Protein AF-A0AAV7YHW8-F1 (afdb_monomer)

Foldseek 3Di:
DDLLVLLVVLLVLLLQLLLQQLPPPDPVSPVVSVVSNVVSVVSVVVSVCVVCVVPPPVVLVVLLVVLVCLLVVLVLVVVCVVVVHDSSVVSVVCSVVSVVVSVVVVVVVVVVVVVVVVVVVVVVVVVVVVVVVVVVVVVVVVVVVVVVVVVVPDDDDDDDDDDDDDDDDDDDDDDDDDDDDDDDDDDDDDDDDDDDDDDDDDDDDDDDDDDDPPPPPVVVVVVVVVVVVVVVVPPPCPVVVVPPDPPDDDDPVNLLVVLCVVLVVLLVLLLLLLLLLLLLLVFLLVLLLVPDQCPDPDPCSVCLNSLLSSLLSVLLSVLSNCVVPDADPCSVVLSVVSVVLSVVSVVCSVPVPDDSVVSSVSSSVSSNSNNNSVNNSLVCLLPPPVQPDPVSSVSSVVVSVVSSVVSNVNSVVVSVVCCVPVNVPD

Solvent-accessible surface area (backbone atoms only — not comparable to full-atom values): 24720 Å² total; per-residue (Å²): 134,59,68,67,60,54,50,53,51,26,48,51,39,37,51,53,14,38,52,37,51,39,67,48,88,43,73,71,53,35,52,54,18,50,52,40,34,53,50,24,50,58,51,43,50,53,54,49,54,64,67,45,67,86,46,86,78,50,64,62,60,49,53,41,49,56,25,47,49,44,30,52,49,34,49,53,49,50,53,39,56,74,66,69,54,51,72,40,54,52,35,56,68,50,50,61,56,52,52,53,53,51,51,52,51,54,53,53,52,54,52,51,53,51,53,51,52,52,50,53,52,51,54,48,54,53,54,51,51,53,51,50,55,54,47,54,52,51,52,54,54,50,52,53,50,52,52,52,61,65,62,67,80,75,80,89,82,89,83,81,88,85,82,88,84,92,79,90,84,90,79,88,82,86,80,81,92,78,90,83,89,85,79,87,79,89,81,90,80,86,88,82,84,88,81,88,88,81,87,83,89,81,90,88,80,92,81,90,88,89,87,81,89,82,68,73,69,69,55,52,60,59,49,56,60,54,52,54,59,57,60,70,78,55,63,86,61,53,77,72,57,71,70,74,68,79,73,85,88,68,53,75,66,58,50,49,54,52,44,48,66,74,42,39,74,61,34,50,48,47,14,51,33,36,17,32,50,33,29,36,62,65,39,38,46,54,60,63,44,76,82,75,19,79,88,41,91,46,68,70,47,52,41,38,54,56,50,35,53,28,34,20,26,46,16,22,28,56,27,40,62,33,59,88,82,55,82,66,86,67,59,66,60,49,35,54,53,35,50,50,48,33,53,54,40,53,50,38,56,75,66,66,74,77,54,71,71,57,51,39,53,52,31,24,50,53,16,28,48,51,20,36,51,52,48,40,51,52,52,52,57,76,67,32,82,88,54,82,47,72,70,55,40,52,51,41,52,52,52,38,56,50,33,38,55,50,14,37,52,51,10,52,52,50,30,55,50,40,49,71,63,81,43,69,86,111

Secondary structure (DSSP, 8-state):
--HHHHHHHHHHHHHHHHHHHHT--SHHHHHHHHHHHHHHHHHHHHHHHHHHTTSTT-HHHHHHHHHHHHHHHHHHHHHHHHTT--HHHHHHHHHHHHHHHHHHHHHHHHHHHHHHHHHHHHHHHHHHHHHHHHHHHHHHHHHHHHHHHHHTSS-----------------------------------------------------S--SSSSSHHHHHHHHHHHHHHHHHTTSSSHHHHTTS---TT--HHHHHHHHHHHHHHHHHHHHHHHHHHHIIIIIIHHHTTTTTSTT-S-HHHHTHHHHHHHHHHHHHHHHHHGGGT---S-HHHHHHHHHHHHHHHHHHHHH----HHHHHHHHHHHHHHHHHHHHHHHHHHHT-TT---HHHHHHHHHHHHHHHHHHHHHHHHHHHHHHHHTSTT-

InterPro domains:
  IPR003492 Batten's disease protein Cln3 [PF02487] (2-166)
  IPR003492 Batten's disease protein Cln3 [PF02487] (196-422)
  IPR003492 Batten's disease protein Cln3 [PR01315] (16-38)
  IPR003492 Batten's disease protein Cln3 [PR01315] (262-284)
  IPR003492 Batten's disease protein Cln3 [PR01315] (307-322)
  IPR003492 Batten's disease protein Cln3 [PR01315] (332-344)
  IPR003492 Batten's disease protein Cln3 [PR01315] (354-378)
  IPR003492 Batten's disease protein Cln3 [PTHR10981] (2-424)
  IPR036259 MFS transporter superfamily [SSF103473] (3-383)

pLDDT: mean 70.62, std 24.6, range [21.72, 95.88]

Radius of gyration: 34.55 Å; Cα contacts (8 Å, |Δi|>4): 279; chains: 1; bounding box: 97×55×102 Å

Structure (mmCIF, N/CA/C/O backbone):
data_AF-A0AAV7YHW8-F1
#
_entry.id   AF-A0AAV7YHW8-F1
#
loop_
_atom_site.group_PDB
_atom_site.id
_atom_site.type_symbol
_atom_site.label_atom_id
_atom_site.label_alt_id
_atom_site.label_comp_id
_atom_site.label_asym_id
_atom_site.label_entity_id
_atom_site.label_seq_id
_atom_site.pdbx_PDB_ins_code
_atom_site.Cartn_x
_atom_site.Cartn_y
_atom_site.Cartn_z
_atom_site.occupancy
_atom_site.B_iso_or_equiv
_atom_site.auth_seq_id
_atom_site.auth_comp_id
_atom_site.auth_asym_id
_atom_site.auth_atom_id
_atom_site.pdbx_PDB_model_num
ATOM 1 N N . MET A 1 1 ? -1.291 11.729 22.951 1.00 62.50 1 MET A N 1
ATOM 2 C CA . MET A 1 1 ? -1.155 12.767 21.900 1.00 62.50 1 MET A CA 1
ATOM 3 C C . MET A 1 1 ? -2.445 12.805 21.096 1.00 62.50 1 MET A C 1
ATOM 5 O O . MET A 1 1 ? -2.906 11.744 20.696 1.00 62.50 1 MET A O 1
ATOM 9 N N . SER A 1 2 ? -3.050 13.981 20.916 1.00 85.62 2 SER A N 1
ATOM 10 C CA . SER A 1 2 ? -4.331 14.128 20.206 1.00 85.62 2 SER A CA 1
ATOM 11 C C . SER A 1 2 ? -4.207 13.760 18.720 1.00 85.62 2 SER A C 1
ATOM 13 O O . SER A 1 2 ? -3.187 14.072 18.101 1.00 85.62 2 SER A O 1
ATOM 15 N N . TYR A 1 3 ? -5.248 13.144 18.141 1.00 86.56 3 TYR A N 1
ATOM 16 C CA . TYR A 1 3 ? -5.302 12.761 16.721 1.00 86.56 3 TYR A CA 1
ATOM 17 C C . TYR A 1 3 ? -4.996 13.931 15.778 1.00 86.56 3 TYR A C 1
ATOM 19 O O . TYR A 1 3 ? -4.275 13.753 14.801 1.00 86.56 3 TYR A O 1
ATOM 27 N N . LYS A 1 4 ? -5.434 15.150 16.123 1.00 89.44 4 LYS A N 1
ATOM 28 C CA . LYS A 1 4 ? -5.139 16.367 15.348 1.00 89.44 4 LYS A CA 1
ATOM 29 C C . LYS A 1 4 ? -3.642 16.588 15.155 1.00 89.44 4 LYS A C 1
ATOM 31 O O . LYS A 1 4 ? -3.193 16.839 14.045 1.00 89.44 4 LYS A O 1
ATOM 36 N N . ILE A 1 5 ? -2.872 16.480 16.239 1.00 91.56 5 ILE A N 1
ATOM 37 C CA . ILE A 1 5 ? -1.429 16.742 16.211 1.00 91.56 5 ILE A CA 1
ATOM 38 C C . ILE A 1 5 ? -0.724 15.649 15.402 1.00 91.56 5 ILE A C 1
ATOM 40 O O . ILE A 1 5 ? 0.192 15.943 14.642 1.00 91.56 5 ILE A O 1
ATOM 44 N N . ARG A 1 6 ? -1.188 14.398 15.513 1.00 91.38 6 ARG A N 1
ATOM 45 C CA . ARG A 1 6 ? -0.643 13.273 14.743 1.00 91.38 6 ARG A CA 1
ATOM 46 C C . ARG A 1 6 ? -0.878 13.434 13.238 1.00 91.38 6 ARG A C 1
ATOM 48 O O . ARG A 1 6 ? 0.056 13.231 12.470 1.00 91.38 6 ARG A O 1
ATOM 55 N N . ILE A 1 7 ? -2.075 13.854 12.819 1.00 93.06 7 ILE A N 1
ATOM 56 C CA . ILE A 1 7 ? -2.377 14.115 11.401 1.00 93.06 7 ILE A CA 1
ATOM 57 C C . ILE A 1 7 ? -1.605 15.327 10.875 1.00 93.06 7 ILE A C 1
ATOM 59 O O . ILE A 1 7 ? -1.020 15.240 9.802 1.00 93.06 7 ILE A O 1
ATOM 63 N N . ILE A 1 8 ? -1.520 16.424 11.639 1.00 93.81 8 ILE A N 1
ATOM 64 C CA . ILE A 1 8 ? -0.706 17.591 11.252 1.00 93.81 8 ILE A CA 1
ATOM 65 C C . ILE A 1 8 ? 0.754 17.177 11.039 1.00 93.81 8 ILE A C 1
ATOM 67 O O . ILE A 1 8 ? 1.330 17.496 10.002 1.00 93.81 8 ILE A O 1
ATOM 71 N N . ALA A 1 9 ? 1.3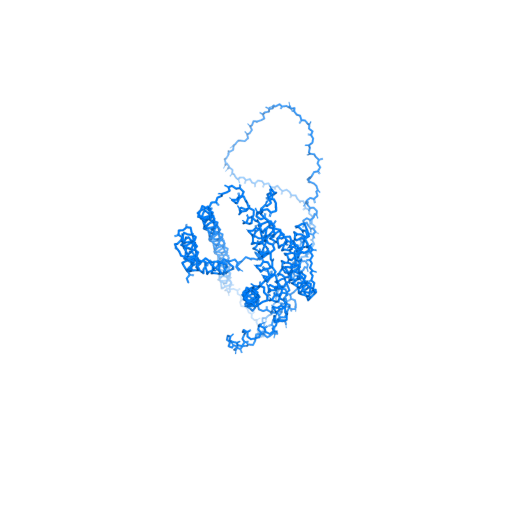35 16.431 11.984 1.00 94.19 9 ALA A N 1
ATOM 72 C CA . ALA A 1 9 ? 2.699 15.925 11.857 1.00 94.19 9 ALA A CA 1
ATOM 73 C C . ALA A 1 9 ? 2.859 15.051 10.603 1.00 94.19 9 ALA A C 1
ATOM 75 O O . ALA A 1 9 ? 3.788 15.259 9.833 1.00 94.19 9 ALA A O 1
ATOM 76 N N . THR A 1 10 ? 1.908 14.147 10.352 1.00 94.00 10 THR A N 1
ATOM 77 C CA . THR A 1 10 ? 1.900 13.269 9.171 1.00 94.00 10 THR A CA 1
ATOM 78 C C . THR A 1 10 ? 1.896 14.068 7.866 1.00 94.00 10 THR A C 1
ATOM 80 O O . THR A 1 10 ? 2.733 13.833 6.997 1.00 94.00 10 THR A O 1
ATOM 83 N N . CYS A 1 11 ? 0.999 15.050 7.731 1.00 94.94 11 CYS A N 1
ATOM 84 C CA . CYS A 1 11 ? 0.911 15.889 6.534 1.00 94.94 11 CYS A CA 1
ATOM 85 C C . CYS A 1 11 ? 2.175 16.730 6.315 1.00 94.94 11 CYS A C 1
ATOM 87 O O . CYS A 1 11 ? 2.620 16.874 5.178 1.00 94.94 11 CYS A O 1
ATOM 89 N N . LEU A 1 12 ? 2.774 17.262 7.387 1.00 95.50 12 LEU A N 1
ATOM 90 C CA . LEU A 1 12 ? 4.037 17.999 7.300 1.00 95.50 12 LEU A CA 1
ATOM 91 C C . LEU A 1 12 ? 5.185 17.092 6.847 1.00 95.50 12 LEU A C 1
ATOM 93 O O . LEU A 1 12 ? 5.964 17.487 5.984 1.00 95.50 12 LEU A O 1
ATOM 97 N N . THR A 1 13 ? 5.274 15.867 7.373 1.00 95.31 13 THR A N 1
ATOM 98 C CA . THR A 1 13 ? 6.288 14.899 6.938 1.00 95.31 13 THR A CA 1
ATOM 99 C C . THR A 1 13 ? 6.089 14.489 5.477 1.00 95.31 13 THR A C 1
ATOM 101 O O . THR A 1 13 ? 7.068 14.443 4.735 1.00 95.31 13 THR A O 1
ATOM 104 N N . PHE A 1 14 ? 4.846 14.276 5.026 1.00 94.62 14 PHE A N 1
ATOM 105 C CA . PHE A 1 14 ? 4.550 14.038 3.608 1.00 94.62 14 PHE A CA 1
ATOM 106 C C . PHE A 1 14 ? 4.982 15.204 2.718 1.00 94.62 14 PHE A C 1
ATOM 108 O O . PHE A 1 14 ? 5.616 14.987 1.687 1.00 94.62 14 PHE A O 1
ATOM 115 N N . LEU A 1 15 ? 4.671 16.437 3.126 1.00 95.81 15 LEU A N 1
ATOM 116 C CA . LEU A 1 15 ? 5.028 17.637 2.374 1.00 95.81 15 LEU A CA 1
ATOM 117 C C . LEU A 1 15 ? 6.548 17.779 2.248 1.00 95.81 15 LEU A C 1
ATOM 119 O O . LEU A 1 15 ? 7.054 18.008 1.152 1.00 95.81 15 LEU A O 1
ATOM 123 N N . LEU A 1 16 ? 7.275 17.598 3.354 1.00 95.88 16 LEU A N 1
ATOM 124 C CA . LEU A 1 16 ? 8.738 17.621 3.369 1.00 95.88 16 LEU A CA 1
ATOM 125 C C . LEU A 1 16 ? 9.334 16.527 2.477 1.00 95.88 16 LEU A C 1
ATOM 127 O O . LEU A 1 16 ? 10.272 16.796 1.733 1.00 95.88 16 LEU A O 1
ATOM 131 N N . GLY A 1 17 ? 8.771 15.318 2.513 1.00 95.75 17 GLY A N 1
ATOM 132 C CA . GLY A 1 17 ? 9.204 14.206 1.673 1.00 95.75 17 GLY A CA 1
ATOM 133 C C . GLY A 1 17 ? 9.002 14.467 0.177 1.00 95.75 17 GLY A C 1
ATOM 134 O O . GLY A 1 17 ? 9.941 14.315 -0.603 1.00 95.75 17 GLY A O 1
ATOM 135 N N . LEU A 1 18 ? 7.806 14.911 -0.234 1.00 94.75 18 LEU A N 1
ATOM 136 C CA . LEU A 1 18 ? 7.509 15.202 -1.645 1.00 94.75 18 LEU A CA 1
ATOM 137 C C . LEU A 1 18 ? 8.319 16.385 -2.181 1.00 94.75 18 LEU A C 1
ATOM 139 O O . LEU A 1 18 ? 8.831 16.315 -3.297 1.00 94.75 18 LEU A O 1
ATOM 143 N N . LEU A 1 19 ? 8.481 17.453 -1.393 1.00 95.81 19 LEU A N 1
ATOM 144 C CA . LEU A 1 19 ? 9.358 18.568 -1.763 1.00 95.81 19 LEU A CA 1
ATOM 145 C C . LEU A 1 19 ? 10.820 18.118 -1.854 1.00 95.81 19 LEU A C 1
ATOM 147 O O . LEU A 1 19 ? 11.520 18.513 -2.785 1.00 95.81 19 LEU A O 1
ATOM 151 N N . GLY A 1 20 ? 11.263 17.255 -0.936 1.00 94.88 20 GLY A N 1
ATOM 152 C CA . GLY A 1 20 ? 12.583 16.635 -0.987 1.00 94.88 20 GLY A CA 1
ATOM 153 C C . GLY A 1 20 ? 12.813 15.876 -2.295 1.00 94.88 20 GLY A C 1
ATOM 154 O O . GLY A 1 20 ? 13.837 16.069 -2.943 1.00 94.88 20 GLY A O 1
ATOM 155 N N . LEU A 1 21 ? 11.842 15.081 -2.748 1.00 94.81 21 LEU A N 1
ATOM 156 C CA . LEU A 1 21 ? 11.936 14.393 -4.039 1.00 94.81 21 LEU A CA 1
ATOM 157 C C . LEU A 1 21 ? 11.901 15.353 -5.233 1.00 94.81 21 LEU A C 1
ATOM 159 O O . LEU A 1 21 ? 12.711 15.217 -6.148 1.00 94.81 21 LEU A O 1
ATOM 163 N N . ALA A 1 22 ? 11.020 16.354 -5.211 1.00 94.81 22 ALA A N 1
ATOM 164 C CA . ALA A 1 22 ? 10.896 17.327 -6.295 1.00 94.81 22 ALA A CA 1
ATOM 165 C C . ALA A 1 22 ? 12.179 18.153 -6.518 1.00 94.81 22 ALA A C 1
ATOM 167 O O . ALA A 1 22 ? 12.484 18.533 -7.649 1.00 94.81 22 ALA A O 1
ATOM 168 N N . PHE A 1 23 ? 12.928 18.439 -5.451 1.00 94.62 23 PHE A N 1
ATOM 169 C CA . PHE A 1 23 ? 14.162 19.233 -5.486 1.00 94.62 23 PHE A CA 1
ATOM 170 C C . PHE A 1 23 ? 15.412 18.412 -5.151 1.00 94.62 23 PHE A C 1
ATOM 172 O O . PHE A 1 23 ? 16.420 18.962 -4.705 1.00 94.62 23 PHE A O 1
ATOM 179 N N . SER A 1 24 ? 15.356 17.096 -5.355 1.00 92.75 24 SER A N 1
ATOM 180 C CA . SER A 1 24 ? 16.476 16.225 -5.026 1.00 92.75 24 SER A CA 1
ATOM 181 C C . SER A 1 24 ? 17.723 16.559 -5.851 1.00 92.75 24 SER A C 1
ATOM 183 O O . SER A 1 24 ? 17.663 16.694 -7.071 1.00 92.75 24 SER A O 1
ATOM 185 N N . PHE A 1 25 ? 18.867 16.648 -5.171 1.00 90.12 25 PHE A N 1
ATOM 186 C CA . PHE A 1 25 ? 20.182 16.947 -5.754 1.00 90.12 25 PHE A CA 1
ATOM 187 C C . PHE A 1 25 ? 21.136 15.743 -5.750 1.00 90.12 25 PHE A C 1
ATOM 189 O O . PHE A 1 25 ? 22.226 15.811 -6.311 1.00 90.12 25 PHE A O 1
ATOM 196 N N . SER A 1 26 ? 20.766 14.648 -5.083 1.00 92.94 26 SER A N 1
ATOM 197 C CA . SER A 1 26 ? 21.591 13.444 -4.973 1.00 92.94 26 SER A CA 1
ATOM 198 C C . SER A 1 26 ? 20.723 12.210 -4.765 1.00 92.94 26 SER A C 1
ATOM 200 O O . SER A 1 26 ? 19.684 12.274 -4.107 1.00 92.94 26 SER A O 1
ATOM 202 N N . PHE A 1 27 ? 21.194 11.068 -5.260 1.00 89.44 27 PHE A N 1
ATOM 203 C CA . PHE A 1 27 ? 20.563 9.767 -5.044 1.00 89.44 27 PHE A CA 1
ATOM 204 C C . PHE A 1 27 ? 20.329 9.470 -3.551 1.00 89.44 27 PHE A C 1
ATOM 206 O O . PHE A 1 27 ? 19.227 9.096 -3.153 1.00 89.44 27 PHE A O 1
ATOM 213 N N . TYR A 1 28 ? 21.323 9.726 -2.692 1.00 93.56 28 TYR A N 1
ATOM 214 C CA . TYR A 1 28 ? 21.194 9.501 -1.245 1.00 93.56 28 TYR A CA 1
ATOM 215 C C . TYR A 1 28 ? 20.137 10.402 -0.602 1.00 93.56 28 TYR A C 1
ATOM 217 O O . TYR A 1 28 ? 19.428 9.982 0.311 1.00 93.56 28 TYR A O 1
ATOM 225 N N . PHE A 1 29 ? 19.998 11.632 -1.097 1.00 94.38 29 PHE A N 1
ATOM 226 C CA . PHE A 1 29 ? 18.961 12.543 -0.628 1.00 94.38 29 PHE A CA 1
ATOM 227 C C . PHE A 1 29 ? 17.563 12.053 -1.033 1.00 94.38 29 PHE A C 1
ATOM 229 O O . PHE A 1 29 ? 16.646 12.083 -0.213 1.00 94.38 29 PHE A O 1
ATOM 236 N N . SER A 1 30 ? 17.413 11.516 -2.252 1.00 93.19 30 SER A N 1
ATOM 237 C CA . SER A 1 30 ? 16.165 10.867 -2.685 1.00 93.19 30 SER A CA 1
ATOM 238 C C . SER A 1 30 ? 15.791 9.692 -1.785 1.00 93.19 30 SER A C 1
ATOM 240 O O . SER A 1 30 ? 14.635 9.583 -1.390 1.00 93.19 30 SER A O 1
ATOM 242 N N . LEU A 1 31 ? 16.760 8.853 -1.399 1.00 92.19 31 LEU A N 1
ATOM 243 C CA . LEU A 1 31 ? 16.511 7.738 -0.481 1.00 92.19 31 LEU A CA 1
ATOM 244 C C . LEU A 1 31 ? 15.975 8.214 0.872 1.00 92.19 31 LEU A C 1
ATOM 246 O O . LEU A 1 31 ? 14.983 7.678 1.360 1.00 92.19 31 LEU A O 1
ATOM 250 N N . VAL A 1 32 ? 16.578 9.250 1.461 1.00 94.56 32 VAL A N 1
ATOM 251 C CA . VAL A 1 32 ? 16.095 9.825 2.728 1.00 94.56 32 VAL A CA 1
ATOM 252 C C . VAL A 1 32 ? 14.674 10.374 2.578 1.00 94.56 32 VAL A C 1
ATOM 254 O O . VAL A 1 32 ? 13.825 10.122 3.434 1.00 94.56 32 VAL A O 1
ATOM 257 N N . ALA A 1 33 ? 14.383 11.075 1.479 1.00 95.31 33 ALA A N 1
ATOM 258 C CA . ALA A 1 33 ? 13.047 11.595 1.202 1.00 95.31 33 ALA A CA 1
ATOM 259 C C . ALA A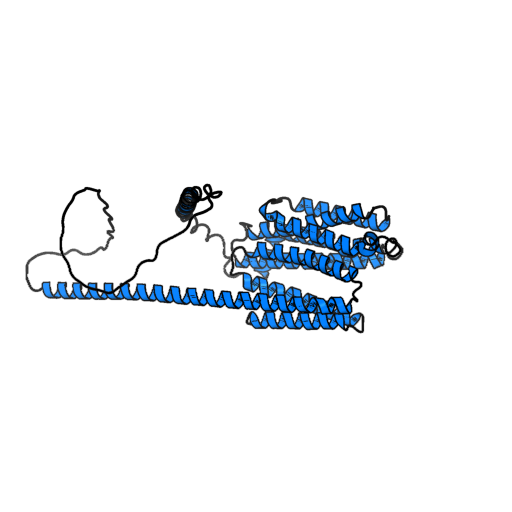 1 33 ? 12.002 10.472 1.045 1.00 95.31 33 ALA A C 1
ATOM 261 O O . ALA A 1 33 ? 10.912 10.566 1.609 1.00 95.31 33 ALA A O 1
ATOM 262 N N . ILE A 1 34 ? 12.346 9.375 0.361 1.00 92.25 34 ILE A N 1
ATOM 263 C CA . ILE A 1 34 ? 11.481 8.192 0.211 1.00 92.25 34 ILE A CA 1
ATOM 264 C C . ILE A 1 34 ? 11.215 7.532 1.565 1.00 92.25 34 ILE A C 1
ATOM 266 O O . ILE A 1 34 ? 10.067 7.215 1.877 1.00 92.25 34 ILE A O 1
ATOM 270 N N . VAL A 1 35 ? 12.243 7.370 2.404 1.00 92.81 35 VAL A N 1
ATOM 271 C CA . VAL A 1 35 ? 12.088 6.817 3.760 1.00 92.81 35 VAL A CA 1
ATOM 272 C C . VAL A 1 35 ? 11.162 7.691 4.607 1.00 92.81 35 VAL A C 1
ATOM 274 O O . VAL A 1 35 ? 10.316 7.163 5.334 1.00 92.81 35 VAL A O 1
ATOM 277 N N . LEU A 1 36 ? 11.259 9.019 4.490 1.00 93.94 36 LEU A N 1
ATOM 278 C CA . LEU A 1 36 ? 10.349 9.945 5.169 1.00 93.94 36 LEU A CA 1
ATOM 279 C C . LEU A 1 36 ? 8.898 9.783 4.697 1.00 93.94 36 LEU A C 1
ATOM 281 O O . LEU A 1 36 ? 8.001 9.710 5.536 1.00 93.94 36 LEU A O 1
ATOM 285 N N . ILE A 1 37 ? 8.659 9.669 3.387 1.00 93.81 37 ILE A N 1
ATOM 286 C CA . ILE A 1 37 ? 7.316 9.433 2.826 1.00 93.81 37 ILE A CA 1
ATOM 287 C C . ILE A 1 37 ? 6.758 8.082 3.289 1.00 93.81 37 ILE A C 1
ATOM 289 O O . ILE A 1 37 ? 5.605 8.004 3.717 1.00 93.81 37 ILE A O 1
ATOM 293 N N . GLY A 1 38 ? 7.564 7.017 3.252 1.00 89.81 38 GLY A N 1
ATOM 294 C CA . GLY A 1 38 ? 7.156 5.686 3.713 1.00 89.81 38 GLY A CA 1
ATOM 295 C C . GLY A 1 38 ? 6.825 5.662 5.208 1.00 89.81 38 GLY A C 1
ATOM 296 O O . GLY A 1 38 ? 5.822 5.074 5.626 1.00 89.81 38 GLY A O 1
ATOM 297 N N . SER A 1 39 ? 7.609 6.386 6.011 1.00 89.44 39 SER A N 1
ATOM 298 C CA . SER A 1 39 ? 7.360 6.561 7.445 1.00 89.44 39 SER A CA 1
ATOM 299 C C . SER A 1 39 ? 6.067 7.340 7.701 1.00 89.44 39 SER A C 1
ATOM 301 O O . SER A 1 39 ? 5.264 6.932 8.539 1.00 89.44 39 SER A O 1
ATOM 303 N N . ALA A 1 40 ? 5.828 8.421 6.949 1.00 92.19 40 ALA A N 1
ATOM 304 C CA . ALA A 1 40 ? 4.594 9.203 7.031 1.00 92.19 40 ALA A CA 1
ATOM 305 C C . ALA A 1 40 ? 3.365 8.372 6.638 1.00 92.19 40 ALA A C 1
ATOM 307 O O . ALA A 1 40 ? 2.347 8.435 7.320 1.00 92.19 40 ALA A O 1
ATOM 308 N N . THR A 1 41 ? 3.478 7.539 5.602 1.00 89.62 41 THR A N 1
ATOM 309 C CA . THR A 1 41 ? 2.404 6.636 5.159 1.00 89.62 41 THR A CA 1
ATOM 310 C C . THR A 1 41 ? 2.048 5.627 6.242 1.00 89.62 41 THR A C 1
ATOM 312 O O . THR A 1 41 ? 0.889 5.541 6.645 1.00 89.62 41 THR A O 1
ATOM 315 N N . SER A 1 42 ? 3.053 4.937 6.785 1.00 84.31 42 SER A N 1
ATOM 316 C CA . SER A 1 42 ? 2.856 3.924 7.829 1.00 84.31 42 SER A CA 1
ATOM 317 C C . SER A 1 42 ? 2.273 4.529 9.111 1.00 84.31 42 SER A C 1
ATOM 319 O O . SER A 1 42 ? 1.351 3.982 9.718 1.00 84.31 42 SER A O 1
ATOM 321 N N . PHE A 1 43 ? 2.789 5.690 9.527 1.00 86.94 43 PHE A N 1
ATOM 322 C CA . PHE A 1 43 ? 2.283 6.394 10.700 1.00 86.94 43 PHE A CA 1
ATOM 323 C C . PHE A 1 43 ? 0.862 6.931 10.470 1.00 86.94 43 PHE A C 1
ATOM 325 O O . PHE A 1 43 ? -0.003 6.753 11.325 1.00 86.94 43 PHE A O 1
ATOM 332 N N . GLY A 1 44 ? 0.593 7.533 9.310 1.00 89.06 44 GLY A N 1
ATOM 333 C CA . GLY A 1 44 ? -0.712 8.081 8.942 1.00 89.06 44 GLY A CA 1
ATOM 334 C C . GLY A 1 44 ? -1.817 7.029 8.878 1.00 89.06 44 GLY A C 1
ATOM 335 O O . GLY A 1 44 ? -2.906 7.254 9.409 1.00 89.06 44 GLY A O 1
ATOM 336 N N . GLU A 1 45 ? -1.528 5.864 8.295 1.00 83.81 45 GLU A N 1
ATOM 337 C CA . GLU A 1 45 ? -2.443 4.718 8.277 1.00 83.81 45 GLU A CA 1
ATOM 338 C C . GLU A 1 45 ? -2.788 4.258 9.698 1.00 83.81 45 GLU A C 1
ATOM 340 O O . GLU A 1 45 ? -3.966 4.143 10.037 1.00 83.81 45 GLU A O 1
ATOM 345 N N . SER A 1 46 ? -1.786 4.090 10.568 1.00 80.75 46 SER A N 1
ATOM 346 C CA . SER A 1 46 ? -2.016 3.712 11.968 1.00 80.75 46 SER A CA 1
ATOM 347 C C . SER A 1 46 ? -2.894 4.727 12.712 1.00 80.75 46 SER A C 1
ATOM 349 O O . SER A 1 46 ? -3.781 4.352 13.483 1.00 80.75 46 SER A O 1
ATOM 351 N N . VAL A 1 47 ? -2.683 6.023 12.468 1.00 86.38 47 VAL A N 1
ATOM 352 C CA . VAL A 1 47 ? -3.459 7.101 13.095 1.00 86.38 47 VAL A CA 1
ATOM 353 C C . VAL A 1 47 ? -4.915 7.083 12.634 1.00 86.38 47 VAL A C 1
ATOM 355 O O . VAL A 1 47 ? -5.807 7.228 13.472 1.00 86.38 47 VAL A O 1
ATOM 358 N N . LEU A 1 48 ? -5.162 6.896 11.335 1.00 85.31 48 LEU A N 1
ATOM 359 C CA . LEU A 1 48 ? -6.510 6.823 10.771 1.00 85.31 48 LEU A CA 1
ATOM 360 C C . LEU A 1 48 ? -7.248 5.566 11.216 1.00 85.31 48 LEU A C 1
ATOM 362 O O . LEU A 1 48 ? -8.365 5.677 11.707 1.00 85.31 48 LEU A O 1
ATOM 366 N N . LEU A 1 49 ? -6.626 4.392 11.124 1.00 79.31 49 LEU A N 1
ATOM 367 C CA . LEU A 1 49 ? -7.225 3.148 11.608 1.00 79.31 49 LEU A CA 1
ATOM 368 C C . LEU A 1 49 ? -7.552 3.233 13.105 1.00 79.31 49 LEU A C 1
ATOM 370 O O . LEU A 1 49 ? -8.648 2.861 13.518 1.00 79.31 49 LEU A O 1
ATOM 374 N N . GLY A 1 50 ? -6.657 3.822 13.905 1.00 77.88 50 GLY A N 1
ATOM 375 C CA . GLY A 1 50 ? -6.906 4.078 15.324 1.00 77.88 50 GLY A CA 1
ATOM 376 C C . GLY A 1 50 ? -8.058 5.057 15.582 1.00 77.88 50 GLY A C 1
ATOM 377 O O . GLY A 1 50 ? -8.792 4.885 16.552 1.00 77.88 50 GLY A O 1
ATOM 378 N N . PHE A 1 51 ? -8.250 6.061 14.721 1.00 82.25 51 PHE A N 1
ATOM 379 C CA . PHE A 1 51 ? -9.390 6.982 14.790 1.00 82.25 51 PHE A CA 1
ATOM 380 C C . PHE A 1 51 ? -10.708 6.307 14.382 1.00 82.25 51 PHE A C 1
ATOM 382 O O . PHE A 1 51 ? -11.752 6.577 14.967 1.00 82.25 51 PHE A O 1
ATOM 389 N N . MET A 1 52 ? -10.664 5.407 13.400 1.00 78.12 52 MET A N 1
ATOM 390 C CA . MET A 1 52 ? -11.846 4.732 12.862 1.00 78.12 52 MET A CA 1
ATOM 391 C C . MET A 1 52 ? -12.310 3.531 13.690 1.00 78.12 52 MET A C 1
ATOM 393 O O . MET A 1 52 ? -13.383 3.003 13.420 1.00 78.12 52 MET A O 1
ATOM 397 N N . LYS A 1 53 ? -11.547 3.104 14.703 1.00 73.75 53 LYS A N 1
ATOM 398 C CA . LYS A 1 53 ? -11.881 1.940 15.543 1.00 73.75 53 LYS A CA 1
ATOM 399 C C . LYS A 1 53 ? -13.263 2.030 16.207 1.00 73.75 53 LYS A C 1
ATOM 401 O O . LYS A 1 53 ? -13.866 1.004 16.499 1.00 73.75 53 LYS A O 1
ATOM 406 N N . ASP A 1 54 ? -13.739 3.251 16.448 1.00 70.12 54 ASP A N 1
ATOM 407 C CA . ASP A 1 54 ? -15.018 3.518 17.108 1.00 70.12 54 ASP A CA 1
ATOM 408 C C . ASP A 1 54 ? -16.212 3.379 16.134 1.00 70.12 54 ASP A C 1
ATOM 410 O O . ASP A 1 54 ? -17.364 3.492 16.546 1.00 70.12 54 ASP A O 1
ATOM 414 N N . TYR A 1 55 ? -15.956 3.123 14.844 1.00 74.69 55 TYR A N 1
ATOM 415 C CA . TYR A 1 55 ? -16.964 2.999 13.791 1.00 74.69 55 TYR A CA 1
ATOM 416 C C . TYR A 1 55 ? -17.067 1.547 13.307 1.00 74.69 55 TYR A C 1
ATOM 418 O O . TYR A 1 55 ? -16.122 0.986 12.743 1.00 74.69 55 TYR A O 1
ATOM 426 N N . SER A 1 56 ? -18.235 0.929 13.490 1.00 69.88 56 SER A N 1
ATOM 427 C CA . SER A 1 56 ? -18.510 -0.413 12.972 1.00 69.88 56 SER A CA 1
ATOM 428 C C . SER A 1 56 ? -18.557 -0.414 11.437 1.00 69.88 56 SER A C 1
ATOM 430 O O . SER A 1 56 ? -19.070 0.506 10.806 1.00 69.88 56 SER A O 1
ATOM 432 N N . GLY A 1 57 ? -17.986 -1.450 10.813 1.00 69.19 57 GLY A N 1
ATOM 433 C CA . GLY A 1 57 ? -18.035 -1.633 9.355 1.00 69.19 57 GLY A CA 1
ATOM 434 C C . GLY A 1 57 ? -17.090 -0.746 8.529 1.00 69.19 57 GLY A C 1
ATOM 435 O O . GLY A 1 57 ? -17.169 -0.764 7.304 1.00 69.19 57 GLY A O 1
ATOM 436 N N . MET A 1 58 ? -16.170 -0.000 9.152 1.00 73.94 58 MET A N 1
ATOM 437 C CA . MET A 1 58 ? -15.277 0.923 8.430 1.00 73.94 58 MET A CA 1
ATOM 438 C C . MET A 1 58 ? -14.089 0.243 7.713 1.00 73.94 58 MET A C 1
ATOM 440 O O . MET A 1 58 ? -13.411 0.868 6.896 1.00 73.94 58 MET A O 1
ATOM 444 N N . VAL A 1 59 ? -13.838 -1.043 7.976 1.00 68.00 59 VAL A N 1
ATOM 445 C CA . VAL A 1 59 ? -12.717 -1.791 7.375 1.00 68.00 59 VAL A CA 1
ATOM 446 C C . VAL A 1 59 ? -12.920 -2.017 5.872 1.00 68.00 59 VAL A C 1
ATOM 448 O O . VAL A 1 59 ? -11.969 -1.867 5.103 1.00 68.00 59 VAL A O 1
ATOM 451 N N . ASP A 1 60 ? -14.149 -2.309 5.429 1.00 69.38 60 ASP A N 1
ATOM 452 C CA . ASP A 1 60 ? -14.421 -2.568 4.008 1.00 69.38 60 ASP A CA 1
ATOM 453 C C . ASP A 1 60 ? -14.256 -1.298 3.148 1.00 69.38 60 ASP A C 1
ATOM 455 O O . ASP A 1 60 ? -13.540 -1.356 2.141 1.00 69.38 60 ASP A O 1
ATOM 459 N N . PRO A 1 61 ? -14.824 -0.128 3.528 1.00 80.19 61 PRO A N 1
ATOM 460 C CA . PRO A 1 61 ? -14.566 1.124 2.819 1.00 80.19 61 PRO A CA 1
ATOM 461 C C . PRO A 1 61 ? -13.086 1.517 2.809 1.00 80.19 61 PRO A C 1
ATOM 463 O O . PRO A 1 61 ? -12.597 2.000 1.789 1.00 80.19 61 PRO A O 1
ATOM 466 N N . TRP A 1 62 ? -12.351 1.277 3.902 1.00 80.75 62 TRP A N 1
ATOM 467 C CA . TRP A 1 62 ? -10.911 1.546 3.967 1.00 80.75 62 TRP A CA 1
ATOM 468 C C . TRP A 1 62 ? -10.119 0.694 2.969 1.00 80.75 62 TRP A C 1
ATOM 470 O O . TRP A 1 62 ? -9.323 1.209 2.178 1.00 80.75 62 TRP A O 1
ATOM 480 N N . SER A 1 63 ? -10.363 -0.619 2.962 1.00 75.00 63 SER A N 1
ATOM 481 C CA . SER A 1 63 ? -9.689 -1.544 2.047 1.00 75.00 63 SER A CA 1
ATOM 482 C C . SER A 1 63 ? -10.008 -1.231 0.581 1.00 75.00 63 SER A C 1
ATOM 484 O O . SER A 1 63 ? -9.106 -1.200 -0.261 1.00 75.00 63 SER A O 1
ATOM 486 N N . SER A 1 64 ? -11.272 -0.916 0.278 1.00 82.06 64 SER A N 1
ATOM 487 C CA . SER A 1 64 ? -11.689 -0.506 -1.065 1.00 82.06 64 SER A CA 1
ATOM 488 C C . SER A 1 64 ? -11.076 0.838 -1.475 1.00 82.06 64 SER A C 1
ATOM 490 O O . SER A 1 64 ? -10.644 0.987 -2.617 1.00 82.06 64 SER A O 1
ATOM 492 N N . GLY A 1 65 ? -11.015 1.813 -0.562 1.00 85.56 65 GLY A N 1
ATOM 493 C CA . GLY A 1 65 ? -10.450 3.140 -0.817 1.00 85.56 65 GLY A CA 1
ATOM 494 C C . GLY A 1 65 ? -8.949 3.100 -1.099 1.00 85.56 65 GLY A C 1
ATOM 495 O O . GLY A 1 65 ? -8.487 3.737 -2.042 1.00 85.56 65 GLY A O 1
ATOM 496 N N . THR A 1 66 ? -8.190 2.295 -0.350 1.00 83.81 66 THR A N 1
ATOM 497 C CA . THR A 1 66 ? -6.752 2.087 -0.608 1.00 83.81 66 THR A CA 1
ATOM 498 C C . THR A 1 66 ? -6.497 1.364 -1.934 1.00 83.81 66 THR A C 1
ATOM 500 O O . THR A 1 66 ? -5.558 1.717 -2.643 1.00 83.81 66 THR A O 1
ATOM 503 N N . GLY A 1 67 ? -7.358 0.413 -2.323 1.00 79.56 67 GLY A N 1
ATOM 504 C CA . GLY A 1 67 ? -7.309 -0.208 -3.653 1.00 79.56 67 GLY A CA 1
ATOM 505 C C . GLY A 1 67 ? -7.583 0.795 -4.781 1.00 79.56 67 GLY A C 1
ATOM 506 O O . GLY A 1 67 ? -6.823 0.870 -5.744 1.00 79.56 67 GLY A O 1
ATOM 507 N N . MET A 1 68 ? -8.621 1.626 -4.631 1.00 85.44 68 MET A N 1
ATOM 508 C CA . MET A 1 68 ? -8.942 2.690 -5.591 1.00 85.44 68 MET A CA 1
ATOM 509 C C . MET A 1 68 ? -7.815 3.725 -5.699 1.00 85.44 68 MET A C 1
ATOM 511 O O . MET A 1 68 ? -7.509 4.180 -6.797 1.00 85.44 68 MET A O 1
ATOM 515 N N . ALA A 1 69 ? -7.167 4.077 -4.586 1.00 88.12 69 ALA A N 1
ATOM 516 C CA . ALA A 1 69 ? -6.020 4.983 -4.590 1.00 88.12 69 ALA A CA 1
ATOM 517 C C . ALA A 1 69 ? -4.849 4.431 -5.424 1.00 88.12 69 ALA A C 1
ATOM 519 O O . ALA A 1 69 ? -4.183 5.203 -6.108 1.00 88.12 69 ALA A O 1
ATOM 520 N N . GLY A 1 70 ? -4.641 3.108 -5.430 1.00 84.81 70 GLY A N 1
ATOM 521 C CA . GLY A 1 70 ? -3.665 2.450 -6.303 1.00 84.81 70 GLY A CA 1
ATOM 522 C C . GLY A 1 70 ? -4.001 2.608 -7.789 1.00 84.81 70 GLY A C 1
ATOM 523 O O . GLY A 1 70 ? -3.157 3.044 -8.571 1.00 84.81 70 GLY A O 1
ATOM 524 N N . VAL A 1 71 ? -5.251 2.327 -8.173 1.00 87.00 71 VAL A N 1
ATOM 525 C CA . VAL A 1 71 ? -5.732 2.474 -9.562 1.00 87.00 71 VAL A CA 1
ATOM 526 C C . VAL A 1 71 ? -5.670 3.933 -10.018 1.00 87.00 71 VAL A C 1
ATOM 528 O O . VAL A 1 71 ? -5.106 4.235 -11.068 1.00 87.00 71 VAL A O 1
ATOM 531 N N . GLY A 1 72 ? -6.213 4.849 -9.212 1.00 88.12 72 GLY A N 1
ATOM 532 C CA . GLY A 1 72 ? -6.212 6.282 -9.492 1.00 88.12 72 GLY A CA 1
ATOM 533 C C . GLY A 1 72 ? -4.799 6.859 -9.565 1.00 88.12 72 GLY A C 1
ATOM 534 O O . GLY A 1 72 ? -4.503 7.624 -10.476 1.00 88.12 72 GLY A O 1
ATOM 535 N N . GLY A 1 73 ? -3.902 6.446 -8.664 1.00 86.62 73 GLY A N 1
ATOM 536 C CA . GLY A 1 73 ? -2.497 6.850 -8.681 1.00 86.62 73 GLY A CA 1
ATOM 537 C C . GLY A 1 73 ? -1.771 6.400 -9.949 1.00 86.62 73 GLY A C 1
ATOM 538 O O . GLY A 1 73 ? -1.093 7.210 -10.579 1.00 86.62 73 GLY A O 1
ATOM 539 N N . ALA A 1 74 ? -1.966 5.146 -10.371 1.00 84.00 74 ALA A N 1
ATOM 540 C CA . ALA A 1 74 ? -1.384 4.629 -11.609 1.00 84.00 74 ALA A CA 1
ATOM 541 C C . ALA A 1 74 ? -1.927 5.351 -12.856 1.00 84.00 74 ALA A C 1
ATOM 543 O O . ALA A 1 74 ? -1.156 5.690 -13.751 1.00 84.00 74 ALA A O 1
ATOM 544 N N . LEU A 1 75 ? -3.231 5.652 -12.899 1.00 86.50 75 LEU A N 1
ATOM 545 C CA . LEU A 1 75 ? -3.840 6.433 -13.983 1.00 86.50 75 LEU A CA 1
ATOM 546 C C . LEU A 1 75 ? -3.313 7.866 -14.043 1.00 86.50 75 LEU A C 1
ATOM 548 O O . LEU A 1 75 ? -3.003 8.358 -15.125 1.00 86.50 75 LEU A O 1
ATOM 552 N N . ILE A 1 76 ? -3.201 8.536 -12.894 1.00 88.50 76 ILE A N 1
ATOM 553 C CA . ILE A 1 76 ? -2.650 9.893 -12.812 1.00 88.50 76 ILE A CA 1
ATOM 554 C C . ILE A 1 76 ? -1.191 9.896 -13.275 1.00 88.50 76 ILE A C 1
ATOM 556 O O . ILE A 1 76 ? -0.802 10.764 -14.053 1.00 88.50 76 ILE A O 1
ATOM 560 N N . TYR A 1 77 ? -0.397 8.907 -12.858 1.00 85.31 77 TYR A N 1
ATOM 561 C CA . TYR A 1 77 ? 0.979 8.756 -13.321 1.00 85.31 77 TYR A CA 1
ATOM 562 C C . TYR A 1 77 ? 1.051 8.549 -14.840 1.00 85.31 77 TYR A C 1
ATOM 564 O O . TYR A 1 77 ? 1.778 9.275 -15.513 1.00 85.31 77 TYR A O 1
ATOM 572 N N . LEU A 1 78 ? 0.241 7.644 -15.399 1.00 82.88 78 LEU A N 1
ATOM 573 C CA . LEU A 1 78 ? 0.139 7.436 -16.848 1.00 82.88 78 LEU A CA 1
ATOM 574 C C . LEU A 1 78 ? -0.254 8.717 -17.592 1.00 82.88 78 LEU A C 1
ATOM 576 O O . LEU A 1 78 ? 0.328 9.024 -18.631 1.00 82.88 78 LEU A O 1
ATOM 580 N N . ALA A 1 79 ? -1.206 9.484 -17.058 1.00 87.69 79 ALA A N 1
ATOM 581 C CA . ALA A 1 79 ? -1.600 10.767 -17.628 1.00 87.69 79 ALA A CA 1
ATOM 582 C C . ALA A 1 79 ? -0.435 11.767 -17.612 1.00 87.69 79 ALA A C 1
ATOM 584 O O . ALA A 1 79 ? -0.203 12.455 -18.601 1.00 87.69 79 ALA A O 1
ATOM 585 N N . PHE A 1 80 ? 0.339 11.826 -16.528 1.00 89.38 80 PHE A N 1
ATOM 586 C CA . PHE A 1 80 ? 1.508 12.701 -16.441 1.00 89.38 80 PHE A CA 1
ATOM 587 C C . PHE A 1 80 ? 2.641 12.294 -17.383 1.00 89.38 80 PHE A C 1
ATOM 589 O O . PHE A 1 80 ? 3.253 13.169 -17.993 1.00 89.38 80 PHE A O 1
ATOM 596 N N . VAL A 1 81 ? 2.887 10.992 -17.546 1.00 80.75 81 VAL A N 1
ATOM 597 C CA . VAL A 1 81 ? 3.856 10.477 -18.523 1.00 80.75 81 VAL A CA 1
ATOM 598 C C . VAL A 1 81 ? 3.387 10.765 -19.953 1.00 80.75 81 VAL A C 1
ATOM 600 O O . VAL A 1 81 ? 4.186 11.175 -20.790 1.00 80.75 81 VAL A O 1
ATOM 603 N N . ALA A 1 82 ? 2.086 10.637 -20.236 1.00 82.50 82 ALA A N 1
ATOM 604 C CA . ALA A 1 82 ? 1.512 10.998 -21.534 1.00 82.50 82 ALA A CA 1
ATOM 605 C C . ALA A 1 82 ? 1.609 12.504 -21.838 1.00 82.50 82 ALA A C 1
ATOM 607 O O . ALA A 1 82 ? 1.719 12.881 -23.001 1.00 82.50 82 ALA A O 1
ATOM 608 N N . LEU A 1 83 ? 1.591 13.349 -20.804 1.00 88.94 83 LEU A N 1
ATOM 609 C CA . LEU A 1 83 ? 1.821 14.794 -20.893 1.00 88.94 83 LEU A CA 1
ATOM 610 C C . LEU A 1 83 ? 3.315 15.175 -20.889 1.00 88.94 83 LEU A C 1
ATOM 612 O O . LEU A 1 83 ? 3.627 16.363 -20.841 1.00 88.94 83 LEU A O 1
ATOM 616 N N . GLU A 1 84 ? 4.222 14.192 -20.914 1.00 86.31 84 GLU A N 1
ATOM 617 C CA . GLU A 1 84 ? 5.682 14.379 -20.928 1.00 86.31 84 GLU A CA 1
ATOM 618 C C . GLU A 1 84 ? 6.195 15.253 -19.766 1.00 86.31 84 GLU A C 1
ATOM 620 O O . GLU A 1 84 ? 7.165 16.005 -19.887 1.00 86.31 84 GLU A O 1
ATOM 625 N N . LEU A 1 85 ? 5.534 15.161 -18.605 1.00 88.62 85 LEU A N 1
ATOM 626 C CA . LEU A 1 85 ? 5.922 15.914 -17.418 1.00 88.62 85 LEU A CA 1
ATOM 627 C C . LEU A 1 85 ? 7.216 15.365 -16.813 1.00 88.62 85 LEU A C 1
ATOM 629 O O . LEU A 1 85 ? 7.408 14.161 -16.657 1.00 88.62 85 LEU A O 1
ATOM 633 N N . THR A 1 86 ? 8.088 16.273 -16.382 1.00 89.44 86 THR A N 1
ATOM 634 C CA . THR A 1 86 ? 9.312 15.912 -15.656 1.00 89.44 86 THR A CA 1
ATOM 635 C C . THR A 1 86 ? 8.985 15.329 -14.278 1.00 89.44 86 THR A C 1
ATOM 637 O O . THR A 1 86 ? 8.015 15.739 -13.635 1.00 89.44 86 THR A O 1
ATOM 640 N N . SER A 1 87 ? 9.843 14.450 -13.745 1.00 86.25 87 SER A N 1
ATOM 641 C CA . SER A 1 87 ? 9.661 13.850 -12.409 1.00 86.25 87 SER A CA 1
ATOM 642 C C . SER A 1 87 ? 9.456 14.901 -11.311 1.00 86.25 87 SER A C 1
ATOM 644 O O . SER A 1 87 ? 8.630 14.731 -10.417 1.00 86.25 87 SER A O 1
ATOM 646 N N . LYS A 1 88 ? 10.143 16.046 -11.418 1.00 91.44 88 LYS A N 1
ATOM 647 C CA . LYS A 1 88 ? 9.948 17.199 -10.530 1.00 91.44 88 LYS A CA 1
ATOM 648 C C . LYS A 1 88 ? 8.514 17.730 -10.574 1.00 91.44 88 LYS A C 1
ATOM 650 O O . LYS A 1 88 ? 7.919 17.959 -9.524 1.00 91.44 88 LYS A O 1
ATOM 655 N N . GLN A 1 89 ? 7.962 17.944 -11.768 1.00 92.81 89 GLN A N 1
ATOM 656 C CA . GLN A 1 89 ? 6.585 18.420 -11.931 1.00 92.81 89 GLN A CA 1
ATOM 657 C C . GLN A 1 89 ? 5.581 17.406 -11.385 1.00 92.81 89 GLN A C 1
ATOM 659 O O . GLN A 1 89 ? 4.636 17.808 -10.711 1.00 92.81 89 GLN A O 1
ATOM 664 N N . ILE A 1 90 ? 5.825 16.110 -11.600 1.00 91.38 90 ILE A N 1
ATOM 665 C CA . ILE A 1 90 ? 4.991 15.027 -11.067 1.00 91.38 90 ILE A CA 1
ATOM 666 C C . ILE A 1 90 ? 4.914 15.107 -9.537 1.00 91.38 90 ILE A C 1
ATOM 668 O O . ILE A 1 90 ? 3.818 15.184 -8.986 1.00 91.38 90 ILE A O 1
ATOM 672 N N . PHE A 1 91 ? 6.052 15.173 -8.837 1.00 92.00 91 PHE A N 1
ATOM 673 C CA . PHE A 1 91 ? 6.050 15.264 -7.371 1.00 92.00 91 PHE A CA 1
ATOM 674 C C . PHE A 1 91 ? 5.388 16.546 -6.847 1.00 92.00 91 PHE A C 1
ATOM 676 O O . PHE A 1 91 ? 4.691 16.499 -5.834 1.00 92.00 91 PHE A O 1
ATOM 683 N N . LEU A 1 92 ? 5.542 17.678 -7.544 1.00 93.38 92 LEU A N 1
ATOM 684 C CA . LEU A 1 92 ? 4.858 18.926 -7.182 1.00 93.38 92 LEU A CA 1
ATOM 685 C C . LEU A 1 92 ? 3.337 18.837 -7.379 1.00 93.38 92 LEU A C 1
ATOM 687 O O . LEU A 1 92 ? 2.585 19.319 -6.534 1.00 93.38 92 LEU A O 1
ATOM 691 N N . LEU A 1 93 ? 2.876 18.185 -8.449 1.00 93.38 93 LEU A N 1
ATOM 692 C CA . LEU A 1 93 ? 1.452 17.963 -8.722 1.00 93.38 93 LEU A CA 1
ATOM 693 C C . LEU A 1 93 ? 0.796 16.968 -7.759 1.00 93.38 93 LEU A C 1
ATOM 695 O O . LEU A 1 93 ? -0.428 16.959 -7.644 1.00 93.38 93 LEU A O 1
ATOM 699 N N . LEU A 1 94 ? 1.581 16.170 -7.031 1.00 91.25 94 LEU A N 1
ATOM 700 C CA . LEU A 1 94 ? 1.073 15.299 -5.971 1.00 91.25 94 LEU A CA 1
ATOM 701 C C . LEU A 1 94 ? 0.833 16.043 -4.649 1.00 91.25 94 LEU A C 1
ATOM 703 O O . LEU A 1 94 ? 0.046 15.566 -3.834 1.00 91.25 94 LEU A O 1
ATOM 707 N N . ILE A 1 95 ? 1.427 17.220 -4.419 1.00 92.31 95 ILE A N 1
ATOM 708 C CA . ILE A 1 95 ? 1.267 17.979 -3.161 1.00 92.31 95 ILE A CA 1
ATOM 709 C C . ILE A 1 95 ? -0.205 18.290 -2.817 1.00 92.31 95 ILE A C 1
ATOM 711 O O . ILE A 1 95 ? -0.582 18.100 -1.657 1.00 92.31 95 ILE A O 1
ATOM 715 N N . PRO A 1 96 ? -1.076 18.706 -3.761 1.00 92.44 96 PRO A N 1
ATOM 716 C CA . PRO A 1 96 ? -2.496 18.926 -3.484 1.00 92.44 96 PRO A CA 1
ATOM 717 C C . PRO A 1 96 ? -3.222 17.719 -2.871 1.00 92.44 96 PRO A C 1
ATOM 719 O O . PRO A 1 96 ? -4.173 17.911 -2.114 1.00 92.44 96 PRO A O 1
ATOM 722 N N . SER A 1 97 ? -2.765 16.484 -3.116 1.00 90.31 97 SER A N 1
ATOM 723 C CA . SER A 1 97 ? -3.356 15.289 -2.492 1.00 90.31 97 SER A CA 1
ATOM 724 C C . SER A 1 97 ? -3.235 15.301 -0.960 1.00 90.31 97 SER A C 1
ATOM 726 O O . S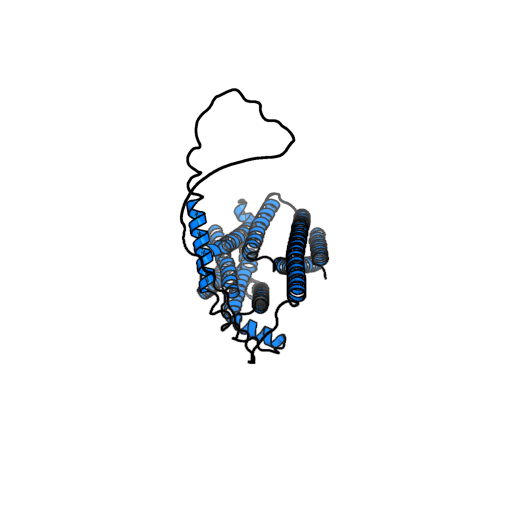ER A 1 97 ? -4.161 14.879 -0.267 1.00 90.31 97 SER A O 1
ATOM 728 N N . ILE A 1 98 ? -2.158 15.886 -0.418 1.00 93.06 98 ILE A N 1
ATOM 729 C CA . ILE A 1 98 ? -1.962 16.067 1.029 1.00 93.06 98 ILE A CA 1
ATOM 730 C C . ILE A 1 98 ? -3.006 17.039 1.584 1.00 93.06 98 ILE A C 1
ATOM 732 O O . ILE A 1 98 ? -3.537 16.825 2.675 1.00 93.06 98 ILE A O 1
ATOM 736 N N . LEU A 1 99 ? -3.327 18.100 0.837 1.00 90.75 99 LEU A N 1
ATOM 737 C CA . LEU A 1 99 ? -4.348 19.065 1.241 1.00 90.75 99 LEU A CA 1
ATOM 738 C C . LEU A 1 99 ? -5.738 18.424 1.241 1.00 90.75 99 LEU A C 1
ATOM 740 O O . LEU A 1 99 ? -6.488 18.616 2.195 1.00 90.75 99 LEU A O 1
ATOM 744 N N . ILE A 1 100 ? -6.061 17.626 0.219 1.00 91.94 100 ILE A N 1
ATOM 745 C CA . ILE A 1 100 ? -7.318 16.864 0.160 1.00 91.94 100 ILE A CA 1
ATOM 746 C C . ILE A 1 100 ? -7.422 15.935 1.374 1.00 91.94 100 ILE A C 1
ATOM 748 O O . ILE A 1 100 ? -8.430 15.960 2.077 1.00 91.94 100 ILE A O 1
ATOM 752 N N . TYR A 1 101 ? -6.361 15.180 1.671 1.00 90.62 101 TYR A N 1
ATOM 753 C CA . TYR A 1 101 ? -6.287 14.305 2.842 1.00 90.62 101 TYR A CA 1
ATOM 754 C C . TYR A 1 101 ? -6.483 15.075 4.161 1.00 90.62 101 TYR A C 1
ATOM 756 O O . TYR A 1 101 ? -7.274 14.673 5.017 1.00 90.62 101 TYR A O 1
ATOM 764 N N . PHE A 1 102 ? -5.815 16.222 4.311 1.00 92.50 102 PHE A N 1
ATOM 765 C CA . PHE A 1 102 ? -5.929 17.085 5.485 1.00 92.50 102 PHE A CA 1
ATOM 766 C C . PHE A 1 102 ? -7.357 17.616 5.669 1.00 92.50 102 PHE A C 1
ATOM 768 O O . PHE A 1 102 ? -7.940 17.483 6.747 1.00 92.50 102 PHE A O 1
ATOM 775 N N . VAL A 1 103 ? -7.946 18.188 4.615 1.00 93.12 103 VAL A N 1
ATOM 776 C CA . VAL A 1 103 ? -9.307 18.742 4.648 1.00 93.12 103 VAL A CA 1
ATOM 777 C C . VAL A 1 103 ? -10.328 17.645 4.940 1.00 93.12 103 VAL A C 1
ATOM 779 O O . VAL A 1 103 ? -11.189 17.844 5.797 1.00 93.12 103 VAL A O 1
ATOM 782 N N . ALA A 1 104 ? -10.200 16.477 4.305 1.00 91.06 104 ALA A N 1
ATOM 783 C CA . ALA A 1 104 ? -11.080 15.336 4.540 1.00 91.06 104 ALA A CA 1
ATOM 784 C C . ALA A 1 104 ? -11.061 14.897 6.013 1.00 91.06 104 ALA A C 1
ATOM 786 O O . ALA A 1 104 ? -12.120 14.752 6.625 1.00 91.06 104 ALA A O 1
ATOM 787 N N . PHE A 1 105 ? -9.876 14.768 6.624 1.00 91.06 105 PHE A N 1
ATOM 788 C CA . PHE A 1 105 ? -9.773 14.405 8.038 1.00 91.06 105 PHE A CA 1
ATOM 789 C C . PHE A 1 105 ? -10.446 15.435 8.954 1.00 91.06 105 PHE A C 1
ATOM 791 O O . PHE A 1 105 ? -11.234 15.069 9.824 1.00 91.06 105 PHE A O 1
ATOM 798 N N . PHE A 1 106 ? -10.165 16.730 8.775 1.00 90.81 106 PHE A N 1
ATOM 799 C CA . PHE A 1 106 ? -10.739 17.767 9.640 1.00 90.81 106 PHE A CA 1
ATOM 800 C C . PHE A 1 106 ? -12.245 17.944 9.442 1.00 90.81 106 PHE A C 1
ATOM 802 O O . PHE A 1 106 ? -12.949 18.261 10.405 1.00 90.81 106 PHE A O 1
ATOM 809 N N . TYR A 1 107 ? -12.743 17.700 8.230 1.00 90.88 107 TYR A N 1
ATOM 810 C CA . TYR A 1 107 ? -14.171 17.646 7.950 1.00 90.88 107 TYR A CA 1
ATOM 811 C C . TYR A 1 107 ? -14.847 16.531 8.759 1.00 90.88 107 TYR A C 1
ATOM 813 O O . TYR A 1 107 ? -15.769 16.805 9.532 1.00 90.88 107 TYR A O 1
ATOM 821 N N . VAL A 1 108 ? -14.327 15.301 8.678 1.00 88.06 108 VAL A N 1
ATOM 822 C CA . VAL A 1 108 ? -14.847 14.151 9.439 1.00 88.06 108 VAL A CA 1
ATOM 823 C C . VAL A 1 108 ? -14.725 14.386 10.945 1.00 88.06 108 VAL A C 1
ATOM 825 O O . VAL A 1 108 ? -15.689 14.201 11.685 1.00 88.06 108 VAL A O 1
ATOM 828 N N . PHE A 1 109 ? -13.576 14.878 11.409 1.00 87.50 109 PHE A N 1
ATOM 829 C CA . PHE A 1 109 ? -13.336 15.159 12.823 1.00 87.50 109 PHE A CA 1
ATOM 830 C C . PHE A 1 109 ? -14.331 16.182 13.397 1.00 87.50 109 PHE A C 1
ATOM 832 O O . PHE A 1 109 ? -14.781 16.052 14.537 1.00 87.50 109 PHE A O 1
ATOM 839 N N . LYS A 1 110 ? -14.686 17.221 12.625 1.00 87.81 110 LYS A N 1
ATOM 840 C CA . LYS A 1 110 ? -15.672 18.228 13.047 1.00 87.81 110 LYS A CA 1
ATOM 841 C C . LYS A 1 110 ? -17.069 17.619 13.187 1.00 87.81 110 LYS A C 1
ATOM 843 O O . LYS A 1 110 ? -17.765 17.941 14.150 1.00 87.81 110 LYS A O 1
ATOM 848 N N . HIS A 1 111 ? -17.459 16.746 12.259 1.00 83.81 111 HIS A N 1
AT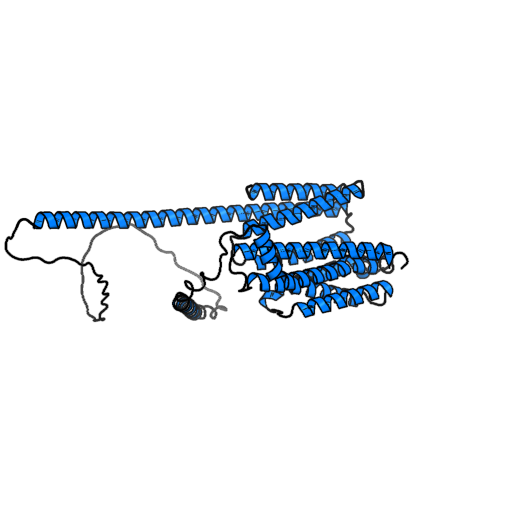OM 849 C CA . HIS A 1 111 ? -18.745 16.051 12.306 1.00 83.81 111 HIS A CA 1
ATOM 850 C C . HIS A 1 111 ? -18.827 15.029 13.451 1.00 83.81 111 HIS A C 1
ATOM 852 O O . HIS A 1 111 ? -19.850 14.995 14.132 1.00 83.81 111 HIS A O 1
ATOM 858 N N . ASP A 1 112 ? -17.754 14.281 13.739 1.00 82.44 112 ASP A N 1
ATOM 859 C CA . ASP A 1 112 ? -17.698 13.355 14.887 1.00 82.44 112 ASP A CA 1
ATOM 860 C C . ASP A 1 112 ? -17.912 14.091 16.214 1.00 82.44 112 ASP A C 1
ATOM 862 O O . ASP A 1 112 ? -18.751 13.709 17.028 1.00 82.44 112 ASP A O 1
ATOM 866 N N . LYS A 1 113 ? -17.206 15.214 16.410 1.00 79.88 113 LYS A N 1
ATOM 867 C CA . LYS A 1 113 ? -17.341 16.004 17.639 1.00 79.88 113 LYS A CA 1
ATOM 868 C C . LYS A 1 113 ? -18.754 16.566 17.804 1.00 79.88 113 LYS A C 1
ATOM 870 O O . LYS A 1 113 ? -19.275 16.579 18.912 1.00 79.88 113 LYS A O 1
ATOM 875 N N . LYS A 1 114 ? -19.372 17.025 16.711 1.00 81.06 114 LYS A N 1
ATOM 876 C CA . LYS A 1 114 ? -20.752 17.522 16.740 1.00 81.06 114 LYS A CA 1
ATOM 877 C C . LYS A 1 114 ? -21.720 16.415 17.174 1.00 81.06 114 LYS A C 1
ATOM 879 O O . LYS A 1 114 ? -22.489 16.638 18.099 1.00 81.06 114 LYS A O 1
ATOM 884 N N . LYS A 1 115 ? -21.609 15.220 16.584 1.00 81.00 115 LYS A N 1
ATOM 885 C CA . LYS A 1 115 ? -22.468 14.073 16.906 1.00 81.00 115 LYS A CA 1
ATOM 886 C C . LYS A 1 115 ? -22.287 13.583 18.348 1.00 81.00 115 LYS A C 1
ATOM 888 O O . LYS A 1 115 ? -23.268 13.301 19.021 1.00 81.00 115 LYS A O 1
ATOM 893 N N . LYS A 1 116 ? -21.046 13.515 18.846 1.00 81.00 116 LYS A N 1
ATOM 894 C CA . LYS A 1 116 ? -20.773 13.144 20.248 1.00 81.00 116 LYS A CA 1
ATOM 895 C C . LYS A 1 116 ? -21.359 14.154 21.230 1.00 81.00 116 LYS A C 1
ATOM 897 O O . LYS A 1 116 ? -22.015 13.744 22.174 1.00 81.00 116 LYS A O 1
ATOM 902 N N . ASN A 1 117 ? -21.198 15.449 20.960 1.00 78.75 117 ASN A N 1
ATOM 903 C CA . ASN A 1 117 ? -21.791 16.495 21.789 1.00 78.75 117 ASN A CA 1
ATOM 904 C C . ASN A 1 117 ? -23.331 16.433 21.787 1.00 78.75 117 ASN A C 1
ATOM 906 O O . ASN A 1 117 ? -23.942 16.607 22.831 1.00 78.75 117 ASN A O 1
ATOM 910 N N . GLU A 1 118 ? -23.962 16.191 20.633 1.00 83.75 118 GLU A N 1
ATOM 911 C CA . GLU A 1 118 ? -25.424 16.034 20.535 1.00 83.75 118 GLU A CA 1
ATOM 912 C C . GLU A 1 118 ? -25.918 14.817 21.331 1.00 83.75 118 GLU A C 1
ATOM 914 O O . GLU A 1 118 ? -26.895 14.930 22.066 1.00 83.75 118 GLU A O 1
ATOM 919 N N . ASN A 1 119 ? -25.204 13.689 21.258 1.00 80.94 119 ASN A N 1
ATOM 920 C CA . ASN A 1 119 ? -25.519 12.496 22.044 1.00 80.94 119 ASN A CA 1
ATOM 921 C C . ASN A 1 119 ? -25.321 12.717 23.553 1.00 80.94 119 ASN A C 1
ATOM 923 O O . ASN A 1 119 ? -26.145 12.269 24.340 1.00 80.94 119 ASN A O 1
ATOM 927 N N . GLU A 1 120 ? -24.254 13.409 23.968 1.00 81.31 120 GLU A N 1
ATOM 928 C CA . GLU A 1 120 ? -24.015 13.746 25.380 1.00 81.31 120 GLU A CA 1
ATOM 929 C C . GLU A 1 120 ? -25.116 14.655 25.940 1.00 81.31 120 GLU A C 1
ATOM 931 O O . GLU A 1 120 ? -25.577 14.437 27.057 1.00 81.31 120 GLU A O 1
ATOM 936 N N . ILE A 1 121 ? -25.577 15.637 25.157 1.00 84.38 121 ILE A N 1
ATOM 937 C CA . ILE A 1 121 ? -26.692 16.514 25.543 1.00 84.38 121 ILE A CA 1
ATOM 938 C C . ILE A 1 121 ? -28.003 15.720 25.629 1.00 84.38 121 ILE A C 1
ATOM 940 O O . ILE A 1 121 ? -28.761 15.910 26.575 1.00 84.38 121 ILE A O 1
ATOM 944 N N . ALA A 1 122 ? -28.270 14.819 24.679 1.00 81.56 122 ALA A N 1
ATOM 945 C CA . ALA A 1 122 ? -29.472 13.986 24.696 1.00 81.56 122 ALA A CA 1
ATOM 946 C C . ALA A 1 122 ? -29.519 13.061 25.925 1.00 81.56 122 ALA A C 1
ATOM 948 O O . ALA A 1 122 ? -30.523 13.046 26.629 1.00 81.56 122 ALA A O 1
ATOM 949 N N . ILE A 1 123 ? -28.413 12.371 26.228 1.00 85.31 123 ILE A N 1
ATOM 950 C CA . ILE A 1 123 ? -28.293 11.498 27.407 1.00 85.31 123 ILE A CA 1
ATOM 951 C C . ILE A 1 123 ? -28.397 12.313 28.703 1.00 85.31 123 ILE A C 1
ATOM 953 O O . ILE A 1 123 ? -29.012 11.865 29.665 1.00 85.31 123 ILE A O 1
ATOM 957 N N . GLY A 1 124 ? -27.807 13.513 28.747 1.00 84.38 124 GLY A N 1
ATOM 958 C CA . GLY A 1 124 ? -27.947 14.423 29.886 1.00 84.38 124 GLY A CA 1
ATOM 959 C C . GLY A 1 124 ? -29.410 14.771 30.162 1.00 84.38 124 GLY A C 1
ATOM 960 O O . GLY A 1 124 ? -29.885 14.559 31.271 1.00 84.38 124 GLY A O 1
ATOM 961 N N . ASN A 1 125 ? -30.137 15.198 29.128 1.00 85.94 125 ASN A N 1
ATOM 962 C CA . ASN A 1 125 ? -31.552 15.552 29.246 1.00 85.94 125 ASN A CA 1
ATOM 963 C C . ASN A 1 125 ? -32.432 14.359 29.658 1.00 85.94 125 ASN A C 1
ATOM 965 O O . ASN A 1 125 ? -33.370 14.534 30.428 1.00 85.94 125 ASN A O 1
ATOM 969 N N . GLU A 1 126 ? -32.148 13.158 29.150 1.00 85.94 126 GLU A N 1
ATOM 970 C CA . GLU A 1 126 ? -32.897 11.941 29.489 1.00 85.94 126 GLU A CA 1
ATOM 971 C C . GLU A 1 126 ? -32.688 11.542 30.959 1.00 85.94 126 GLU A C 1
ATOM 973 O O . GLU A 1 126 ? -33.658 11.304 31.675 1.00 85.94 126 GLU A O 1
ATOM 978 N N . ASN A 1 127 ? -31.444 11.593 31.450 1.00 85.75 127 ASN A N 1
ATOM 979 C CA . ASN A 1 127 ? -31.142 11.358 32.866 1.00 85.75 127 ASN A CA 1
ATOM 980 C C . ASN A 1 127 ? -31.763 12.425 33.784 1.00 85.75 127 ASN A C 1
ATOM 982 O O . ASN A 1 127 ? -32.161 12.120 34.908 1.00 85.75 127 ASN A O 1
ATOM 986 N N . ASP A 1 128 ? -31.816 13.684 33.344 1.00 87.62 128 ASP A N 1
ATOM 987 C CA . ASP A 1 128 ? -32.421 14.771 34.120 1.00 87.62 128 ASP A CA 1
ATOM 988 C C . ASP A 1 128 ? -33.940 14.575 34.262 1.00 87.62 128 ASP A C 1
ATOM 990 O O . ASP A 1 128 ? -34.468 14.708 35.368 1.00 87.62 128 ASP A O 1
ATOM 994 N N . LEU A 1 129 ? -34.624 14.166 33.185 1.00 87.12 129 LEU A N 1
ATOM 995 C CA . LEU A 1 129 ? -36.051 13.816 33.204 1.00 87.12 129 LEU A CA 1
ATOM 996 C C . LEU A 1 129 ? -36.338 12.624 34.130 1.00 87.12 129 LEU A C 1
ATOM 998 O O . LEU A 1 129 ? -37.239 12.693 34.964 1.00 87.12 129 LEU A O 1
ATOM 1002 N N . GLU A 1 130 ? -35.536 11.561 34.045 1.00 87.19 130 GLU A N 1
ATOM 1003 C CA . GLU A 1 130 ? -35.699 10.363 34.881 1.00 87.19 130 GLU A CA 1
ATOM 1004 C C . GLU A 1 130 ? -35.472 10.674 36.377 1.00 87.19 130 GLU A C 1
ATOM 1006 O O . GLU A 1 130 ? -36.164 10.158 37.261 1.00 87.19 130 GLU A O 1
ATOM 1011 N N . ASN A 1 131 ? -34.544 11.586 36.687 1.00 86.19 131 ASN A N 1
ATOM 1012 C CA . ASN A 1 131 ? -34.306 12.058 38.052 1.00 86.19 131 ASN A CA 1
ATOM 1013 C C . ASN A 1 131 ? -35.444 12.941 38.594 1.00 86.19 131 ASN A C 1
ATOM 1015 O O . ASN A 1 131 ? -35.724 12.884 39.797 1.00 86.19 131 ASN A O 1
ATOM 1019 N N . GLU A 1 132 ? -36.092 13.755 37.753 1.00 88.00 132 GLU A N 1
ATOM 1020 C CA . GLU A 1 132 ? -37.282 14.523 38.144 1.00 88.00 132 GLU A CA 1
ATOM 1021 C C . GLU A 1 132 ? -38.485 13.609 38.411 1.00 88.00 132 GLU A C 1
ATOM 1023 O O . GLU A 1 132 ? -39.121 13.732 39.462 1.00 88.00 132 GLU A O 1
ATOM 1028 N N . GLU A 1 133 ? -38.752 12.629 37.543 1.00 88.06 133 GLU A N 1
ATOM 1029 C CA . GLU A 1 133 ? -39.801 11.626 37.777 1.00 88.06 133 GLU A CA 1
ATOM 1030 C C . GLU A 1 133 ? -39.553 10.852 39.080 1.00 88.06 133 GLU A C 1
ATOM 1032 O O . GLU A 1 133 ? -40.452 10.691 39.908 1.00 88.06 133 GLU A O 1
ATOM 1037 N N . ARG A 1 134 ? -38.305 10.453 39.347 1.00 87.62 134 ARG A N 1
ATOM 1038 C CA . ARG A 1 134 ? -37.953 9.755 40.589 1.00 87.62 134 ARG A CA 1
ATOM 1039 C C . ARG A 1 134 ? -38.151 10.616 41.839 1.00 87.62 134 ARG A C 1
ATOM 1041 O O . ARG A 1 134 ? -38.563 10.087 42.870 1.00 87.62 134 ARG A O 1
ATOM 1048 N N . LYS A 1 135 ? -37.864 11.921 41.773 1.00 88.00 135 LYS A N 1
ATOM 1049 C CA . LYS A 1 135 ? -38.115 12.855 42.885 1.00 88.00 135 LYS A CA 1
ATOM 1050 C C . LYS A 1 135 ? -39.605 13.028 43.151 1.00 88.00 135 LYS A C 1
ATOM 1052 O O . LYS A 1 135 ? -40.020 12.877 44.291 1.00 88.00 135 LYS A O 1
ATOM 1057 N N . THR A 1 136 ? -40.402 13.256 42.109 1.00 87.75 136 THR A N 1
ATOM 1058 C CA . THR A 1 136 ? -41.858 13.420 42.260 1.00 87.75 136 THR A CA 1
ATOM 1059 C C . THR A 1 136 ? -42.526 12.167 42.835 1.00 87.75 136 THR A C 1
ATOM 1061 O O . THR A 1 136 ? -43.400 12.276 43.691 1.00 87.75 136 THR A O 1
ATOM 1064 N N . LEU A 1 137 ? -42.076 10.967 42.449 1.00 85.88 137 LEU A N 1
ATOM 1065 C CA . LEU A 1 137 ? -42.537 9.712 43.053 1.00 85.88 137 LEU A CA 1
ATOM 1066 C C . LEU A 1 137 ? -42.188 9.610 44.546 1.00 85.88 137 LEU A C 1
ATOM 1068 O O . LEU A 1 137 ? -43.027 9.184 45.338 1.00 85.88 137 LEU A O 1
ATOM 1072 N N . LEU A 1 138 ? -40.973 10.003 44.940 1.00 84.62 138 LEU A N 1
ATOM 1073 C CA . LEU A 1 138 ? -40.549 9.993 46.345 1.00 84.62 138 LEU A CA 1
ATOM 1074 C C . LEU A 1 138 ? -41.319 11.015 47.189 1.00 84.62 138 LEU A C 1
ATOM 1076 O O . LEU A 1 138 ? -41.705 10.692 48.312 1.00 84.62 138 LEU A O 1
ATOM 1080 N N . ASP A 1 139 ? -41.582 12.200 46.640 1.00 85.62 139 ASP A N 1
ATOM 1081 C CA . ASP A 1 139 ? -42.364 13.241 47.307 1.00 85.62 139 ASP A CA 1
ATOM 1082 C C . ASP A 1 139 ? -43.810 12.763 47.535 1.00 85.62 139 ASP A C 1
ATOM 1084 O O . ASP A 1 139 ? -44.287 12.785 48.670 1.00 85.62 139 ASP A O 1
ATOM 1088 N N . ASN A 1 140 ? -44.456 12.175 46.520 1.00 82.75 140 ASN A N 1
ATOM 1089 C CA . ASN A 1 140 ? -45.802 11.596 46.649 1.00 82.75 140 ASN A CA 1
ATOM 1090 C C . ASN A 1 140 ? -45.860 10.452 47.684 1.00 82.75 140 ASN A C 1
ATOM 1092 O O . ASN A 1 140 ? -46.794 10.367 48.478 1.00 82.75 140 ASN A O 1
ATOM 1096 N N . MET A 1 141 ? -44.842 9.583 47.728 1.00 81.00 141 MET A N 1
ATOM 1097 C CA . MET A 1 141 ? -44.756 8.518 48.739 1.00 81.00 141 MET A CA 1
ATOM 1098 C C . MET A 1 141 ? -44.564 9.064 50.161 1.00 81.00 141 MET A C 1
ATOM 1100 O O . MET A 1 141 ? -45.009 8.436 51.126 1.00 81.00 141 MET A O 1
ATOM 1104 N N . SER A 1 142 ? -43.887 10.206 50.305 1.00 75.75 142 SER A N 1
ATOM 1105 C CA . SER A 1 142 ? -43.694 10.868 51.596 1.00 75.75 142 SER A CA 1
ATOM 1106 C C . SER A 1 142 ? -44.975 11.545 52.093 1.00 75.75 142 SER A C 1
ATOM 1108 O O . SER A 1 142 ? -45.319 11.389 53.266 1.00 75.75 142 SER A O 1
ATOM 1110 N N . GLU A 1 143 ? -45.742 12.171 51.194 1.00 72.81 143 GLU A N 1
ATOM 1111 C CA . GLU A 1 143 ? -47.066 12.724 51.496 1.00 72.81 143 GLU A CA 1
ATOM 1112 C C . GLU A 1 143 ? -48.057 11.618 51.894 1.00 72.81 143 GLU A C 1
ATOM 1114 O O . GLU A 1 143 ? -48.755 11.747 52.901 1.00 72.81 143 GLU A O 1
ATOM 1119 N N . ASP A 1 144 ? -48.062 10.479 51.192 1.00 67.75 144 ASP A N 1
ATOM 1120 C CA . ASP A 1 144 ? -48.891 9.317 51.544 1.00 67.75 144 ASP A CA 1
ATOM 1121 C C . ASP A 1 144 ? -48.515 8.705 52.908 1.00 67.75 144 ASP A C 1
ATOM 1123 O O . ASP A 1 144 ? -49.377 8.199 53.641 1.00 67.75 144 ASP A O 1
ATOM 1127 N N . ALA A 1 145 ? -47.231 8.736 53.278 1.00 66.38 145 ALA A N 1
ATOM 1128 C CA . ALA A 1 145 ? -46.753 8.275 54.580 1.00 66.38 145 ALA A CA 1
ATOM 1129 C C . ALA A 1 145 ? -47.165 9.229 55.716 1.00 66.38 145 ALA A C 1
ATOM 1131 O O . ALA A 1 145 ? -47.600 8.766 56.778 1.00 66.38 145 ALA A O 1
ATOM 1132 N N . GLU A 1 146 ? -47.108 10.545 55.490 1.00 62.22 146 GLU A N 1
ATOM 1133 C CA . GLU A 1 146 ? -47.637 11.548 56.421 1.00 62.22 146 GLU A CA 1
ATOM 1134 C C . GLU A 1 146 ? -49.159 11.427 56.576 1.00 62.22 146 GLU A C 1
ATOM 1136 O O . GLU A 1 146 ? -49.659 11.414 57.707 1.00 62.22 146 GLU A O 1
ATOM 1141 N N . LEU A 1 147 ? -49.898 11.220 55.480 1.00 58.03 147 LEU A N 1
ATOM 1142 C CA . LEU A 1 147 ? -51.353 11.038 55.502 1.00 58.03 147 LEU A CA 1
ATOM 1143 C C . LEU A 1 147 ? -51.761 9.781 56.289 1.00 58.03 147 LEU A C 1
ATOM 1145 O O . LEU A 1 147 ? -52.709 9.808 57.082 1.00 58.03 147 LEU A O 1
ATOM 1149 N N . LYS A 1 148 ? -51.004 8.683 56.140 1.00 58.97 148 LYS A N 1
ATOM 1150 C CA . LYS A 1 148 ? -51.191 7.465 56.944 1.00 58.97 148 LYS A CA 1
ATOM 1151 C C . LYS A 1 148 ? -50.885 7.701 58.423 1.00 58.97 148 LYS A C 1
ATOM 1153 O O . LYS A 1 148 ? -51.640 7.213 59.264 1.00 58.97 148 LYS A O 1
ATOM 1158 N N . SER A 1 149 ? -49.865 8.496 58.753 1.00 54.81 149 SER A N 1
ATOM 1159 C CA . SER A 1 149 ? -49.538 8.835 60.146 1.00 54.81 149 SER A CA 1
ATOM 1160 C C . SER A 1 149 ? -50.610 9.702 60.832 1.00 54.81 149 SER A C 1
ATOM 1162 O O . SER A 1 149 ? -50.922 9.468 62.001 1.00 54.81 149 SER A O 1
ATOM 1164 N N . LEU A 1 150 ? -51.262 10.622 60.105 1.00 54.28 150 LEU A N 1
ATOM 1165 C CA . LEU A 1 150 ? -52.377 11.427 60.628 1.00 54.28 150 LEU A CA 1
ATOM 1166 C C . LEU A 1 150 ? -53.693 10.638 60.738 1.00 54.28 150 LEU A C 1
ATOM 1168 O O . LEU A 1 150 ? -54.490 10.894 61.642 1.00 54.28 150 LEU A O 1
ATOM 1172 N N . SER A 1 151 ? -53.918 9.645 59.872 1.00 49.53 151 SER A N 1
ATOM 1173 C CA . SER A 1 151 ? -55.090 8.755 59.961 1.00 49.53 151 SER A CA 1
ATOM 1174 C C . SER A 1 151 ? -54.993 7.703 61.084 1.00 49.53 151 SER A C 1
ATOM 1176 O O . SER A 1 151 ? -55.999 7.104 61.460 1.00 49.53 151 SER A O 1
ATOM 1178 N N . GLY A 1 152 ? -53.811 7.529 61.691 1.00 46.41 152 GLY A N 1
ATOM 1179 C CA . GLY A 1 152 ? -53.553 6.590 62.791 1.00 46.41 152 GLY A CA 1
ATOM 1180 C C . GLY A 1 152 ? -54.140 6.977 64.157 1.00 46.41 152 GLY A C 1
ATOM 1181 O O . GLY A 1 152 ? -54.035 6.204 65.105 1.00 46.41 152 GLY A O 1
ATOM 1182 N N . SER A 1 153 ? -54.790 8.137 64.285 1.00 41.22 153 SER A N 1
ATOM 1183 C CA . SER A 1 153 ? -55.419 8.584 65.539 1.00 41.22 153 SER A CA 1
ATOM 1184 C C . SER A 1 153 ? -56.939 8.396 65.558 1.00 41.22 153 SER A C 1
ATOM 1186 O O . SER A 1 153 ? -57.663 9.273 66.022 1.00 41.22 153 SER A O 1
ATOM 1188 N N . ARG A 1 154 ? -57.465 7.262 65.075 1.00 40.88 154 ARG A N 1
ATOM 1189 C CA . ARG A 1 154 ? -58.812 6.810 65.470 1.00 40.88 154 ARG A CA 1
ATOM 1190 C C . ARG A 1 154 ? -59.040 5.325 65.190 1.00 40.88 154 ARG A C 1
ATOM 1192 O O . ARG A 1 154 ? -59.465 4.965 64.104 1.00 40.88 154 ARG A O 1
ATOM 1199 N N . SER A 1 155 ? -58.797 4.498 66.208 1.00 34.19 155 SER A N 1
ATOM 1200 C CA . SER A 1 155 ? -59.522 3.256 66.545 1.00 34.19 155 SER A CA 1
ATOM 1201 C C . SER A 1 155 ? -58.557 2.270 67.199 1.00 34.19 155 SER A C 1
ATOM 1203 O O . SER A 1 155 ? -57.741 1.643 66.529 1.00 34.19 155 SER A O 1
ATOM 1205 N N . GLY A 1 156 ? -58.660 2.127 68.520 1.00 32.34 156 GLY A N 1
ATOM 1206 C CA . GLY A 1 156 ? -58.113 0.968 69.212 1.00 32.34 156 GLY A CA 1
ATOM 1207 C C . GLY A 1 156 ? -59.058 -0.218 69.053 1.00 32.34 156 GLY A C 1
ATOM 1208 O O . GLY A 1 156 ? -60.264 -0.037 69.174 1.00 32.34 156 GLY A O 1
ATOM 1209 N N . SER A 1 157 ? -58.512 -1.399 68.771 1.00 29.98 157 SER A N 1
ATOM 1210 C CA . SER A 1 157 ? -58.467 -2.530 69.713 1.00 29.98 157 SER A CA 1
ATOM 1211 C C . SER A 1 157 ? -58.091 -3.826 68.983 1.00 29.98 157 SER A C 1
ATOM 1213 O O . SER A 1 157 ? -58.695 -4.164 67.971 1.00 29.98 157 SER A O 1
ATOM 1215 N N . ASP A 1 158 ? -57.139 -4.541 69.586 1.00 28.97 158 ASP A N 1
ATOM 1216 C CA . ASP A 1 158 ? -56.953 -5.999 69.592 1.00 28.97 158 ASP A CA 1
ATOM 1217 C C . ASP A 1 158 ? -56.559 -6.746 68.301 1.00 28.97 158 ASP A C 1
ATOM 1219 O O . ASP A 1 158 ? -57.391 -7.180 67.513 1.00 28.97 158 ASP A O 1
ATOM 1223 N N . SER A 1 159 ? -55.274 -7.112 68.187 1.00 27.83 159 SER A N 1
ATOM 1224 C CA . SER A 1 159 ? -54.748 -8.427 68.628 1.00 27.83 159 SER A CA 1
ATOM 1225 C C . SER A 1 159 ? -53.525 -8.924 67.819 1.00 27.83 159 SER A C 1
ATOM 1227 O O . SER A 1 159 ? -53.503 -8.892 66.599 1.00 27.83 159 SER A O 1
ATOM 1229 N N . LYS A 1 160 ? -52.524 -9.396 68.582 1.00 29.12 160 LYS A N 1
ATOM 1230 C CA . LYS A 1 160 ? -51.502 -10.446 68.342 1.00 29.12 160 LYS A CA 1
ATOM 1231 C C . LYS A 1 160 ? -50.681 -10.508 67.032 1.00 29.12 160 LYS A C 1
ATOM 1233 O O . LYS A 1 160 ? -51.159 -10.907 65.983 1.00 29.12 160 LYS A O 1
ATOM 1238 N N . SER A 1 161 ? -49.380 -10.256 67.228 1.00 27.55 161 SER A N 1
ATOM 1239 C CA . SER A 1 161 ? -48.181 -10.974 66.741 1.00 27.55 161 SER A CA 1
ATOM 1240 C C . SER A 1 161 ? -48.296 -11.945 65.553 1.00 27.55 161 SER A C 1
ATOM 1242 O O . SER A 1 161 ? -48.871 -13.016 65.714 1.00 27.55 161 SER A O 1
ATOM 1244 N N . GLU A 1 162 ? -47.540 -11.685 64.481 1.00 28.38 162 GLU A N 1
ATOM 1245 C CA . GLU A 1 162 ? -46.395 -12.523 64.075 1.00 28.38 162 GLU A CA 1
ATOM 1246 C C . GLU A 1 162 ? -45.534 -11.835 63.002 1.00 28.38 162 GLU A C 1
ATOM 1248 O O . GLU A 1 162 ? -45.957 -10.898 62.330 1.00 28.38 162 GLU A O 1
ATOM 1253 N N . ASN A 1 163 ? -44.273 -12.256 62.958 1.00 24.62 163 ASN A N 1
ATOM 1254 C CA . ASN A 1 163 ? -43.144 -11.662 62.251 1.00 24.62 163 ASN A CA 1
ATOM 1255 C C . ASN A 1 163 ? -43.079 -12.092 60.772 1.00 24.62 163 ASN A C 1
ATOM 1257 O O . ASN A 1 163 ? -43.413 -13.226 60.454 1.00 24.62 163 ASN A O 1
ATOM 1261 N N . SER A 1 164 ? -42.506 -11.199 59.953 1.00 26.42 164 SER A N 1
ATOM 1262 C CA . SER A 1 164 ? -41.639 -11.459 58.784 1.00 26.42 164 SER A CA 1
ATOM 1263 C C . SER A 1 164 ? -42.143 -12.371 57.652 1.00 26.42 164 SER A C 1
ATOM 1265 O O . SER A 1 164 ? -42.160 -13.584 57.795 1.00 26.42 164 SER A O 1
ATOM 1267 N N . GLU A 1 165 ? -42.368 -11.813 56.462 1.00 27.73 165 GLU A N 1
ATOM 1268 C CA . GLU A 1 165 ? -41.398 -11.824 55.351 1.00 27.73 165 GLU A CA 1
ATOM 1269 C C . GLU A 1 165 ? -41.987 -11.107 54.128 1.00 27.73 165 GLU A C 1
ATOM 1271 O O . GLU A 1 165 ? -43.187 -11.122 53.866 1.00 27.73 165 GLU A O 1
ATOM 1276 N N . VAL A 1 166 ? -41.109 -10.389 53.433 1.00 28.59 166 VAL A N 1
ATOM 1277 C CA . VAL A 1 166 ? -41.386 -9.620 52.223 1.00 28.59 166 VAL A CA 1
ATOM 1278 C C . VAL A 1 166 ? -41.268 -10.576 51.045 1.00 28.59 166 VAL A C 1
ATOM 1280 O O . VAL A 1 166 ? -40.173 -11.064 50.782 1.00 28.59 166 VAL A O 1
ATOM 1283 N N . GLU A 1 167 ? -42.355 -10.793 50.306 1.00 26.30 167 GLU A N 1
ATOM 1284 C CA . GLU A 1 167 ? -42.283 -11.418 48.987 1.00 26.30 167 GLU A CA 1
ATOM 1285 C C . GLU A 1 167 ? -43.233 -10.743 47.986 1.00 26.30 167 GLU A C 1
ATOM 1287 O O . GLU A 1 167 ? -44.310 -10.243 48.308 1.00 26.30 167 GLU A O 1
ATOM 1292 N N . SER A 1 168 ? -42.723 -10.661 46.765 1.00 26.36 168 SER A N 1
ATOM 1293 C CA . SER A 1 168 ? -43.151 -9.920 45.584 1.00 26.36 168 SER A CA 1
ATOM 1294 C C . SER A 1 168 ? -44.576 -10.188 45.092 1.00 26.36 168 SER A C 1
ATOM 1296 O O . SER A 1 168 ? -44.961 -11.343 44.933 1.00 26.36 168 SER A O 1
ATOM 1298 N N . VAL A 1 169 ? -45.282 -9.135 44.660 1.00 26.81 169 VAL A N 1
ATOM 1299 C CA . VAL A 1 169 ? -46.428 -9.255 43.741 1.00 26.81 169 VAL A CA 1
ATOM 1300 C C . VAL A 1 169 ? -46.348 -8.166 42.665 1.00 26.81 169 VAL A C 1
ATOM 1302 O O . VAL A 1 169 ? -46.749 -7.027 42.883 1.00 26.81 169 VAL A O 1
ATOM 1305 N N . TYR A 1 170 ? -45.843 -8.532 41.486 1.00 27.06 170 TYR A N 1
ATOM 1306 C CA . TYR A 1 170 ? -46.256 -7.925 40.219 1.00 27.06 170 TYR A CA 1
ATOM 1307 C C . TYR A 1 170 ? -47.161 -8.944 39.523 1.00 27.06 170 TYR A C 1
ATOM 1309 O O . TYR A 1 170 ? -46.677 -9.880 38.894 1.00 27.06 170 TYR A O 1
ATOM 1317 N N . GLU A 1 171 ? -48.476 -8.776 39.651 1.00 25.22 171 GLU A N 1
ATOM 1318 C CA . GLU A 1 171 ? -49.463 -9.481 38.831 1.00 25.22 171 GLU A CA 1
ATOM 1319 C C . GLU A 1 171 ? -50.108 -8.458 37.888 1.00 25.22 171 GLU A C 1
ATOM 1321 O O . GLU A 1 171 ? -50.949 -7.652 38.286 1.00 25.22 171 GLU A O 1
ATOM 1326 N N . ILE A 1 172 ? -49.687 -8.464 36.620 1.00 29.06 172 ILE A N 1
ATOM 1327 C CA . ILE A 1 172 ? -50.368 -7.737 35.545 1.00 29.06 172 ILE A CA 1
ATOM 1328 C C . ILE A 1 172 ? -51.556 -8.597 35.103 1.00 29.06 172 ILE A C 1
ATOM 1330 O O . ILE A 1 172 ? -51.395 -9.583 34.384 1.00 29.06 172 ILE A O 1
ATOM 1334 N N . LYS A 1 173 ? -52.766 -8.209 35.515 1.00 28.06 173 LYS A N 1
ATOM 1335 C CA . LYS A 1 173 ? -54.019 -8.649 34.890 1.00 28.06 173 LYS A CA 1
ATOM 1336 C C . LYS A 1 173 ? -54.351 -7.712 33.731 1.00 28.06 173 LYS A C 1
ATOM 1338 O O . LYS A 1 173 ? -54.683 -6.557 33.962 1.00 28.06 173 LYS A O 1
ATOM 1343 N N . ASN A 1 174 ? -54.335 -8.231 32.505 1.00 25.84 174 ASN A N 1
ATOM 1344 C CA . ASN A 1 174 ? -55.051 -7.636 31.377 1.00 25.84 174 ASN A CA 1
ATOM 1345 C C . ASN A 1 174 ? -56.228 -8.548 31.015 1.00 25.84 174 ASN A C 1
ATOM 1347 O O . ASN A 1 174 ? -56.068 -9.545 30.312 1.00 25.84 174 ASN A O 1
ATOM 1351 N N . GLU A 1 175 ? -57.418 -8.200 31.507 1.00 28.75 175 GLU A N 1
ATOM 1352 C CA . GLU A 1 175 ? -58.687 -8.743 31.027 1.00 28.75 175 GLU A CA 1
ATOM 1353 C C . GLU A 1 175 ? -59.376 -7.752 30.078 1.00 28.75 175 GLU A C 1
ATOM 1355 O O . GLU A 1 175 ? -59.709 -6.633 30.444 1.00 28.75 175 GLU A O 1
ATOM 1360 N N . LYS A 1 176 ? -59.592 -8.254 28.859 1.00 27.86 176 LYS A N 1
ATOM 1361 C CA . LYS A 1 176 ? -60.804 -8.186 28.026 1.00 27.86 176 LYS A CA 1
ATOM 1362 C C . LYS A 1 176 ? -61.467 -6.832 27.721 1.00 27.86 176 LYS A C 1
ATOM 1364 O O . LYS A 1 176 ? -62.106 -6.188 28.541 1.00 27.86 176 LYS A O 1
ATOM 1369 N N . ASN A 1 177 ? -61.471 -6.580 26.411 1.00 24.34 177 ASN A N 1
ATOM 1370 C CA . ASN A 1 177 ? -62.389 -5.741 25.644 1.00 24.34 177 ASN A CA 1
ATOM 1371 C C . ASN A 1 177 ? -63.883 -5.927 25.985 1.00 24.34 177 ASN A C 1
ATOM 1373 O O . ASN A 1 177 ? -64.382 -7.051 26.047 1.00 24.34 177 ASN A O 1
ATOM 1377 N N . GLY A 1 178 ? -64.588 -4.795 26.016 1.00 24.98 178 GLY A N 1
ATOM 1378 C CA . GLY A 1 178 ? -66.039 -4.620 25.864 1.00 24.98 178 GLY A CA 1
ATOM 1379 C C . GLY A 1 178 ? -66.346 -3.120 25.975 1.00 24.98 178 GLY A C 1
ATOM 1380 O O . GLY A 1 178 ? -66.219 -2.547 27.046 1.00 24.98 178 GLY A O 1
ATOM 1381 N N . SER A 1 179 ? -66.412 -2.379 24.867 1.00 23.94 179 SER A N 1
ATOM 1382 C CA . SER A 1 179 ? -67.659 -1.992 24.181 1.00 23.94 179 SER A CA 1
ATOM 1383 C C . SER A 1 179 ? -68.685 -1.296 25.090 1.00 23.94 179 SER A C 1
ATOM 1385 O O . SER A 1 179 ? -69.424 -1.977 25.783 1.00 23.94 179 SER A O 1
ATOM 1387 N N . GLU A 1 180 ? -68.770 0.042 25.035 1.00 25.44 180 GLU A N 1
ATOM 1388 C CA . GLU A 1 180 ? -69.959 0.812 24.597 1.00 25.44 180 GLU A CA 1
ATOM 1389 C C . GLU A 1 180 ? -69.954 2.296 25.041 1.00 25.44 180 GLU A C 1
ATOM 1391 O O . GLU A 1 180 ? -69.897 2.632 26.214 1.00 25.44 180 GLU A O 1
ATOM 1396 N N . ASN A 1 181 ? -70.078 3.168 24.033 1.00 22.80 181 ASN A N 1
ATOM 1397 C CA . ASN A 1 181 ? -70.936 4.358 23.918 1.00 22.80 181 ASN A CA 1
ATOM 1398 C C . ASN A 1 181 ? -71.119 5.405 25.053 1.00 22.80 181 ASN A C 1
ATOM 1400 O O . ASN A 1 181 ? -71.763 5.157 26.065 1.00 22.80 181 ASN A O 1
ATOM 1404 N N . LYS A 1 182 ? -70.877 6.661 24.621 1.00 24.58 182 LYS A N 1
ATOM 1405 C CA . LYS A 1 182 ? -71.780 7.849 24.595 1.00 24.58 182 LYS A CA 1
ATOM 1406 C C . LYS A 1 182 ? -71.491 9.059 25.513 1.00 24.58 182 LYS A C 1
ATOM 1408 O O . LYS A 1 182 ? -71.599 8.977 26.725 1.00 24.58 182 LYS A O 1
ATOM 1413 N N . LYS A 1 183 ? -71.452 10.207 24.802 1.00 23.69 183 LYS A N 1
ATOM 1414 C CA . LYS A 1 183 ? -71.853 11.605 25.122 1.00 23.69 183 LYS A CA 1
ATOM 1415 C C . LYS A 1 183 ? -70.873 12.450 25.961 1.00 23.69 183 LYS A C 1
ATOM 1417 O O . LYS A 1 183 ? -70.488 12.044 27.039 1.00 23.69 183 LYS A O 1
ATOM 1422 N N . MET A 1 184 ? -70.319 13.533 25.383 1.00 23.17 184 MET A N 1
ATOM 1423 C CA . MET A 1 184 ? -70.837 14.933 25.356 1.00 23.17 184 MET A CA 1
ATOM 1424 C C . MET A 1 184 ? -70.786 15.531 26.779 1.00 23.17 184 MET A C 1
ATOM 1426 O O . MET A 1 184 ? -71.351 14.936 27.681 1.00 23.17 184 MET A O 1
ATOM 1430 N N . ASP A 1 185 ? -70.122 16.648 27.083 1.00 23.86 185 ASP A N 1
ATOM 1431 C CA . ASP A 1 185 ? -70.245 17.978 26.478 1.00 23.86 185 ASP A CA 1
ATOM 1432 C C . ASP A 1 185 ? -69.228 18.959 27.132 1.00 23.86 185 ASP A C 1
ATOM 1434 O O . ASP A 1 185 ? -68.815 18.716 28.262 1.00 23.86 185 ASP A O 1
ATOM 1438 N N . SER A 1 186 ? -68.940 20.082 26.450 1.00 23.03 186 SER A N 1
ATOM 1439 C CA . SER A 1 186 ? -68.514 21.403 26.981 1.00 23.03 186 SER A CA 1
ATOM 1440 C C . SER A 1 186 ? -67.195 21.503 27.779 1.00 23.03 186 SER A C 1
ATOM 1442 O O . SER A 1 186 ? -66.990 20.825 28.768 1.00 23.03 186 SER A O 1
ATOM 1444 N N . GLY A 1 187 ? -66.241 22.395 27.511 1.00 23.31 187 GLY A N 1
ATOM 1445 C CA . GLY A 1 187 ? -66.192 23.659 26.783 1.00 23.31 187 GLY A CA 1
ATOM 1446 C C . GLY A 1 187 ? -65.032 24.487 27.379 1.00 23.31 187 GLY A C 1
ATOM 1447 O O . GLY A 1 187 ? -64.545 24.151 28.455 1.00 23.31 187 GLY A O 1
ATOM 1448 N N . ASN A 1 188 ? -64.652 25.579 26.701 1.00 26.48 188 ASN A N 1
ATOM 1449 C CA . ASN A 1 188 ? -63.675 26.622 27.088 1.00 26.48 188 ASN A CA 1
ATOM 1450 C C . ASN A 1 188 ? -62.168 26.299 26.882 1.00 26.48 188 ASN A C 1
ATOM 1452 O O . ASN A 1 188 ? -61.677 25.287 27.347 1.00 26.48 188 ASN A O 1
ATOM 1456 N N . LEU A 1 189 ? -61.332 27.141 26.248 1.00 26.95 189 LEU A N 1
ATOM 1457 C CA . LEU A 1 189 ? -61.523 28.482 25.677 1.00 26.95 189 LEU A CA 1
ATOM 1458 C C . LEU A 1 189 ? -60.239 28.919 24.904 1.00 26.95 189 LEU A C 1
ATOM 1460 O O . LEU A 1 189 ? -59.152 28.848 25.460 1.00 26.95 189 LEU A O 1
ATOM 1464 N N . ILE A 1 190 ? -60.412 29.460 23.681 1.00 31.03 190 ILE A N 1
ATOM 1465 C CA . ILE A 1 190 ? -59.774 30.698 23.134 1.00 31.03 190 ILE A CA 1
ATOM 1466 C C . ILE A 1 190 ? -58.263 30.687 22.773 1.00 31.03 190 ILE A C 1
ATOM 1468 O O . ILE A 1 190 ? -57.389 30.731 23.624 1.00 31.03 190 ILE A O 1
ATOM 1472 N N . HIS A 1 191 ? -57.964 30.626 21.458 1.00 28.89 191 HIS A N 1
ATOM 1473 C CA . HIS A 1 191 ? -57.433 31.695 20.556 1.00 28.89 191 HIS A CA 1
ATOM 1474 C C . HIS A 1 191 ? -55.899 31.576 20.345 1.00 28.89 191 HIS A C 1
ATOM 1476 O O . HIS A 1 191 ? -55.169 31.399 21.300 1.00 28.89 191 HIS A O 1
ATOM 1482 N N . LEU A 1 192 ? -55.306 31.658 19.141 1.00 27.75 192 LEU A N 1
ATOM 1483 C CA . LEU A 1 192 ? -55.454 32.690 18.106 1.00 27.75 192 LEU A CA 1
ATOM 1484 C C . LEU A 1 192 ? -54.857 32.240 16.737 1.00 27.75 192 LEU A C 1
ATOM 1486 O O . LEU A 1 192 ? -53.687 31.897 16.662 1.00 27.75 192 LEU A O 1
ATOM 1490 N N . LYS A 1 193 ? -55.669 32.399 15.671 1.00 27.08 193 LYS A N 1
ATOM 1491 C CA . LYS A 1 193 ? -55.381 32.919 14.298 1.00 27.08 193 LYS A CA 1
ATOM 1492 C C . LYS A 1 193 ? -54.346 32.216 13.385 1.00 27.08 193 LYS A C 1
ATOM 1494 O O . LYS A 1 193 ? -53.161 32.226 13.664 1.00 27.08 193 LYS A O 1
ATOM 1499 N N . LYS A 1 194 ? -54.812 31.637 12.256 1.00 25.78 194 LYS A N 1
ATOM 1500 C CA . LYS A 1 194 ? -54.962 32.209 10.868 1.00 25.78 194 LYS A CA 1
ATOM 1501 C C . LYS A 1 194 ? -53.665 32.072 10.044 1.00 25.78 194 LYS A C 1
ATOM 1503 O O . LYS A 1 194 ? -52.610 32.358 10.573 1.00 25.78 194 LYS A O 1
ATOM 1508 N N . ASN A 1 195 ? -53.625 31.729 8.753 1.00 24.83 195 ASN A N 1
ATOM 1509 C CA . ASN A 1 195 ? -54.600 31.669 7.648 1.00 24.83 195 ASN A CA 1
ATOM 1510 C C . ASN A 1 195 ? -53.987 30.766 6.546 1.00 24.83 195 ASN A C 1
ATOM 1512 O O . ASN A 1 195 ? -52.865 31.013 6.123 1.00 24.83 195 ASN A O 1
ATOM 1516 N N . LYS A 1 196 ? -54.608 29.640 6.186 1.00 24.92 196 LYS A N 1
ATOM 1517 C CA . LYS A 1 196 ? -55.276 29.327 4.899 1.00 24.92 196 LYS A CA 1
ATOM 1518 C C . LYS A 1 196 ? -55.128 30.276 3.683 1.00 24.92 196 LYS A C 1
ATOM 1520 O O . LYS A 1 196 ? -55.557 31.425 3.728 1.00 24.92 196 LYS A O 1
ATOM 1525 N N . ASN A 1 197 ? -54.750 29.615 2.580 1.00 24.34 197 ASN A N 1
ATOM 1526 C CA . ASN A 1 197 ? -55.314 29.613 1.217 1.00 24.34 197 ASN A CA 1
ATOM 1527 C C . ASN A 1 197 ? -54.927 30.687 0.189 1.00 24.34 197 ASN A C 1
ATOM 1529 O O . ASN A 1 197 ? -55.302 31.851 0.307 1.00 24.34 197 ASN A O 1
ATOM 1533 N N . LYS A 1 198 ? -54.414 30.193 -0.950 1.00 23.56 198 LYS A N 1
ATOM 1534 C CA . LYS A 1 198 ? -54.921 30.558 -2.281 1.00 23.56 198 LYS A CA 1
ATOM 1535 C C . LYS A 1 198 ? -54.724 29.402 -3.292 1.00 23.56 198 LYS A C 1
ATOM 1537 O O . LYS A 1 198 ? -53.595 29.079 -3.637 1.00 23.56 198 LYS A O 1
ATOM 1542 N N . GLN A 1 199 ? -55.841 28.778 -3.688 1.00 22.19 199 GLN A N 1
ATOM 1543 C CA . GLN A 1 199 ? -56.099 28.123 -4.992 1.00 22.19 199 GLN A CA 1
ATOM 1544 C C . GLN A 1 199 ? -55.896 29.172 -6.118 1.00 22.19 199 GLN A C 1
ATOM 1546 O O . GLN A 1 199 ? -55.997 30.360 -5.831 1.00 22.19 199 GLN A O 1
ATOM 1551 N N . GLU A 1 200 ? -55.606 28.919 -7.392 1.00 24.00 200 GLU A N 1
ATOM 1552 C CA . GLU A 1 200 ? -56.072 27.914 -8.355 1.00 24.00 200 GLU A CA 1
ATOM 1553 C C . GLU A 1 200 ? -55.387 28.234 -9.714 1.00 24.00 200 GLU A C 1
ATOM 1555 O O . GLU A 1 200 ? -54.902 29.356 -9.883 1.00 24.00 200 GLU A O 1
ATOM 1560 N N . ASN A 1 201 ? -55.480 27.297 -10.671 1.00 22.33 201 ASN A N 1
ATOM 1561 C CA . ASN A 1 201 ? -55.218 27.392 -12.128 1.00 22.33 201 ASN A CA 1
ATOM 1562 C C . ASN A 1 201 ? -53.741 27.254 -12.562 1.00 22.33 201 ASN A C 1
ATOM 1564 O O . ASN A 1 201 ? -52.872 27.931 -12.031 1.00 22.33 201 ASN A O 1
ATOM 1568 N N . GLU A 1 202 ? -53.353 26.401 -13.515 1.00 25.33 202 GLU A N 1
ATOM 1569 C CA . GLU A 1 202 ? -54.081 25.763 -14.620 1.00 25.33 202 GLU A CA 1
ATOM 1570 C C . GLU A 1 202 ? -53.346 24.484 -15.078 1.00 25.33 202 GLU A C 1
ATOM 1572 O O . GLU A 1 202 ? -52.144 24.325 -14.861 1.00 25.33 202 GLU A O 1
ATOM 1577 N N . ASN A 1 203 ? -54.113 23.575 -15.679 1.00 21.72 203 ASN A N 1
ATOM 1578 C CA . ASN A 1 203 ? -53.723 22.259 -16.178 1.00 21.72 203 ASN A CA 1
ATOM 1579 C C . ASN A 1 203 ? -52.789 22.333 -17.395 1.00 21.72 203 ASN A C 1
ATOM 1581 O O . ASN A 1 203 ? -52.986 23.186 -18.250 1.00 21.72 203 ASN A O 1
ATOM 1585 N N . GLU A 1 204 ? -51.859 21.378 -17.500 1.00 24.00 204 GLU A N 1
ATOM 1586 C CA . GLU A 1 204 ? -51.684 20.456 -18.644 1.00 24.00 204 GLU A CA 1
ATOM 1587 C C . GLU A 1 204 ? -50.309 19.772 -18.554 1.00 24.00 204 GLU A C 1
ATOM 1589 O O . GLU A 1 204 ? -49.273 20.363 -18.856 1.00 24.00 204 GLU A O 1
ATOM 1594 N N . ASN A 1 205 ? -50.295 18.516 -18.103 1.00 24.75 205 ASN A N 1
ATOM 1595 C CA . ASN A 1 205 ? -49.843 17.363 -18.892 1.00 24.75 205 ASN A CA 1
ATOM 1596 C C . ASN A 1 205 ? -49.647 16.155 -17.972 1.00 24.75 205 ASN A C 1
ATOM 1598 O O . ASN A 1 205 ? -48.655 16.017 -17.258 1.00 24.75 205 ASN A O 1
ATOM 1602 N N . GLU A 1 206 ? -50.650 15.285 -18.020 1.00 24.73 206 GLU A N 1
ATOM 1603 C CA . GLU A 1 206 ? -50.563 13.880 -17.657 1.00 24.73 206 GLU A CA 1
ATOM 1604 C C . GLU A 1 206 ? -49.484 13.195 -18.506 1.00 24.73 206 GLU A C 1
ATOM 1606 O O . GLU A 1 206 ? -49.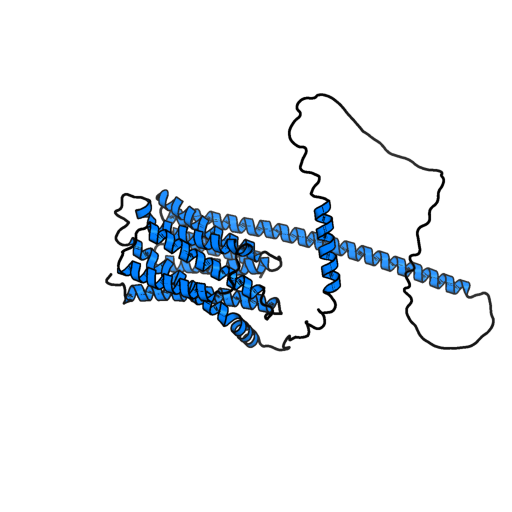500 13.289 -19.735 1.00 24.73 206 GLU A O 1
ATOM 1611 N N . ASN A 1 207 ? -48.568 12.479 -17.860 1.00 23.89 207 ASN A N 1
ATOM 1612 C CA . ASN A 1 207 ? -48.412 11.023 -17.968 1.00 23.89 207 ASN A CA 1
ATOM 1613 C C . ASN A 1 207 ? -47.015 10.603 -17.497 1.00 23.89 207 ASN A C 1
ATOM 1615 O O . ASN A 1 207 ? -46.042 11.317 -17.700 1.00 23.89 207 ASN A O 1
ATOM 1619 N N . GLU A 1 208 ? -46.963 9.405 -16.913 1.00 26.36 208 GLU A N 1
ATOM 1620 C CA . GLU A 1 208 ? -45.796 8.731 -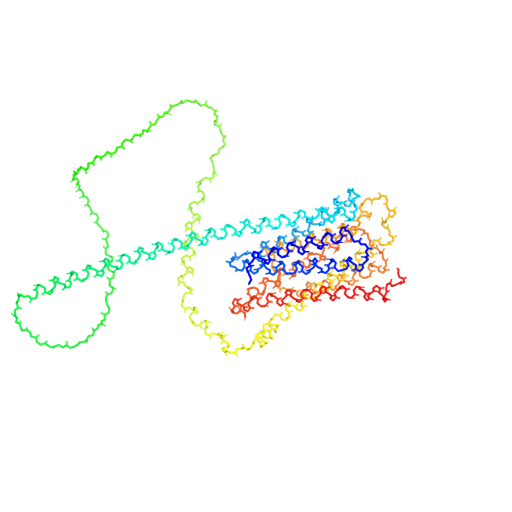16.323 1.00 26.36 208 GLU A CA 1
ATOM 1621 C C . GLU A 1 208 ? -45.443 9.184 -14.900 1.00 26.36 208 GLU A C 1
ATOM 1623 O O . GLU A 1 208 ? -44.575 10.023 -14.695 1.00 26.36 208 GLU A O 1
ATOM 1628 N N . ASN A 1 209 ? -46.130 8.609 -13.900 1.00 25.98 209 ASN A N 1
ATOM 1629 C CA . ASN A 1 209 ? -45.514 8.005 -12.700 1.00 25.98 209 ASN A CA 1
ATOM 1630 C C . ASN A 1 209 ? -46.584 7.568 -11.681 1.00 25.98 209 ASN A C 1
ATOM 1632 O O . ASN A 1 209 ? -46.704 8.121 -10.592 1.00 25.98 209 ASN A O 1
ATOM 1636 N N . GLU A 1 210 ? -47.341 6.523 -12.008 1.00 26.86 210 GLU A N 1
ATOM 1637 C CA . GLU A 1 210 ? -48.067 5.729 -11.011 1.00 26.86 210 GLU A CA 1
ATOM 1638 C C . GLU A 1 210 ? -47.634 4.271 -11.161 1.00 26.86 210 GLU A C 1
ATOM 1640 O O . GLU A 1 210 ? -48.215 3.547 -11.961 1.00 26.86 210 GLU A O 1
ATOM 1645 N N . ASN A 1 211 ? -46.563 3.863 -10.460 1.00 27.23 211 ASN A N 1
ATOM 1646 C CA . ASN A 1 211 ? -46.302 2.454 -10.102 1.00 27.23 211 ASN A CA 1
ATOM 1647 C C . ASN A 1 211 ? -45.087 2.226 -9.169 1.00 27.23 211 ASN A C 1
ATOM 1649 O O . ASN A 1 211 ? -44.403 1.216 -9.303 1.00 27.23 211 ASN A O 1
ATOM 1653 N N . GLU A 1 212 ? -44.807 3.099 -8.189 1.00 28.39 212 GLU A N 1
ATOM 1654 C CA . GLU A 1 212 ? -43.657 2.855 -7.284 1.00 28.39 212 GLU A CA 1
ATOM 1655 C C . GLU A 1 212 ? -43.895 2.997 -5.773 1.00 28.39 212 GLU A C 1
ATOM 1657 O O . GLU A 1 212 ? -43.000 2.699 -4.992 1.00 28.39 212 GLU A O 1
ATOM 1662 N N . ASN A 1 213 ? -45.105 3.325 -5.305 1.00 29.12 213 ASN A N 1
ATOM 1663 C CA . ASN A 1 213 ? -45.321 3.626 -3.877 1.00 29.12 213 ASN A CA 1
ATOM 1664 C C . ASN A 1 213 ? -46.165 2.612 -3.088 1.00 29.12 213 ASN A C 1
ATOM 1666 O O . ASN A 1 213 ? -46.756 2.962 -2.069 1.00 29.12 213 ASN A O 1
ATOM 1670 N N . THR A 1 214 ? -46.211 1.338 -3.493 1.00 27.92 214 THR A N 1
ATOM 1671 C CA . THR A 1 214 ? -47.002 0.316 -2.762 1.00 27.92 214 THR A CA 1
ATOM 1672 C C . THR A 1 214 ? -46.206 -0.915 -2.305 1.00 27.92 214 THR A C 1
ATOM 1674 O O . THR A 1 214 ? -46.786 -1.829 -1.725 1.00 27.92 214 THR A O 1
ATOM 1677 N N . ILE A 1 215 ? -44.878 -0.947 -2.488 1.00 30.70 215 ILE A N 1
ATOM 1678 C CA . ILE A 1 215 ? -44.031 -2.103 -2.104 1.00 30.70 215 ILE A CA 1
ATOM 1679 C C . ILE A 1 215 ? -43.201 -1.850 -0.820 1.00 30.70 215 ILE A C 1
ATOM 1681 O O . ILE A 1 215 ? -42.696 -2.793 -0.208 1.00 30.70 215 ILE A O 1
ATOM 1685 N N . ASP A 1 216 ? -43.127 -0.610 -0.323 1.00 37.75 216 ASP A N 1
ATOM 1686 C CA . ASP A 1 216 ? -42.204 -0.252 0.772 1.00 37.75 216 ASP A CA 1
ATOM 1687 C C . ASP A 1 216 ? -42.782 -0.386 2.202 1.00 37.75 216 ASP A C 1
ATOM 1689 O O . ASP A 1 216 ? -42.037 -0.347 3.179 1.00 37.75 216 ASP A O 1
ATOM 1693 N N . SER A 1 217 ? -44.093 -0.605 2.374 1.00 31.39 217 SER A N 1
ATOM 1694 C CA . SER A 1 217 ? -44.701 -0.712 3.718 1.00 31.39 217 SER A CA 1
ATOM 1695 C C . SER A 1 217 ? -44.802 -2.144 4.255 1.00 31.39 217 SER A C 1
ATOM 1697 O O . SER A 1 217 ? -44.645 -2.349 5.453 1.00 31.39 217 SER A O 1
ATOM 1699 N N . LYS A 1 218 ? -44.975 -3.156 3.392 1.00 30.36 218 LYS A N 1
ATOM 1700 C CA . LYS A 1 218 ? -45.060 -4.573 3.816 1.00 30.36 218 LYS A CA 1
ATOM 1701 C C . LYS A 1 218 ? -43.699 -5.243 4.039 1.00 30.36 218 LYS A C 1
ATOM 1703 O O . LYS A 1 218 ? -43.618 -6.230 4.763 1.00 30.36 218 LYS A O 1
ATOM 1708 N N . THR A 1 219 ? -42.627 -4.705 3.456 1.00 31.62 219 THR A N 1
ATOM 1709 C CA . THR A 1 219 ? -41.270 -5.267 3.588 1.00 31.62 219 THR A CA 1
ATOM 1710 C C . THR A 1 219 ? -40.606 -4.836 4.903 1.00 31.62 219 THR A C 1
ATOM 1712 O O . THR A 1 219 ? -39.935 -5.646 5.543 1.00 31.62 219 THR A O 1
ATOM 1715 N N . LYS A 1 220 ? -40.866 -3.606 5.372 1.00 33.06 220 LYS A N 1
ATOM 1716 C CA . LYS A 1 220 ? -40.347 -3.086 6.652 1.00 33.06 220 LYS A CA 1
ATOM 1717 C C . LYS A 1 220 ? -40.916 -3.826 7.865 1.00 33.06 220 LYS A C 1
ATOM 1719 O O . LYS A 1 220 ? -40.156 -4.210 8.747 1.00 33.06 220 LYS A O 1
ATOM 1724 N N . GLU A 1 221 ? -42.203 -4.162 7.837 1.00 29.25 221 GLU A N 1
ATOM 1725 C CA . GLU A 1 221 ? -42.870 -4.893 8.926 1.00 29.25 221 GLU A CA 1
ATOM 1726 C C . GLU A 1 221 ? -42.392 -6.360 9.039 1.00 29.25 221 GLU A C 1
ATOM 1728 O O . GLU A 1 221 ? -42.388 -6.948 10.120 1.00 29.25 221 GLU A O 1
ATOM 1733 N N . SER A 1 222 ? -41.910 -6.957 7.939 1.00 30.12 222 SER A N 1
ATOM 1734 C CA . SER A 1 222 ? -41.316 -8.307 7.945 1.00 30.12 222 SER A CA 1
ATOM 1735 C C . SER A 1 222 ? -39.852 -8.352 8.412 1.00 30.12 222 SER A C 1
ATOM 1737 O O . SER A 1 222 ? -39.388 -9.401 8.857 1.00 30.12 222 SER A O 1
ATOM 1739 N N . LEU A 1 223 ? -39.135 -7.224 8.347 1.00 31.33 223 LEU A N 1
ATOM 1740 C CA . LEU A 1 223 ? -37.740 -7.102 8.790 1.00 31.33 223 LEU A CA 1
ATOM 1741 C C . LEU A 1 223 ? -37.648 -6.731 10.277 1.00 31.33 223 LEU A C 1
ATOM 1743 O O . LEU A 1 223 ? -36.823 -7.293 10.992 1.00 31.33 223 LEU A O 1
ATOM 1747 N N . GLU A 1 224 ? -38.560 -5.891 10.767 1.00 31.48 224 GLU A N 1
ATOM 1748 C CA . GLU A 1 224 ? -38.621 -5.494 12.180 1.00 31.48 224 GLU A CA 1
ATOM 1749 C C . GLU A 1 224 ? -39.028 -6.674 13.088 1.00 31.48 224 GLU A C 1
ATOM 1751 O O . GLU A 1 224 ? -38.413 -6.928 14.125 1.00 31.48 224 GLU A O 1
ATOM 1756 N N . ASN A 1 225 ? -39.962 -7.518 12.632 1.00 28.53 225 ASN A N 1
ATOM 1757 C CA . ASN A 1 225 ? -40.363 -8.735 13.351 1.00 28.53 225 ASN A CA 1
ATOM 1758 C C . ASN A 1 225 ? -39.310 -9.870 13.302 1.00 28.53 225 ASN A C 1
ATOM 1760 O O . ASN A 1 225 ? -39.342 -10.786 14.131 1.00 28.53 225 ASN A O 1
ATOM 1764 N N . ALA A 1 226 ? -38.354 -9.818 12.364 1.00 31.59 226 ALA A N 1
ATOM 1765 C CA . ALA A 1 226 ? -37.229 -10.757 12.290 1.00 31.59 226 ALA A CA 1
ATOM 1766 C C . ALA A 1 226 ? -36.048 -10.345 13.196 1.00 31.59 226 ALA A C 1
ATOM 1768 O O . ALA A 1 226 ? -35.285 -11.206 13.646 1.00 31.59 226 ALA A O 1
ATOM 1769 N N . GLU A 1 227 ? -35.915 -9.053 13.511 1.00 33.59 227 GLU A N 1
ATOM 1770 C CA . GLU A 1 227 ? -34.915 -8.539 14.456 1.00 33.59 227 GLU A CA 1
ATOM 1771 C C . GLU A 1 227 ? -35.347 -8.722 15.919 1.00 33.59 227 GLU A C 1
ATOM 1773 O O . GLU A 1 227 ? -34.519 -9.097 16.753 1.00 33.59 227 GLU A O 1
ATOM 1778 N N . ILE A 1 228 ? -36.644 -8.595 16.224 1.00 30.41 228 ILE A N 1
ATOM 1779 C CA . ILE A 1 228 ? -37.170 -8.788 17.588 1.00 30.41 228 ILE A CA 1
ATOM 1780 C C . ILE A 1 228 ? -37.077 -10.263 18.028 1.00 30.41 228 ILE A C 1
ATOM 1782 O O . ILE A 1 228 ? -36.648 -10.555 19.146 1.00 30.41 228 ILE A O 1
ATOM 1786 N N . ASN A 1 229 ? -37.360 -11.226 17.140 1.00 27.44 229 ASN A N 1
ATOM 1787 C CA . ASN A 1 229 ? -37.258 -12.656 17.479 1.00 27.44 229 ASN A CA 1
ATOM 1788 C C . ASN A 1 229 ? -35.808 -13.147 17.683 1.00 27.44 229 ASN A C 1
ATOM 1790 O O . ASN A 1 229 ? -35.585 -14.105 18.425 1.00 27.44 229 ASN A O 1
ATOM 1794 N N . ASN A 1 230 ? -34.808 -12.472 17.101 1.00 33.03 230 ASN A N 1
ATOM 1795 C CA . ASN A 1 230 ? -33.392 -12.787 17.333 1.00 33.03 230 ASN A CA 1
ATOM 1796 C C . ASN A 1 230 ? -32.830 -12.174 18.628 1.00 33.03 230 ASN A C 1
ATOM 1798 O O . ASN A 1 230 ? -31.786 -12.623 19.105 1.00 33.03 230 ASN A O 1
ATOM 1802 N N . GLN A 1 231 ? -33.507 -11.188 19.226 1.00 31.25 231 GLN A N 1
ATOM 1803 C CA . GLN A 1 231 ? -33.124 -10.648 20.534 1.00 31.25 231 GLN A CA 1
ATOM 1804 C C . GLN A 1 231 ? -33.629 -11.505 21.704 1.00 31.25 231 GLN A C 1
ATOM 1806 O O . GLN A 1 231 ? -32.958 -11.569 22.733 1.00 31.25 231 GLN A O 1
ATOM 1811 N N . VAL A 1 232 ? -34.744 -12.226 21.543 1.00 30.69 232 VAL A N 1
ATOM 1812 C CA . VAL A 1 232 ? -35.342 -13.027 22.630 1.00 30.69 232 VAL A CA 1
ATOM 1813 C C . VAL A 1 232 ? -34.697 -14.416 22.773 1.00 30.69 232 VAL A C 1
ATOM 1815 O O . VAL A 1 232 ? -34.534 -14.894 23.890 1.00 30.69 232 VAL A O 1
ATOM 1818 N N . PHE A 1 233 ? -34.204 -15.033 21.691 1.00 28.86 233 PHE A N 1
ATOM 1819 C CA . PHE A 1 233 ? -33.531 -16.349 21.752 1.00 28.86 233 PHE A CA 1
ATOM 1820 C C . PHE A 1 233 ? -31.999 -16.292 21.940 1.00 28.86 233 PHE A C 1
ATOM 1822 O O . PHE A 1 233 ? -31.333 -17.327 21.952 1.00 28.86 233 PHE A O 1
ATOM 1829 N N . GLY A 1 234 ? -31.419 -15.098 22.098 1.00 29.61 234 GLY A N 1
ATOM 1830 C CA . GLY A 1 234 ? -29.966 -14.899 22.200 1.00 29.61 234 GLY A CA 1
ATOM 1831 C C . GLY A 1 234 ? -29.417 -14.646 23.608 1.00 29.61 234 GLY A C 1
ATOM 1832 O O . GLY A 1 234 ? -28.200 -14.506 23.752 1.00 29.61 234 GLY A O 1
ATOM 1833 N N . ASN A 1 235 ? -30.273 -14.553 24.633 1.00 30.12 235 ASN A N 1
ATOM 1834 C CA . ASN A 1 235 ? -29.868 -14.048 25.952 1.00 30.12 235 ASN A CA 1
ATOM 1835 C C . ASN A 1 235 ? -29.644 -15.109 27.041 1.00 30.12 235 ASN A C 1
ATOM 1837 O O . ASN A 1 235 ? -29.004 -14.792 28.037 1.00 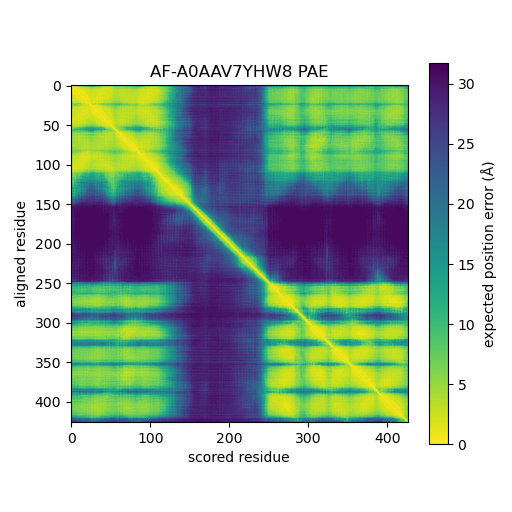30.12 235 ASN A O 1
ATOM 1841 N N . GLU A 1 236 ? -30.042 -16.370 26.848 1.00 29.45 236 GLU A N 1
ATOM 1842 C CA . GLU A 1 236 ? -29.785 -17.421 27.854 1.00 29.45 236 GLU A CA 1
ATOM 1843 C C . GLU A 1 236 ? -28.403 -18.092 27.733 1.00 29.45 236 GLU A C 1
ATOM 1845 O O . GLU A 1 236 ? -27.990 -18.795 28.643 1.00 29.45 236 GLU A O 1
ATOM 1850 N N . ASN A 1 237 ? -27.626 -17.823 26.673 1.00 30.59 237 ASN A N 1
ATOM 1851 C CA . ASN A 1 237 ? -26.304 -18.449 26.466 1.00 30.59 237 ASN A CA 1
ATOM 1852 C C . ASN A 1 237 ? -25.104 -17.478 26.485 1.00 30.59 237 ASN A C 1
ATOM 1854 O O . ASN A 1 237 ? -23.966 -17.905 26.283 1.00 30.59 237 ASN A O 1
ATOM 1858 N N . LYS A 1 238 ? -25.314 -16.173 26.719 1.00 33.03 238 LYS A N 1
ATOM 1859 C CA . LYS A 1 238 ? -24.209 -15.192 26.793 1.00 33.03 238 LYS A CA 1
ATOM 1860 C C . LYS A 1 238 ? -23.444 -15.253 28.115 1.00 33.03 238 LYS A C 1
ATOM 1862 O O . LYS A 1 238 ? -22.222 -15.119 28.106 1.00 33.03 238 LYS A O 1
ATOM 1867 N N . ASN A 1 239 ? -24.134 -15.537 29.217 1.00 30.55 239 ASN A N 1
ATOM 1868 C CA . ASN A 1 239 ? -23.524 -15.505 30.547 1.00 30.55 239 ASN A CA 1
ATOM 1869 C C . ASN A 1 239 ? -22.633 -16.731 30.827 1.00 30.55 239 ASN A C 1
ATOM 1871 O O . ASN A 1 239 ? -21.653 -16.612 31.558 1.00 30.55 239 ASN A O 1
ATOM 1875 N N . ASP A 1 240 ? -22.875 -17.864 30.158 1.00 30.83 240 ASP A N 1
ATOM 1876 C CA . ASP A 1 240 ? -22.057 -19.078 30.315 1.00 30.83 240 ASP A CA 1
ATOM 1877 C C . ASP A 1 240 ? -20.866 -19.153 29.338 1.00 30.83 240 ASP A C 1
ATOM 1879 O O . ASP A 1 240 ? -19.921 -19.919 29.556 1.00 30.83 240 ASP A O 1
ATOM 1883 N N . PHE A 1 241 ? -20.853 -18.337 28.274 1.00 34.75 241 PHE A N 1
ATOM 1884 C CA . PHE A 1 241 ? -19.765 -18.328 27.283 1.00 34.75 241 PHE A CA 1
ATOM 1885 C C . PHE A 1 241 ? -18.705 -17.241 27.532 1.00 34.75 241 PHE A C 1
ATOM 1887 O O . PHE A 1 241 ? -17.553 -17.409 27.123 1.00 34.75 241 PHE A O 1
ATOM 1894 N N . GLU A 1 242 ? -19.029 -16.178 28.278 1.00 33.28 242 GLU A N 1
ATOM 1895 C CA . GLU A 1 242 ? -18.030 -15.211 28.775 1.00 33.28 242 GLU A CA 1
ATOM 1896 C C . GLU A 1 242 ? -17.051 -15.830 29.794 1.00 33.28 242 GLU A C 1
ATOM 1898 O O . GLU A 1 242 ? -15.963 -15.297 30.027 1.00 33.28 242 GLU A O 1
ATOM 1903 N N . ALA A 1 243 ? -17.369 -17.013 30.331 1.00 35.69 243 ALA A N 1
ATOM 1904 C CA . ALA A 1 243 ? -16.533 -17.745 31.278 1.00 35.69 243 ALA A CA 1
ATOM 1905 C C . ALA A 1 243 ? -15.350 -18.510 30.641 1.00 35.69 243 ALA A C 1
ATOM 1907 O O . ALA A 1 243 ? -14.496 -19.030 31.365 1.00 35.69 243 ALA A O 1
ATOM 1908 N N . LYS A 1 244 ? -15.211 -18.564 29.304 1.00 35.09 244 LYS A N 1
ATOM 1909 C CA . LYS A 1 244 ? -14.028 -19.170 28.658 1.00 35.09 244 LYS A CA 1
ATOM 1910 C C . LYS A 1 244 ? -12.923 -18.145 28.376 1.00 35.09 244 LYS A C 1
ATOM 1912 O O . LYS A 1 244 ? -12.623 -17.767 27.249 1.00 35.09 244 LYS A O 1
ATOM 1917 N N . THR A 1 245 ? -12.215 -17.844 29.466 1.00 42.81 245 THR A N 1
ATOM 1918 C CA . THR A 1 245 ? -10.786 -17.481 29.547 1.00 42.81 245 THR A CA 1
ATOM 1919 C C . THR A 1 245 ? -10.364 -16.070 29.107 1.00 42.81 245 THR A C 1
ATOM 1921 O O . THR A 1 245 ? -9.697 -15.874 28.094 1.00 42.81 245 THR A O 1
ATOM 1924 N N . LYS A 1 246 ? -10.562 -15.087 29.994 1.00 40.62 246 LYS A N 1
ATOM 1925 C CA . LYS A 1 246 ? -9.466 -14.150 30.297 1.00 40.62 246 LYS A CA 1
ATOM 1926 C C . LYS A 1 246 ? -8.465 -14.889 31.194 1.00 40.62 246 LYS A C 1
ATOM 1928 O O . LYS A 1 246 ? -8.794 -15.139 32.351 1.00 40.62 246 LYS A O 1
ATOM 1933 N N . PRO A 1 247 ? -7.255 -15.241 30.740 1.00 47.94 247 PRO A N 1
ATOM 1934 C CA . PRO A 1 247 ? -6.177 -15.519 31.677 1.00 47.94 247 PRO A CA 1
ATOM 1935 C C . PRO A 1 247 ? -5.820 -14.202 32.373 1.00 47.94 247 PRO A C 1
ATOM 1937 O O . PRO A 1 247 ? -5.255 -13.275 31.791 1.00 47.94 247 PRO A O 1
ATOM 1940 N N . MET A 1 248 ? -6.256 -14.099 33.623 1.00 49.81 248 MET A N 1
ATOM 1941 C CA . MET A 1 248 ? -5.894 -13.023 34.532 1.00 49.81 248 MET A CA 1
ATOM 1942 C C . MET A 1 248 ? -4.367 -13.085 34.745 1.00 49.81 248 MET A C 1
ATOM 1944 O O . MET A 1 248 ? -3.849 -14.144 35.089 1.00 49.81 248 MET A O 1
ATOM 1948 N N . ASN A 1 249 ? -3.661 -11.971 34.504 1.00 58.28 249 ASN A N 1
ATOM 1949 C CA . ASN A 1 249 ? -2.191 -11.802 34.548 1.00 58.28 249 ASN A CA 1
ATOM 1950 C C . ASN A 1 249 ? -1.345 -12.405 33.404 1.00 58.28 249 ASN A C 1
ATOM 1952 O O . ASN A 1 249 ? -0.331 -13.058 33.650 1.00 58.28 249 ASN A O 1
ATOM 1956 N N . GLU A 1 250 ? -1.659 -12.104 32.143 1.00 67.00 250 GLU A N 1
ATOM 1957 C CA . GLU A 1 250 ? -0.685 -12.293 31.054 1.00 67.00 250 GLU A CA 1
ATOM 1958 C C . GLU A 1 250 ? 0.227 -11.073 30.867 1.00 67.00 250 GLU A C 1
ATOM 1960 O O . GLU A 1 250 ? -0.228 -9.933 30.772 1.00 67.00 250 GLU A O 1
ATOM 1965 N N . THR A 1 251 ? 1.535 -11.313 30.742 1.00 80.50 251 THR A N 1
ATOM 1966 C CA . THR A 1 251 ? 2.484 -10.273 30.307 1.00 80.50 251 THR A CA 1
ATOM 1967 C C . THR A 1 251 ? 2.289 -9.941 28.822 1.00 80.50 251 THR A C 1
ATOM 1969 O O . THR A 1 251 ? 1.912 -10.799 28.021 1.00 80.50 251 THR A O 1
ATOM 1972 N N . GLY A 1 252 ? 2.595 -8.702 28.409 1.00 78.06 252 GLY A N 1
ATOM 1973 C CA . GLY A 1 252 ? 2.408 -8.255 27.017 1.00 78.06 252 GLY A CA 1
ATOM 1974 C C . GLY A 1 252 ? 3.094 -9.151 25.974 1.00 78.06 252 GLY A C 1
ATOM 1975 O O . GLY A 1 252 ? 2.533 -9.412 24.913 1.00 78.06 252 GLY A O 1
ATOM 1976 N N . TYR A 1 253 ? 4.262 -9.710 26.303 1.00 82.12 253 TYR A N 1
ATOM 1977 C CA . TYR A 1 253 ? 4.960 -10.667 25.443 1.00 82.12 253 TYR A CA 1
ATOM 1978 C C . TYR A 1 253 ? 4.211 -12.002 25.297 1.00 82.12 253 TYR A C 1
ATOM 1980 O O . TYR A 1 253 ? 4.099 -12.530 24.190 1.00 82.12 253 TYR A O 1
ATOM 1988 N N . GLN A 1 254 ? 3.663 -12.544 26.391 1.00 83.50 254 GLN A N 1
ATOM 1989 C CA . GLN A 1 254 ? 2.873 -13.781 26.356 1.00 83.50 254 GLN A CA 1
ATOM 1990 C C . GLN A 1 254 ? 1.615 -13.602 25.501 1.00 83.50 254 GLN A C 1
ATOM 1992 O O . GLN A 1 254 ? 1.300 -14.473 24.687 1.00 83.50 254 GLN A O 1
ATOM 1997 N N . ARG A 1 255 ? 0.975 -12.432 25.597 1.00 83.12 255 ARG A N 1
ATOM 1998 C CA . ARG A 1 255 ? -0.167 -12.056 24.762 1.00 83.12 255 ARG A CA 1
ATOM 1999 C C . ARG A 1 255 ? 0.190 -12.014 23.274 1.00 83.12 255 ARG A C 1
ATOM 2001 O O . ARG A 1 255 ? -0.514 -12.617 22.465 1.00 83.12 255 ARG A O 1
ATOM 2008 N N . ILE A 1 256 ? 1.303 -11.367 22.913 1.00 85.50 256 ILE A N 1
ATOM 2009 C CA . ILE A 1 256 ? 1.794 -11.313 21.523 1.00 85.50 256 ILE A CA 1
ATOM 2010 C C . ILE A 1 256 ? 2.103 -12.719 21.008 1.00 85.50 256 ILE A C 1
ATOM 2012 O O . ILE A 1 256 ? 1.648 -13.086 19.929 1.00 85.50 256 ILE A O 1
ATOM 2016 N N . LYS A 1 257 ? 2.826 -13.534 21.786 1.00 88.00 257 LYS A N 1
ATOM 2017 C CA . LYS A 1 257 ? 3.184 -14.906 21.402 1.00 88.00 257 LYS A CA 1
ATOM 2018 C C . LYS A 1 257 ? 1.946 -15.778 21.175 1.00 88.00 257 LYS A C 1
ATOM 2020 O O . LYS A 1 257 ? 1.914 -16.542 20.211 1.00 88.00 257 LYS A O 1
ATOM 2025 N N . ARG A 1 258 ? 0.926 -15.657 22.033 1.00 86.44 258 ARG A N 1
ATOM 2026 C CA . ARG A 1 258 ? -0.355 -16.361 21.878 1.00 86.44 258 ARG A CA 1
ATOM 2027 C C . ARG A 1 258 ? -1.066 -15.927 20.601 1.00 86.44 258 ARG A C 1
ATOM 2029 O O . ARG A 1 258 ? -1.358 -16.779 19.769 1.00 86.44 258 ARG A O 1
ATOM 2036 N N . CYS A 1 259 ? -1.279 -14.623 20.428 1.00 84.38 259 CYS A N 1
ATOM 2037 C CA . CYS A 1 259 ? -1.956 -14.070 19.254 1.00 84.38 259 CYS A CA 1
ATOM 2038 C C . CYS A 1 259 ? -1.237 -14.481 17.966 1.00 84.38 259 CYS A C 1
ATOM 2040 O O . CYS A 1 259 ? -1.862 -15.030 17.063 1.00 84.38 259 CYS A O 1
ATOM 2042 N N . PHE A 1 260 ? 0.092 -14.338 17.927 1.00 87.19 260 PHE A N 1
ATOM 2043 C CA . PHE A 1 260 ? 0.917 -14.759 16.799 1.00 87.19 260 PHE A CA 1
ATOM 2044 C C . PHE A 1 260 ? 0.746 -16.245 16.479 1.00 87.19 260 PHE A C 1
ATOM 2046 O O . PHE A 1 260 ? 0.564 -16.599 15.321 1.00 87.19 260 PHE A O 1
ATOM 2053 N N . LYS A 1 261 ? 0.742 -17.126 17.488 1.00 87.81 261 LYS A N 1
ATOM 2054 C CA . LYS A 1 261 ? 0.536 -18.567 17.278 1.00 87.81 261 LYS A CA 1
ATOM 2055 C C . LYS A 1 261 ? -0.834 -18.885 16.665 1.00 87.81 261 LYS A C 1
ATOM 2057 O O . LYS A 1 261 ? -0.932 -19.843 15.908 1.00 87.81 261 LYS A O 1
ATOM 2062 N N . MET A 1 262 ? -1.869 -18.108 16.979 1.00 84.50 262 MET A N 1
ATOM 2063 C CA . MET A 1 262 ? -3.226 -18.320 16.457 1.00 84.50 262 MET A CA 1
ATOM 2064 C C . MET A 1 262 ? -3.349 -17.897 14.993 1.00 84.50 262 MET A C 1
ATOM 2066 O O . MET A 1 262 ? -3.996 -18.581 14.204 1.00 84.50 262 MET A O 1
ATOM 2070 N N . ILE A 1 263 ? -2.701 -16.794 14.616 1.00 88.50 263 ILE A N 1
ATOM 2071 C CA . ILE A 1 263 ? -2.752 -16.278 13.243 1.00 88.50 263 ILE A CA 1
ATOM 2072 C C . ILE A 1 263 ? -1.639 -16.814 12.340 1.00 88.50 263 ILE A C 1
ATOM 2074 O O . ILE A 1 263 ? -1.728 -16.626 11.131 1.00 88.50 263 ILE A O 1
ATOM 2078 N N . SER A 1 264 ? -0.602 -17.458 12.885 1.00 87.56 264 SER A N 1
ATOM 2079 C CA . SER A 1 264 ? 0.649 -17.765 12.174 1.00 87.56 264 SER A CA 1
ATOM 2080 C C . SER A 1 264 ? 0.422 -18.484 10.851 1.00 87.56 264 SER A C 1
ATOM 2082 O O . SER A 1 264 ? 0.971 -18.068 9.840 1.00 87.56 264 SER A O 1
ATOM 2084 N N . SER A 1 265 ? -0.444 -19.499 10.815 1.00 89.00 265 SER A N 1
ATOM 2085 C CA . SER A 1 265 ? -0.733 -20.231 9.579 1.00 89.00 265 SER A CA 1
ATOM 2086 C C . SER A 1 265 ? -1.292 -19.319 8.485 1.00 89.00 265 SER A C 1
ATOM 2088 O O . SER A 1 265 ? -0.879 -19.427 7.338 1.00 89.00 265 SER A O 1
ATOM 2090 N N . ARG A 1 266 ? -2.211 -18.406 8.819 1.00 89.19 266 ARG A N 1
ATOM 2091 C CA . ARG A 1 266 ? -2.819 -17.486 7.841 1.00 89.19 266 ARG A CA 1
ATOM 2092 C C . ARG A 1 266 ? -1.886 -16.323 7.510 1.00 89.19 266 ARG A C 1
ATOM 2094 O O . ARG A 1 266 ? -1.785 -15.925 6.355 1.00 89.19 266 ARG A O 1
ATOM 2101 N N . GLY A 1 267 ? -1.177 -15.815 8.514 1.00 90.56 267 GLY A N 1
ATOM 2102 C CA . GLY A 1 267 ? -0.207 -14.734 8.379 1.00 90.56 267 GLY A CA 1
ATOM 2103 C C . GLY A 1 267 ? 1.007 -15.124 7.537 1.00 90.56 267 GLY A C 1
ATOM 2104 O O . GLY A 1 267 ? 1.446 -14.324 6.723 1.00 90.56 267 GLY A O 1
ATOM 2105 N N . ILE A 1 268 ? 1.516 -16.355 7.669 1.00 93.06 268 ILE A N 1
ATOM 2106 C CA . ILE A 1 268 ? 2.628 -16.865 6.850 1.00 93.06 268 ILE A CA 1
ATOM 2107 C C . ILE A 1 268 ? 2.195 -17.022 5.390 1.00 93.06 268 ILE A C 1
ATOM 2109 O O . ILE A 1 268 ? 2.940 -16.631 4.498 1.00 93.06 268 ILE A O 1
ATOM 2113 N N . GLN A 1 269 ? 0.990 -17.543 5.134 1.00 93.62 269 GLN A N 1
ATOM 2114 C CA . GLN A 1 269 ? 0.456 -17.63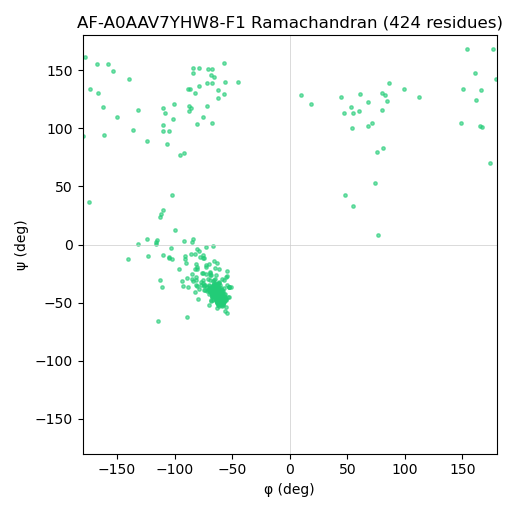3 3.770 1.00 93.62 269 GLN A CA 1
ATOM 2115 C C . GLN A 1 269 ? 0.342 -16.242 3.129 1.00 93.62 269 GLN A C 1
ATOM 2117 O O . GLN A 1 269 ? 0.756 -16.051 1.989 1.00 93.62 269 GLN A O 1
ATOM 2122 N N . LEU A 1 270 ? -0.148 -15.251 3.883 1.00 92.50 270 LEU A N 1
ATOM 2123 C CA . LEU A 1 270 ? -0.215 -13.870 3.410 1.00 92.50 270 LEU A CA 1
ATOM 2124 C C . LEU A 1 270 ? 1.177 -13.275 3.156 1.00 92.50 270 LEU A C 1
ATOM 2126 O O . LEU A 1 270 ? 1.393 -12.670 2.112 1.00 92.50 270 LEU A O 1
ATOM 2130 N N . LEU A 1 271 ? 2.124 -13.486 4.074 1.00 94.94 271 LEU A N 1
ATOM 2131 C CA . LEU A 1 271 ? 3.515 -13.058 3.920 1.00 94.94 271 LEU A CA 1
ATOM 2132 C C . LEU A 1 271 ? 4.127 -13.622 2.636 1.00 94.94 271 LEU A C 1
ATOM 2134 O O . LEU A 1 271 ? 4.741 -12.871 1.885 1.00 94.94 271 LEU A O 1
ATOM 2138 N N . LEU A 1 272 ? 3.943 -14.919 2.370 1.00 94.69 272 LEU A N 1
ATOM 2139 C CA . LEU A 1 272 ? 4.468 -15.577 1.172 1.00 94.69 272 LEU A CA 1
ATOM 2140 C C . LEU A 1 272 ? 3.849 -15.019 -0.111 1.00 94.69 272 LEU A C 1
ATOM 2142 O O . LEU A 1 272 ? 4.569 -14.772 -1.072 1.00 94.69 272 LEU A O 1
ATOM 2146 N N . VAL A 1 273 ? 2.537 -14.781 -0.127 1.00 95.00 273 VAL A N 1
ATOM 2147 C CA . VAL A 1 273 ? 1.866 -14.188 -1.293 1.00 95.00 273 VAL A CA 1
ATOM 2148 C C . VAL A 1 273 ? 2.401 -12.797 -1.587 1.00 95.00 273 VAL A C 1
ATOM 2150 O O . VAL A 1 273 ? 2.757 -12.529 -2.729 1.00 95.00 273 VAL A O 1
ATOM 2153 N N . TYR A 1 274 ? 2.522 -11.948 -0.566 1.00 93.31 274 TYR A N 1
ATOM 2154 C CA . TYR A 1 274 ? 3.075 -10.603 -0.721 1.00 93.31 274 TYR A CA 1
ATOM 2155 C C . TYR A 1 274 ? 4.556 -10.623 -1.111 1.00 93.31 274 TYR A C 1
ATOM 2157 O O . TYR A 1 274 ? 4.989 -9.805 -1.917 1.00 93.31 274 TYR A O 1
ATOM 2165 N N . PHE A 1 275 ? 5.324 -11.585 -0.600 1.00 94.44 275 PHE A N 1
ATOM 2166 C CA . PHE A 1 275 ? 6.696 -11.826 -1.038 1.00 94.44 275 PHE A CA 1
ATOM 2167 C C . PHE A 1 275 ? 6.763 -12.149 -2.540 1.00 94.44 275 PHE A C 1
ATOM 2169 O O . PHE A 1 275 ? 7.491 -11.482 -3.275 1.00 94.44 275 PHE A O 1
ATOM 2176 N N . PHE A 1 276 ? 5.982 -13.128 -3.013 1.00 93.19 276 PHE A N 1
ATOM 2177 C CA . PHE A 1 276 ? 5.957 -13.525 -4.425 1.00 93.19 276 PHE A CA 1
ATOM 2178 C C . PHE A 1 276 ? 5.443 -12.400 -5.331 1.00 93.19 276 PHE A C 1
ATOM 2180 O O . PHE A 1 276 ? 6.024 -12.127 -6.376 1.00 93.19 276 PHE A O 1
ATOM 2187 N N . GLU A 1 277 ? 4.374 -11.722 -4.919 1.00 91.88 277 GLU A N 1
ATOM 2188 C CA . GLU A 1 277 ? 3.775 -10.591 -5.628 1.00 91.88 277 GLU A CA 1
ATOM 2189 C C . GLU A 1 277 ? 4.762 -9.442 -5.838 1.00 91.88 277 GLU A C 1
ATOM 2191 O O . GLU A 1 277 ? 4.865 -8.910 -6.943 1.00 91.88 277 GLU A O 1
ATOM 2196 N N . TYR A 1 278 ? 5.511 -9.063 -4.799 1.00 89.06 278 TYR A N 1
ATOM 2197 C CA . TYR A 1 278 ? 6.482 -7.976 -4.898 1.00 89.06 278 TYR A CA 1
ATOM 2198 C C . TYR A 1 278 ? 7.743 -8.386 -5.658 1.00 89.06 278 TYR A C 1
ATOM 2200 O O . TYR A 1 278 ? 8.272 -7.576 -6.412 1.00 89.06 278 TYR A O 1
ATOM 2208 N N . ALA A 1 279 ? 8.177 -9.645 -5.553 1.00 88.62 279 ALA A N 1
ATOM 2209 C CA . ALA A 1 279 ? 9.255 -10.167 -6.394 1.00 88.62 279 ALA A CA 1
ATOM 2210 C C . ALA A 1 279 ? 8.894 -10.124 -7.895 1.00 88.62 279 ALA A C 1
ATOM 2212 O O . ALA A 1 279 ? 9.725 -9.768 -8.731 1.00 88.62 279 ALA A O 1
ATOM 2213 N N . VAL A 1 280 ? 7.639 -10.429 -8.244 1.00 86.31 280 VAL A N 1
ATOM 2214 C CA . VAL A 1 280 ? 7.142 -10.310 -9.624 1.00 86.31 280 VAL A CA 1
ATOM 2215 C C . VAL A 1 280 ? 7.004 -8.849 -10.051 1.00 86.31 280 VAL A C 1
ATOM 2217 O O . VAL A 1 280 ? 7.507 -8.468 -11.106 1.00 86.31 280 VAL A O 1
ATOM 2220 N N . SER A 1 281 ? 6.315 -8.035 -9.248 1.00 80.06 281 SER A N 1
ATOM 2221 C CA . SER A 1 281 ? 5.912 -6.682 -9.646 1.00 80.06 281 SER A CA 1
ATOM 2222 C C . SER A 1 281 ? 7.049 -5.664 -9.647 1.00 80.06 281 SER A C 1
ATOM 2224 O O . SER A 1 281 ? 7.051 -4.787 -10.503 1.00 80.06 281 SER A O 1
ATOM 2226 N N . VAL A 1 282 ? 8.005 -5.773 -8.720 1.00 72.69 282 VAL A N 1
ATOM 2227 C CA . VAL A 1 282 ? 9.142 -4.844 -8.621 1.00 72.69 282 VAL A CA 1
ATOM 2228 C C . VAL A 1 282 ? 10.351 -5.353 -9.406 1.00 72.69 282 VAL A C 1
ATOM 2230 O O . VAL A 1 282 ? 11.053 -4.547 -9.997 1.00 72.69 282 VAL A O 1
ATOM 2233 N N . GLY A 1 283 ? 10.591 -6.668 -9.438 1.00 68.19 283 GLY A N 1
ATOM 2234 C CA . GLY A 1 283 ? 11.750 -7.242 -10.127 1.00 68.19 283 GLY A CA 1
ATOM 2235 C C . GLY A 1 283 ? 11.504 -7.579 -11.591 1.00 68.19 283 GLY A C 1
ATOM 2236 O O . GLY A 1 283 ? 12.140 -7.037 -12.489 1.00 68.19 283 GLY A O 1
ATOM 2237 N N . CYS A 1 284 ? 10.575 -8.501 -11.847 1.00 60.88 284 CYS A N 1
ATOM 2238 C CA . CYS A 1 284 ? 10.412 -9.080 -13.185 1.00 60.88 284 CYS A CA 1
ATOM 2239 C C . CYS A 1 284 ? 9.683 -8.139 -14.165 1.00 60.88 284 CYS A C 1
ATOM 2241 O O . CYS A 1 284 ? 9.952 -8.173 -15.365 1.00 60.88 284 CYS A O 1
ATOM 2243 N N . ALA A 1 285 ? 8.751 -7.310 -13.680 1.00 57.75 285 ALA A N 1
ATOM 2244 C CA . ALA A 1 285 ? 7.994 -6.400 -14.543 1.00 57.75 285 ALA A CA 1
ATOM 2245 C C . ALA A 1 285 ? 8.849 -5.235 -15.080 1.00 57.75 285 ALA A C 1
ATOM 2247 O O . ALA A 1 285 ? 8.718 -4.905 -16.257 1.00 57.75 285 ALA A O 1
ATOM 2248 N N . ASP A 1 286 ? 9.744 -4.674 -14.261 1.00 61.03 286 ASP A N 1
ATOM 2249 C CA . ASP A 1 286 ? 10.669 -3.587 -14.638 1.00 61.03 286 ASP A CA 1
ATOM 2250 C C . ASP A 1 286 ? 11.657 -4.051 -15.727 1.00 61.03 286 ASP A C 1
ATOM 2252 O O . ASP A 1 286 ? 11.772 -3.465 -16.802 1.00 61.03 286 ASP A O 1
ATOM 2256 N N . ARG A 1 287 ? 12.267 -5.226 -15.532 1.00 58.12 287 ARG A N 1
ATOM 2257 C CA . ARG A 1 287 ? 13.252 -5.804 -16.466 1.00 58.12 287 ARG A CA 1
ATOM 2258 C C . ARG A 1 287 ? 12.685 -6.242 -17.813 1.00 58.12 287 ARG A C 1
ATOM 2260 O O . ARG A 1 287 ? 13.401 -6.246 -18.821 1.00 58.12 287 ARG A O 1
ATOM 2267 N N . SER A 1 288 ? 11.396 -6.583 -17.865 1.00 54.41 288 SER A N 1
ATOM 2268 C CA . SER A 1 288 ? 10.736 -6.918 -19.129 1.00 54.41 288 SER A CA 1
ATOM 2269 C C . SER A 1 288 ? 10.748 -5.747 -20.128 1.00 54.41 288 SER A C 1
ATOM 2271 O O . SER A 1 288 ? 10.684 -5.986 -21.334 1.00 54.41 288 SER A O 1
ATOM 2273 N N . GLU A 1 289 ? 10.920 -4.508 -19.650 1.00 54.78 289 GLU A N 1
ATOM 2274 C CA . GLU A 1 289 ? 10.947 -3.283 -20.454 1.00 54.78 289 GLU A CA 1
ATOM 2275 C C . GLU A 1 289 ? 12.343 -2.969 -21.046 1.00 54.78 289 GLU A C 1
ATOM 2277 O O . GLU A 1 289 ? 12.444 -2.479 -22.174 1.00 54.78 289 GLU A O 1
ATOM 2282 N N . GLU A 1 290 ? 13.423 -3.374 -20.365 1.00 51.56 290 GLU A N 1
ATOM 2283 C CA . GLU A 1 290 ? 14.801 -2.858 -20.515 1.00 51.56 290 GLU A CA 1
ATOM 2284 C C . GLU A 1 290 ? 15.512 -3.142 -21.863 1.00 51.56 290 GLU A C 1
ATOM 2286 O O . GLU A 1 290 ? 16.659 -2.743 -22.047 1.00 51.56 290 GLU A O 1
ATOM 2291 N N . ARG A 1 291 ? 14.898 -3.843 -22.836 1.00 47.16 291 ARG A N 1
ATOM 2292 C CA . ARG A 1 291 ? 15.542 -4.078 -24.160 1.00 47.16 291 ARG A CA 1
ATOM 2293 C C . ARG A 1 291 ? 14.679 -4.001 -25.416 1.00 47.16 291 ARG A C 1
ATOM 2295 O O . ARG A 1 291 ? 15.253 -3.984 -26.497 1.00 47.16 291 ARG A O 1
ATOM 2302 N N . ASN A 1 292 ? 13.350 -3.971 -25.325 1.00 48.62 292 ASN A N 1
ATOM 2303 C CA . ASN A 1 292 ? 12.497 -4.093 -26.523 1.00 48.62 292 ASN A CA 1
ATOM 2304 C C . ASN A 1 292 ? 11.515 -2.929 -26.729 1.00 48.62 292 ASN A C 1
ATOM 2306 O O . ASN A 1 292 ? 10.875 -2.867 -27.780 1.00 48.62 292 ASN A O 1
ATOM 2310 N N . PHE A 1 293 ? 11.361 -2.031 -25.749 1.00 53.06 293 PHE A N 1
ATOM 2311 C CA . PHE A 1 293 ? 10.183 -1.165 -25.673 1.00 53.06 293 PHE A CA 1
ATOM 2312 C C . PHE A 1 293 ? 10.456 0.334 -25.914 1.00 53.06 293 PHE A C 1
ATOM 2314 O O . PHE A 1 293 ? 9.600 0.996 -26.506 1.00 53.06 293 PHE A O 1
ATOM 2321 N N . GLU A 1 294 ? 11.640 0.857 -25.564 1.00 49.56 294 GLU A N 1
ATOM 2322 C CA . GLU A 1 294 ? 11.990 2.285 -25.734 1.00 49.56 294 GLU A CA 1
ATOM 2323 C C . GLU A 1 294 ? 12.076 2.740 -27.204 1.00 49.56 294 GLU A C 1
ATOM 2325 O O . GLU A 1 294 ? 11.637 3.842 -27.527 1.00 49.56 294 GLU A O 1
ATOM 2330 N N . ASP A 1 295 ? 12.539 1.878 -28.116 1.00 50.81 295 ASP A N 1
ATOM 2331 C CA . ASP A 1 295 ? 12.654 2.189 -29.555 1.00 50.81 295 ASP A CA 1
ATOM 2332 C C . ASP A 1 295 ? 11.349 1.963 -30.347 1.00 50.81 295 ASP A C 1
ATOM 2334 O O . ASP A 1 295 ? 11.290 2.135 -31.571 1.00 50.81 295 ASP A O 1
ATOM 2338 N N . SER A 1 296 ? 10.263 1.564 -29.676 1.00 59.03 296 SER A N 1
ATOM 2339 C CA . SER A 1 296 ? 8.997 1.286 -30.348 1.00 59.03 296 SER A CA 1
ATOM 2340 C C . SER A 1 296 ? 8.193 2.555 -30.617 1.00 59.03 296 SER A C 1
ATOM 2342 O O . SER A 1 296 ? 7.882 3.334 -29.718 1.00 59.03 296 SER A O 1
ATOM 2344 N N . LYS A 1 297 ? 7.732 2.718 -31.864 1.00 59.41 297 LYS A N 1
ATOM 2345 C CA . LYS A 1 297 ? 6.816 3.807 -32.258 1.00 59.41 297 LYS A CA 1
ATOM 2346 C C . LYS A 1 297 ? 5.450 3.740 -31.558 1.00 59.41 297 LYS A C 1
ATOM 2348 O O . LYS A 1 297 ? 4.707 4.718 -31.579 1.00 59.41 297 LYS A O 1
ATOM 2353 N N . ASN A 1 298 ? 5.101 2.602 -30.957 1.00 69.12 298 ASN A N 1
ATOM 2354 C CA . ASN A 1 298 ? 3.807 2.403 -30.314 1.00 69.12 298 ASN A CA 1
ATOM 2355 C C . ASN A 1 298 ? 3.847 2.863 -28.853 1.00 69.12 298 ASN A C 1
ATOM 2357 O O . ASN A 1 298 ? 4.539 2.271 -28.028 1.00 69.12 298 ASN A O 1
ATOM 2361 N N . TRP A 1 299 ? 3.016 3.853 -28.512 1.00 69.88 299 TRP A N 1
ATOM 2362 C CA . TRP A 1 299 ? 2.895 4.395 -27.151 1.00 69.88 299 TRP A CA 1
ATOM 2363 C C . TRP A 1 299 ? 2.636 3.318 -26.081 1.00 69.88 299 TRP A C 1
ATOM 2365 O O . TRP A 1 299 ? 3.193 3.396 -24.992 1.00 69.88 299 TRP A O 1
ATOM 2375 N N . PHE A 1 300 ? 1.849 2.281 -26.391 1.00 67.44 300 PHE A N 1
ATOM 2376 C CA . PHE A 1 300 ? 1.565 1.171 -25.466 1.00 67.44 300 PHE A CA 1
ATOM 2377 C C . PHE A 1 300 ? 2.786 0.315 -25.136 1.00 67.44 300 PHE A C 1
ATOM 2379 O O . PHE A 1 300 ? 2.863 -0.269 -24.064 1.00 67.44 300 PHE A O 1
ATOM 2386 N N . ILE A 1 301 ? 3.711 0.216 -26.084 1.00 66.44 301 ILE A N 1
ATOM 2387 C CA . ILE A 1 301 ? 4.941 -0.549 -25.930 1.00 66.44 301 ILE A CA 1
ATOM 2388 C C . ILE A 1 301 ? 5.911 0.324 -25.121 1.00 66.44 301 ILE A C 1
ATOM 2390 O O . ILE A 1 301 ? 6.386 -0.110 -24.083 1.00 66.44 301 ILE A O 1
ATOM 2394 N N . ARG A 1 302 ? 6.060 1.603 -25.482 1.00 67.38 302 ARG A N 1
ATOM 2395 C CA . ARG A 1 302 ? 6.906 2.568 -24.758 1.00 67.38 302 ARG A CA 1
ATOM 2396 C C . ARG A 1 302 ? 6.536 2.775 -23.281 1.00 67.38 302 ARG A C 1
ATOM 2398 O O . ARG A 1 302 ? 7.398 3.127 -22.494 1.00 67.38 302 ARG A O 1
ATOM 2405 N N . ASN A 1 303 ? 5.263 2.621 -22.919 1.00 73.88 303 ASN A N 1
ATOM 2406 C CA . ASN A 1 303 ? 4.776 2.790 -21.542 1.00 73.88 303 ASN A CA 1
ATOM 2407 C C . ASN A 1 303 ? 4.358 1.450 -20.912 1.00 73.88 303 ASN A C 1
ATOM 2409 O O . ASN A 1 303 ? 3.427 1.405 -20.100 1.00 73.88 303 ASN A O 1
ATOM 2413 N N . GLY A 1 304 ? 4.994 0.354 -21.332 1.00 74.31 304 GLY A N 1
ATOM 2414 C CA . GLY A 1 304 ? 4.634 -1.005 -20.946 1.00 74.31 304 GLY A CA 1
ATOM 2415 C C . GLY A 1 304 ? 4.614 -1.194 -19.432 1.00 74.31 304 GLY A C 1
ATOM 2416 O O . GLY A 1 304 ? 3.610 -1.665 -18.898 1.00 74.31 304 GLY A O 1
ATOM 2417 N N . PHE A 1 305 ? 5.651 -0.749 -18.722 1.00 76.06 305 PHE A N 1
ATOM 2418 C CA . PHE A 1 305 ? 5.735 -0.868 -17.265 1.00 76.06 305 PHE A CA 1
ATOM 2419 C C . PHE A 1 305 ? 4.608 -0.128 -16.550 1.00 76.06 305 PHE A C 1
ATOM 2421 O O . PHE A 1 305 ? 3.952 -0.681 -15.666 1.00 76.06 305 PHE A O 1
ATOM 2428 N N . ALA A 1 306 ? 4.302 1.098 -16.974 1.00 77.69 306 ALA A N 1
ATOM 2429 C CA . ALA A 1 306 ? 3.220 1.875 -16.383 1.00 77.69 306 ALA A CA 1
ATOM 2430 C C . ALA A 1 306 ? 1.840 1.224 -16.628 1.00 77.69 306 ALA A C 1
ATOM 2432 O O . ALA A 1 306 ? 0.978 1.238 -15.745 1.00 77.69 306 ALA A O 1
ATOM 2433 N N . ILE A 1 307 ? 1.638 0.587 -17.788 1.00 82.31 307 ILE A N 1
ATOM 2434 C CA . ILE A 1 307 ? 0.426 -0.191 -18.097 1.00 82.31 307 ILE A CA 1
ATOM 2435 C C . ILE A 1 307 ? 0.355 -1.470 -17.253 1.00 82.31 307 ILE A C 1
ATOM 2437 O O . ILE A 1 307 ? -0.721 -1.812 -16.753 1.00 82.31 307 ILE A O 1
ATOM 2441 N N . LEU A 1 308 ? 1.474 -2.172 -17.062 1.00 85.25 308 LEU A N 1
ATOM 2442 C CA . LEU A 1 308 ? 1.551 -3.349 -16.194 1.00 85.25 308 LEU A CA 1
ATOM 2443 C C . LEU A 1 308 ? 1.250 -2.973 -14.738 1.00 85.25 308 LEU A C 1
ATOM 2445 O O . LEU A 1 308 ? 0.426 -3.629 -14.102 1.00 85.25 308 LEU A O 1
ATOM 2449 N N . ALA A 1 309 ? 1.824 -1.876 -14.242 1.00 84.06 309 ALA A N 1
ATOM 2450 C CA . ALA A 1 309 ? 1.549 -1.336 -12.915 1.00 84.06 309 ALA A CA 1
ATOM 2451 C C . ALA A 1 309 ? 0.071 -0.945 -12.749 1.00 84.06 309 ALA A C 1
ATOM 2453 O O . ALA A 1 309 ? -0.552 -1.286 -11.744 1.00 84.06 309 ALA A O 1
ATOM 2454 N N . PHE A 1 310 ? -0.528 -0.287 -13.746 1.00 86.75 310 PHE A N 1
ATOM 2455 C CA . PHE A 1 310 ? -1.959 0.022 -13.738 1.00 86.75 310 PHE A CA 1
ATOM 2456 C C . PHE A 1 310 ? -2.824 -1.243 -13.701 1.00 86.75 310 PHE A C 1
ATOM 2458 O O . PHE A 1 310 ? -3.739 -1.353 -12.886 1.00 86.75 310 PHE A O 1
ATOM 2465 N N . THR A 1 311 ? -2.518 -2.217 -14.556 1.00 89.12 311 THR A N 1
ATOM 2466 C CA . THR A 1 311 ? -3.288 -3.461 -14.666 1.00 89.12 311 THR A CA 1
ATOM 2467 C C . THR A 1 311 ? -3.191 -4.296 -13.388 1.00 89.12 311 THR A C 1
ATOM 2469 O O . THR A 1 311 ? -4.184 -4.860 -12.929 1.00 89.12 311 THR A O 1
ATOM 2472 N N . TYR A 1 312 ? -2.013 -4.319 -12.767 1.00 90.50 312 TYR A N 1
ATOM 2473 C CA . TYR A 1 312 ? -1.813 -4.886 -11.442 1.00 90.50 312 TYR A CA 1
ATOM 2474 C C . TYR A 1 312 ? -2.749 -4.251 -10.405 1.00 90.50 312 TYR A C 1
ATOM 2476 O O . TYR A 1 312 ? -3.514 -4.958 -9.746 1.00 90.50 312 TYR A O 1
ATOM 2484 N N . GLN A 1 313 ? -2.747 -2.916 -10.304 1.00 90.06 313 GLN A N 1
ATOM 2485 C CA . GLN A 1 313 ? -3.600 -2.195 -9.353 1.00 90.06 313 GLN A CA 1
ATOM 2486 C C . GLN A 1 313 ? -5.089 -2.428 -9.628 1.00 90.06 313 GLN A C 1
ATOM 2488 O O . GLN A 1 313 ? -5.879 -2.556 -8.693 1.00 90.06 313 GLN A O 1
ATOM 2493 N N . LEU A 1 314 ? -5.478 -2.548 -10.900 1.00 90.75 314 LEU A N 1
ATOM 2494 C CA . LEU A 1 314 ? -6.842 -2.897 -11.291 1.00 90.75 314 LEU A CA 1
ATOM 2495 C C . LEU A 1 314 ? -7.242 -4.283 -10.762 1.00 90.75 314 LEU A C 1
ATOM 2497 O O . LEU A 1 314 ? -8.330 -4.436 -10.208 1.00 90.75 314 LEU A O 1
ATOM 2501 N N . GLY A 1 315 ? -6.357 -5.277 -10.865 1.00 90.94 315 GLY A N 1
ATOM 2502 C CA . GLY A 1 315 ? -6.578 -6.611 -10.299 1.00 90.94 315 GLY A CA 1
ATOM 2503 C C . GLY A 1 315 ? -6.716 -6.587 -8.775 1.00 90.94 315 GLY A C 1
ATOM 2504 O O . GLY A 1 315 ? -7.638 -7.194 -8.220 1.00 90.94 315 GLY A O 1
ATOM 2505 N N . VAL A 1 316 ? -5.857 -5.829 -8.086 1.00 89.94 316 VAL A N 1
ATOM 2506 C CA . VAL A 1 316 ? -5.941 -5.638 -6.626 1.00 89.94 316 VAL A CA 1
ATOM 2507 C C . VAL A 1 316 ? -7.268 -4.988 -6.239 1.00 89.94 316 VAL A C 1
ATOM 2509 O O . VAL A 1 316 ? -7.923 -5.434 -5.298 1.00 89.94 316 VAL A O 1
ATOM 2512 N N . PHE A 1 317 ? -7.704 -3.964 -6.970 1.00 88.75 317 PHE A N 1
ATOM 2513 C CA . PHE A 1 317 ? -8.975 -3.295 -6.715 1.00 88.75 317 PHE A CA 1
ATOM 2514 C C . PHE A 1 317 ? -10.169 -4.241 -6.895 1.00 88.75 317 PHE A C 1
ATOM 2516 O O . PHE A 1 317 ? -10.963 -4.396 -5.967 1.00 88.75 317 PHE A O 1
ATOM 2523 N N . ILE A 1 318 ? -10.258 -4.936 -8.037 1.00 89.62 318 ILE A N 1
ATOM 2524 C CA . ILE A 1 318 ? -11.347 -5.884 -8.329 1.00 89.62 318 ILE A CA 1
ATOM 2525 C C . ILE A 1 318 ? -11.444 -6.950 -7.234 1.00 89.62 318 ILE A C 1
ATOM 2527 O O . ILE A 1 318 ? -12.526 -7.232 -6.714 1.00 89.62 318 ILE A O 1
ATOM 2531 N N . SER A 1 319 ? -10.310 -7.533 -6.854 1.00 88.50 319 SER A N 1
ATOM 2532 C CA . SER A 1 319 ? -10.279 -8.596 -5.855 1.00 88.50 319 SER A CA 1
ATOM 2533 C C . SER A 1 319 ? -10.596 -8.092 -4.446 1.00 88.50 319 SER A C 1
ATOM 2535 O O . SER A 1 319 ? -11.350 -8.760 -3.736 1.00 88.50 319 SER A O 1
ATOM 2537 N N . ARG A 1 320 ? -10.148 -6.889 -4.057 1.00 84.00 320 ARG A N 1
ATOM 2538 C CA . ARG A 1 320 ? -10.521 -6.279 -2.767 1.00 84.00 320 ARG A CA 1
ATOM 2539 C C . ARG A 1 320 ? -12.012 -5.954 -2.685 1.00 84.00 320 ARG A C 1
ATOM 2541 O O . ARG A 1 320 ? -12.639 -6.191 -1.655 1.00 84.00 320 ARG A O 1
ATOM 2548 N N . SER A 1 321 ? -12.608 -5.487 -3.778 1.00 84.31 321 SER A N 1
ATOM 2549 C CA . SER A 1 321 ? -14.048 -5.221 -3.852 1.00 84.31 321 SER A CA 1
ATOM 2550 C C . SER A 1 321 ? -14.903 -6.495 -3.916 1.00 84.31 321 SER A C 1
ATOM 2552 O O . SER A 1 321 ? -16.088 -6.458 -3.583 1.00 84.31 321 SER A O 1
ATOM 2554 N N . SER A 1 322 ? -14.322 -7.642 -4.287 1.00 81.06 322 SER A N 1
ATOM 2555 C CA . SER A 1 322 ? -15.058 -8.905 -4.440 1.00 81.06 322 SER A CA 1
ATOM 2556 C C . SER A 1 322 ? -15.454 -9.599 -3.131 1.00 81.06 322 SER A C 1
ATOM 2558 O O . SER A 1 322 ? -16.251 -10.535 -3.181 1.00 81.06 322 SER A O 1
ATOM 2560 N N . LEU A 1 323 ? -14.979 -9.145 -1.960 1.00 70.00 323 LEU A N 1
ATOM 2561 C CA . LEU A 1 323 ? -15.232 -9.815 -0.670 1.00 70.00 323 LEU A CA 1
ATOM 2562 C C . LEU A 1 323 ? -16.732 -9.986 -0.360 1.00 70.00 323 LEU A C 1
ATOM 2564 O O . LEU A 1 323 ? -17.135 -10.959 0.283 1.00 70.00 323 LEU A O 1
ATOM 2568 N N . ARG A 1 324 ? -17.572 -9.059 -0.839 1.00 64.81 324 ARG A N 1
ATOM 2569 C CA . ARG A 1 324 ? -19.035 -9.132 -0.686 1.00 64.81 324 ARG A CA 1
ATOM 2570 C C . ARG A 1 324 ? -19.673 -10.258 -1.505 1.00 64.81 324 ARG A C 1
ATOM 2572 O O . ARG A 1 324 ? -20.739 -10.733 -1.129 1.00 64.81 324 ARG A O 1
ATOM 2579 N N . PHE A 1 325 ? -19.019 -10.699 -2.578 1.00 66.88 325 PHE A N 1
ATOM 2580 C CA . PHE A 1 325 ? -19.569 -11.643 -3.552 1.00 66.88 325 PHE A CA 1
ATOM 2581 C C . PHE A 1 325 ? -18.889 -13.019 -3.512 1.00 66.88 325 PHE A C 1
ATOM 2583 O O . PHE A 1 325 ? -19.565 -14.032 -3.670 1.00 66.88 325 PHE A O 1
ATOM 2590 N N . VAL A 1 326 ? -17.573 -13.087 -3.274 1.00 70.56 326 VAL A N 1
ATOM 2591 C CA . VAL A 1 326 ? -16.795 -14.335 -3.330 1.00 70.56 326 VAL A CA 1
ATOM 2592 C C . VAL A 1 326 ? -15.919 -14.474 -2.086 1.00 70.56 326 VAL A C 1
ATOM 2594 O O . VAL A 1 326 ? -14.987 -13.705 -1.868 1.00 70.56 326 VAL A O 1
ATOM 2597 N N . LYS A 1 327 ? -16.197 -15.499 -1.273 1.00 73.69 327 LYS A N 1
ATOM 2598 C CA . LYS A 1 327 ? -15.412 -15.837 -0.074 1.00 73.69 327 LYS A CA 1
ATOM 2599 C C . LYS A 1 327 ? -14.627 -17.117 -0.321 1.00 73.69 327 LYS A C 1
ATOM 2601 O O . LYS A 1 327 ? -15.217 -18.193 -0.430 1.00 73.69 327 LYS A O 1
ATOM 2606 N N . ILE A 1 328 ? -13.301 -17.026 -0.378 1.00 71.56 328 ILE A N 1
ATOM 2607 C CA . ILE A 1 328 ? -12.446 -18.182 -0.658 1.00 71.56 328 ILE A CA 1
ATOM 2608 C C . ILE A 1 328 ? -11.842 -18.683 0.652 1.00 71.56 328 ILE A C 1
ATOM 2610 O O . ILE A 1 328 ? -10.946 -18.075 1.230 1.00 71.56 328 ILE A O 1
ATOM 2614 N N . LYS A 1 329 ? -12.329 -19.836 1.120 1.00 66.62 329 LYS A N 1
ATOM 2615 C CA . LYS A 1 329 ? -11.867 -20.448 2.378 1.00 66.62 329 LYS A CA 1
ATOM 2616 C C . LYS A 1 329 ? -10.487 -21.112 2.257 1.00 66.62 329 LYS A C 1
ATOM 2618 O O . LYS A 1 329 ? -9.791 -21.249 3.256 1.00 66.62 329 LYS A O 1
ATOM 2623 N N . LYS A 1 330 ? -10.085 -21.527 1.049 1.00 80.25 330 LYS A N 1
ATOM 2624 C CA . LYS A 1 330 ? -8.801 -22.199 0.785 1.00 80.25 330 LYS A CA 1
ATOM 2625 C C . LYS A 1 330 ? -7.735 -21.198 0.331 1.00 80.25 330 LYS A C 1
ATOM 2627 O O . LYS A 1 330 ? -7.417 -21.120 -0.851 1.00 80.25 330 LYS A O 1
ATOM 2632 N N . ILE A 1 331 ? -7.187 -20.448 1.284 1.00 86.69 331 ILE A N 1
ATOM 2633 C CA . ILE A 1 331 ? -6.132 -19.452 1.027 1.00 86.69 331 ILE A CA 1
ATOM 2634 C C . ILE A 1 331 ? -4.819 -20.075 0.515 1.00 86.69 331 ILE A C 1
ATOM 2636 O O . ILE A 1 331 ? -4.092 -19.449 -0.243 1.00 86.69 331 ILE A O 1
ATOM 2640 N N . GLU A 1 332 ? -4.546 -21.340 0.847 1.00 88.00 332 GLU A N 1
ATOM 2641 C CA . GLU A 1 332 ? -3.321 -22.050 0.437 1.00 88.00 332 GLU A CA 1
ATOM 2642 C C . GLU A 1 332 ? -3.196 -22.196 -1.084 1.00 88.00 332 GLU A C 1
ATOM 2644 O O . GLU A 1 332 ? -2.098 -22.124 -1.633 1.00 88.00 332 GLU A O 1
ATOM 2649 N N . VAL A 1 333 ? -4.329 -22.358 -1.776 1.00 89.81 333 VAL A N 1
ATOM 2650 C CA . VAL A 1 333 ? -4.357 -22.484 -3.239 1.00 89.81 333 VAL A CA 1
ATOM 2651 C C . VAL A 1 333 ? -3.841 -21.205 -3.891 1.00 89.81 333 VAL A C 1
ATOM 2653 O O . VAL A 1 333 ? -3.094 -21.279 -4.861 1.00 89.81 333 VAL A O 1
ATOM 2656 N N . MET A 1 334 ? -4.187 -20.038 -3.341 1.00 89.19 334 MET A N 1
ATOM 2657 C CA . MET A 1 334 ? -3.712 -18.759 -3.869 1.00 89.19 334 MET A CA 1
ATOM 2658 C C . MET A 1 334 ? -2.208 -18.593 -3.660 1.00 89.19 334 MET A C 1
ATOM 2660 O O . MET A 1 334 ? -1.532 -18.117 -4.565 1.00 89.19 334 MET A O 1
ATOM 2664 N N . THR A 1 335 ? -1.661 -19.039 -2.525 1.00 91.88 335 THR A N 1
ATOM 2665 C CA . THR A 1 335 ? -0.208 -19.006 -2.297 1.00 91.88 335 THR A CA 1
ATOM 2666 C C . THR A 1 335 ? 0.550 -19.875 -3.285 1.00 91.88 335 THR A C 1
ATOM 2668 O O . THR A 1 335 ? 1.549 -19.430 -3.847 1.00 91.88 335 THR A O 1
ATOM 2671 N N . ILE A 1 336 ? 0.073 -21.098 -3.532 1.00 93.38 336 ILE A N 1
ATOM 2672 C CA . ILE A 1 336 ? 0.685 -21.995 -4.521 1.00 93.38 336 ILE A CA 1
ATOM 2673 C C . ILE A 1 336 ? 0.644 -21.344 -5.905 1.00 93.38 336 ILE A C 1
ATOM 2675 O O . ILE A 1 336 ? 1.650 -21.318 -6.610 1.00 93.38 336 ILE A O 1
ATOM 2679 N N . LEU A 1 337 ? -0.502 -20.774 -6.274 1.00 92.81 337 LEU A N 1
ATOM 2680 C CA . LEU A 1 337 ? -0.696 -20.132 -7.568 1.00 92.81 337 LEU A CA 1
ATOM 2681 C C . LEU A 1 337 ? 0.193 -18.892 -7.738 1.00 92.81 337 LEU A C 1
ATOM 2683 O O . LEU A 1 337 ? 0.745 -18.680 -8.813 1.00 92.81 337 LEU A O 1
ATOM 2687 N N . GLN A 1 338 ? 0.418 -18.135 -6.663 1.00 93.56 338 GLN A N 1
ATOM 2688 C CA . GLN A 1 338 ? 1.343 -17.005 -6.665 1.00 93.56 338 GLN A CA 1
ATOM 2689 C C . GLN A 1 338 ? 2.811 -17.446 -6.756 1.00 93.56 338 GLN A C 1
ATOM 2691 O O . GLN A 1 338 ? 3.600 -16.814 -7.454 1.00 93.56 338 GLN A O 1
ATOM 2696 N N . GLY A 1 339 ? 3.172 -18.566 -6.125 1.00 92.25 339 GLY A N 1
ATOM 2697 C CA . GLY A 1 339 ? 4.488 -19.182 -6.302 1.00 92.25 339 GLY A CA 1
ATOM 2698 C C . GLY A 1 339 ? 4.726 -19.639 -7.746 1.00 92.25 339 GLY A C 1
ATOM 2699 O O . GLY A 1 339 ? 5.796 -19.398 -8.299 1.00 92.25 339 GLY A O 1
ATOM 2700 N N . ILE A 1 340 ? 3.712 -20.228 -8.391 1.00 93.19 340 ILE A N 1
ATOM 2701 C CA . ILE A 1 340 ? 3.763 -20.579 -9.821 1.00 93.19 340 ILE A CA 1
ATOM 2702 C C . ILE A 1 340 ? 3.927 -19.317 -10.676 1.00 93.19 340 ILE A C 1
ATOM 2704 O O . ILE A 1 340 ? 4.767 -19.310 -11.574 1.00 93.19 340 ILE A O 1
ATOM 2708 N N . ASN A 1 341 ? 3.185 -18.244 -10.381 1.00 91.69 341 ASN A N 1
ATOM 2709 C CA . ASN A 1 341 ? 3.334 -16.967 -11.082 1.00 91.69 341 ASN A CA 1
ATOM 2710 C C . ASN A 1 341 ? 4.769 -16.442 -11.003 1.00 91.69 341 ASN A C 1
ATOM 2712 O O . ASN A 1 341 ? 5.306 -16.049 -12.034 1.00 91.69 341 ASN A O 1
ATOM 2716 N N . LEU A 1 342 ? 5.410 -16.480 -9.828 1.00 90.25 342 LEU A N 1
ATOM 2717 C CA . LEU A 1 342 ? 6.808 -16.065 -9.693 1.00 90.25 342 LEU A CA 1
ATOM 2718 C C . LEU A 1 342 ? 7.723 -16.858 -10.632 1.00 90.25 342 LEU A C 1
ATOM 2720 O O . LEU A 1 342 ? 8.486 -16.257 -11.380 1.00 90.25 342 LEU A O 1
ATOM 2724 N N . VAL A 1 343 ? 7.602 -18.188 -10.653 1.00 89.69 343 VAL A N 1
ATOM 2725 C CA . VAL A 1 343 ? 8.415 -19.041 -11.535 1.00 89.69 343 VAL A CA 1
ATOM 2726 C C . VAL A 1 343 ? 8.175 -18.709 -13.009 1.00 89.69 343 VAL A C 1
ATOM 2728 O O . VAL A 1 343 ? 9.134 -18.570 -13.767 1.00 89.69 343 VAL A O 1
ATOM 2731 N N . LEU A 1 344 ? 6.914 -18.547 -13.423 1.00 88.38 344 LEU A N 1
ATOM 2732 C CA . LEU A 1 344 ? 6.569 -18.189 -14.802 1.00 88.38 344 LEU A CA 1
ATOM 2733 C C . LEU A 1 344 ? 7.143 -16.824 -15.200 1.00 88.38 344 LEU A C 1
ATOM 2735 O O . LEU A 1 344 ? 7.678 -16.692 -16.299 1.00 88.38 344 LEU A O 1
ATOM 2739 N N . TRP A 1 345 ? 7.083 -15.835 -14.308 1.00 86.12 345 TRP A N 1
ATOM 2740 C CA . TRP A 1 345 ? 7.663 -14.512 -14.535 1.00 86.12 345 TRP A CA 1
ATOM 2741 C C . TRP A 1 345 ? 9.191 -14.542 -14.589 1.00 86.12 345 TRP A C 1
ATOM 2743 O O . TRP A 1 345 ? 9.768 -13.899 -15.459 1.00 86.12 345 TRP A O 1
ATOM 2753 N N . THR A 1 346 ? 9.856 -15.339 -13.747 1.00 82.56 346 THR A N 1
ATOM 2754 C CA . THR A 1 346 ? 11.314 -15.525 -13.822 1.00 82.56 346 THR A CA 1
ATOM 2755 C C . THR A 1 346 ? 11.732 -16.194 -15.135 1.00 82.56 346 THR A C 1
ATOM 2757 O O . THR A 1 346 ? 12.700 -15.771 -15.760 1.00 82.56 346 THR A O 1
ATOM 2760 N N . ILE A 1 347 ? 10.996 -17.211 -15.600 1.00 83.50 347 ILE A N 1
ATOM 2761 C CA . ILE A 1 347 ? 11.236 -17.830 -16.916 1.00 83.50 347 ILE A CA 1
ATOM 2762 C C . ILE A 1 347 ? 11.027 -16.794 -18.027 1.00 83.50 347 ILE A C 1
ATOM 2764 O O . ILE A 1 347 ? 11.848 -16.684 -18.934 1.00 83.50 347 ILE A O 1
ATOM 2768 N N . GLN A 1 348 ? 9.948 -16.016 -17.958 1.00 82.44 348 GLN A N 1
ATOM 2769 C CA . GLN A 1 348 ? 9.673 -14.971 -18.935 1.00 82.44 348 GLN A CA 1
ATOM 2770 C C . GLN A 1 348 ? 10.779 -13.906 -18.981 1.00 82.44 348 GLN A C 1
ATOM 2772 O O . GLN A 1 348 ? 11.140 -13.486 -20.078 1.00 82.44 348 GLN A O 1
ATOM 2777 N N . ASP A 1 349 ? 11.337 -13.498 -17.840 1.00 77.62 349 ASP A N 1
ATOM 2778 C CA . ASP A 1 349 ? 12.441 -12.530 -17.790 1.00 77.62 349 ASP A CA 1
ATOM 2779 C C . ASP A 1 349 ? 13.728 -13.087 -18.429 1.00 77.62 349 ASP A C 1
ATOM 2781 O O . ASP A 1 349 ? 14.401 -12.399 -19.197 1.00 77.62 349 ASP A O 1
ATOM 2785 N N . LEU A 1 350 ? 14.022 -14.374 -18.198 1.00 76.44 350 LEU A N 1
ATOM 2786 C CA . LEU A 1 350 ? 15.196 -15.055 -18.757 1.00 76.44 350 LEU A CA 1
ATOM 2787 C C . LEU A 1 350 ? 15.104 -15.282 -20.273 1.00 76.44 350 LEU A C 1
ATOM 2789 O O . LEU A 1 350 ? 16.093 -15.114 -20.984 1.00 76.44 350 LEU A O 1
ATOM 2793 N N . TYR A 1 351 ? 13.937 -15.694 -20.773 1.00 76.00 351 TYR A N 1
ATOM 2794 C CA . TYR A 1 351 ? 13.775 -16.129 -22.168 1.00 76.00 351 TYR A CA 1
ATOM 2795 C C . TYR A 1 351 ? 13.059 -15.108 -23.069 1.00 76.00 351 TYR A C 1
ATOM 2797 O O . TYR A 1 351 ? 13.046 -15.288 -24.285 1.00 76.00 351 TYR A O 1
ATOM 2805 N N . LYS A 1 352 ? 12.464 -14.047 -22.503 1.00 75.12 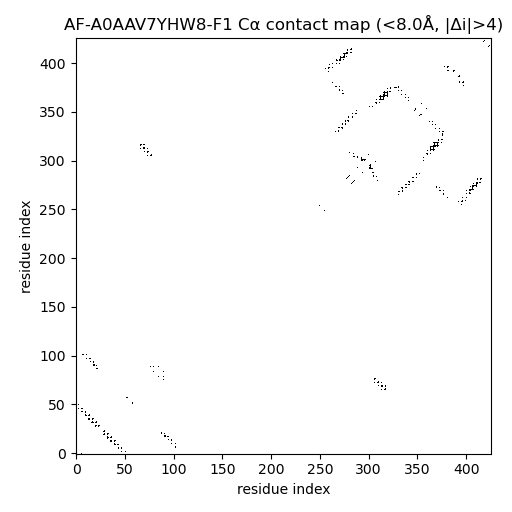352 LYS A N 1
ATOM 2806 C CA . LYS A 1 352 ? 11.781 -12.937 -23.203 1.00 75.12 352 LYS A CA 1
ATOM 2807 C C . LYS A 1 352 ? 10.787 -13.384 -24.291 1.00 75.12 352 LYS A C 1
ATOM 2809 O O . LYS A 1 352 ? 10.733 -12.803 -25.371 1.00 75.12 352 LYS A O 1
ATOM 2814 N N . VAL A 1 353 ? 9.988 -14.420 -24.012 1.00 66.81 353 VAL A N 1
ATOM 2815 C CA . VAL A 1 353 ? 9.157 -15.117 -25.021 1.00 66.81 353 VAL A CA 1
ATOM 2816 C C . VAL A 1 353 ? 7.759 -14.500 -25.191 1.00 66.81 353 VAL A C 1
ATOM 2818 O O . VAL A 1 353 ? 7.160 -14.598 -26.260 1.00 66.81 353 VAL A O 1
ATOM 2821 N N . ALA A 1 354 ? 7.202 -13.881 -24.146 1.00 69.31 354 ALA A N 1
ATOM 2822 C CA . ALA A 1 354 ? 5.808 -13.432 -24.121 1.00 69.31 354 ALA A CA 1
ATOM 2823 C C . ALA A 1 354 ? 5.553 -12.054 -24.759 1.00 69.31 354 ALA A C 1
ATOM 2825 O O . ALA A 1 354 ? 6.357 -11.127 -24.674 1.00 69.31 354 ALA A O 1
ATOM 2826 N N . ASN A 1 355 ? 4.358 -11.922 -25.341 1.00 76.12 355 ASN A N 1
ATOM 2827 C CA . ASN A 1 355 ? 3.804 -10.682 -25.892 1.00 76.12 355 ASN A CA 1
ATOM 2828 C C . ASN A 1 355 ? 3.248 -9.780 -24.766 1.00 76.12 355 ASN A C 1
ATOM 2830 O O . ASN A 1 355 ? 2.751 -10.291 -23.761 1.00 76.12 355 ASN A O 1
ATOM 2834 N N . ILE A 1 356 ? 3.241 -8.454 -24.957 1.00 75.88 356 ILE A N 1
ATOM 2835 C CA . ILE A 1 356 ? 2.721 -7.465 -23.997 1.00 75.88 356 ILE A CA 1
ATOM 2836 C C . ILE A 1 356 ? 1.299 -7.786 -23.511 1.00 75.88 356 ILE A C 1
ATOM 2838 O O . ILE A 1 356 ? 1.011 -7.642 -22.329 1.00 75.88 356 ILE A O 1
ATOM 2842 N N . TYR A 1 357 ? 0.423 -8.315 -24.372 1.00 81.69 357 TYR A N 1
ATOM 2843 C CA . TYR A 1 357 ? -0.932 -8.709 -23.962 1.00 81.69 357 TYR A CA 1
ATOM 2844 C C . TYR A 1 357 ? -0.943 -9.869 -22.953 1.00 81.69 357 TYR A C 1
ATOM 2846 O O . TYR A 1 357 ? -1.772 -9.884 -22.044 1.00 81.69 357 TYR A O 1
ATOM 2854 N N . MET A 1 358 ? -0.013 -10.823 -23.081 1.00 83.62 358 MET A N 1
ATOM 2855 C CA . MET A 1 358 ? 0.138 -11.911 -22.107 1.00 83.62 358 MET A CA 1
ATOM 2856 C C . MET A 1 358 ? 0.676 -11.378 -20.779 1.00 83.62 358 MET A C 1
ATOM 2858 O O . MET A 1 358 ? 0.211 -11.811 -19.730 1.00 83.62 358 MET A O 1
ATOM 2862 N N . LEU A 1 359 ? 1.602 -10.412 -20.823 1.00 83.88 359 LEU A N 1
ATOM 2863 C CA . LEU A 1 359 ? 2.134 -9.754 -19.627 1.00 83.88 359 LEU A CA 1
ATOM 2864 C C . LEU A 1 359 ? 1.041 -8.970 -18.892 1.00 83.88 359 LEU A C 1
ATOM 2866 O O . LEU A 1 359 ? 0.911 -9.109 -17.682 1.00 83.88 359 LEU A O 1
ATOM 2870 N N . ILE A 1 360 ? 0.201 -8.221 -19.616 1.00 86.50 360 ILE A N 1
ATOM 2871 C CA . ILE A 1 360 ? -0.956 -7.506 -19.055 1.00 86.50 360 ILE A CA 1
ATOM 2872 C C . ILE A 1 360 ? -1.900 -8.488 -18.356 1.00 86.50 360 ILE A C 1
ATOM 2874 O O . ILE A 1 360 ? -2.265 -8.277 -17.201 1.00 86.50 360 ILE A O 1
ATOM 2878 N N . PHE A 1 361 ? -2.265 -9.590 -19.017 1.00 89.50 361 PHE A N 1
ATOM 2879 C CA . PHE A 1 361 ? -3.147 -10.592 -18.418 1.00 89.50 361 PHE A CA 1
ATOM 2880 C C . PHE A 1 361 ? -2.518 -11.266 -17.190 1.00 89.50 361 PHE A C 1
ATOM 2882 O O . PHE A 1 361 ? -3.167 -11.390 -16.150 1.00 89.50 361 PHE A O 1
ATOM 2889 N N . ALA A 1 362 ? -1.246 -11.660 -17.278 1.00 89.44 362 ALA A N 1
ATOM 2890 C CA . ALA A 1 362 ? -0.516 -12.247 -16.161 1.00 89.44 362 ALA A CA 1
ATOM 2891 C C . ALA A 1 362 ? -0.424 -11.274 -14.978 1.00 89.44 362 ALA A C 1
ATOM 2893 O O . ALA A 1 362 ? -0.588 -11.676 -13.829 1.00 89.44 362 ALA A O 1
ATOM 2894 N N . MET A 1 363 ? -0.223 -9.985 -15.248 1.00 89.94 363 MET A N 1
ATOM 2895 C CA . MET A 1 363 ? -0.095 -8.964 -14.216 1.00 89.94 363 MET A CA 1
ATOM 2896 C C . MET A 1 363 ? -1.440 -8.616 -13.560 1.00 89.94 363 MET A C 1
ATOM 2898 O O . MET A 1 363 ? -1.510 -8.442 -12.342 1.00 89.94 363 MET A O 1
ATOM 2902 N N . LEU A 1 364 ? -2.533 -8.619 -14.334 1.00 92.31 364 LEU A N 1
ATOM 2903 C CA . LEU A 1 364 ? -3.894 -8.557 -13.792 1.00 92.31 364 LEU A CA 1
ATOM 2904 C C . LEU A 1 364 ? -4.140 -9.712 -12.816 1.00 92.31 364 LEU A C 1
ATOM 2906 O O . LEU A 1 364 ? -4.683 -9.517 -11.729 1.00 92.31 364 LEU A O 1
ATOM 2910 N N . PHE A 1 365 ? -3.726 -10.917 -13.208 1.00 92.81 365 PHE A N 1
ATOM 2911 C CA . PHE A 1 365 ? -3.899 -12.127 -12.418 1.00 92.81 365 PHE A CA 1
ATOM 2912 C C . PHE A 1 365 ? -3.093 -12.104 -11.113 1.00 92.81 365 PHE A C 1
ATOM 2914 O O . PHE A 1 365 ? -3.632 -12.443 -10.059 1.00 92.81 365 PHE A O 1
ATOM 2921 N N . VAL A 1 366 ? -1.846 -11.625 -11.158 1.00 92.88 366 VAL A N 1
ATOM 2922 C CA . VAL A 1 366 ? -1.011 -11.387 -9.967 1.00 92.88 366 VAL A CA 1
ATOM 2923 C C . VAL A 1 366 ? -1.718 -10.443 -8.990 1.00 92.88 366 VAL A C 1
ATOM 2925 O O . VAL A 1 366 ? -1.820 -10.766 -7.806 1.00 92.88 366 VAL A O 1
ATOM 2928 N N . GLY A 1 367 ? -2.275 -9.330 -9.484 1.00 91.31 367 GLY A N 1
ATOM 2929 C CA . GLY A 1 367 ? -3.029 -8.380 -8.660 1.00 91.31 367 GLY A CA 1
ATOM 2930 C C . GLY A 1 367 ? -4.323 -8.963 -8.078 1.00 91.31 367 GLY A C 1
ATOM 2931 O O . GLY A 1 367 ? -4.644 -8.724 -6.912 1.00 91.31 367 GLY A O 1
ATOM 2932 N N . LEU A 1 368 ? -5.056 -9.770 -8.856 1.00 92.38 368 LEU A N 1
ATOM 2933 C CA . LEU A 1 368 ? -6.274 -10.447 -8.396 1.00 92.38 368 LEU A CA 1
ATOM 2934 C C . LEU A 1 368 ? -5.997 -11.407 -7.232 1.00 92.38 368 LEU A C 1
ATOM 2936 O O . LEU A 1 368 ? -6.754 -11.423 -6.262 1.00 92.38 368 LEU A O 1
ATOM 2940 N N . LEU A 1 369 ? -4.925 -12.199 -7.307 1.00 92.12 369 LEU A N 1
ATOM 2941 C CA . LEU A 1 369 ? -4.564 -13.134 -6.238 1.00 92.12 369 LEU A CA 1
ATOM 2942 C C . LEU A 1 369 ? -4.097 -12.410 -4.978 1.00 92.12 369 LEU A C 1
ATOM 2944 O O . LEU A 1 369 ? -4.517 -12.773 -3.878 1.00 92.12 369 LEU A O 1
ATOM 2948 N N . GLY A 1 370 ? -3.295 -11.359 -5.144 1.00 90.00 370 GLY A N 1
ATOM 2949 C CA . GLY A 1 370 ? -2.827 -10.501 -4.062 1.00 90.00 370 GLY A CA 1
ATOM 2950 C C . GLY A 1 370 ? -3.951 -9.884 -3.242 1.00 90.00 370 GLY A C 1
ATOM 2951 O O . GLY A 1 370 ? -4.073 -10.097 -2.029 1.00 90.00 370 GLY A O 1
ATOM 2952 N N . GLY A 1 371 ? -4.837 -9.151 -3.921 1.00 88.69 371 GLY A N 1
ATOM 2953 C CA . GLY A 1 371 ? -5.962 -8.502 -3.259 1.00 88.69 371 GLY A CA 1
ATOM 2954 C C . GLY A 1 371 ? -6.980 -9.501 -2.701 1.00 88.69 371 GLY A C 1
ATOM 2955 O O . GLY A 1 371 ? -7.490 -9.273 -1.602 1.00 88.69 371 GLY A O 1
ATOM 2956 N N . ALA A 1 372 ? -7.212 -10.641 -3.367 1.00 89.38 372 ALA A N 1
ATOM 2957 C CA . ALA A 1 372 ? -8.082 -11.702 -2.854 1.00 89.38 372 ALA A CA 1
ATOM 2958 C C . ALA A 1 372 ? -7.515 -12.322 -1.570 1.00 89.38 372 ALA A C 1
ATOM 2960 O O . ALA A 1 372 ? -8.259 -12.547 -0.612 1.00 89.38 372 ALA A O 1
ATOM 2961 N N . MET A 1 373 ? -6.205 -12.569 -1.515 1.00 90.62 373 MET A N 1
ATOM 2962 C CA . MET A 1 373 ? -5.543 -13.077 -0.314 1.00 90.62 373 MET A CA 1
ATOM 2963 C C . MET A 1 373 ? -5.655 -12.107 0.852 1.00 90.62 373 MET A C 1
ATOM 2965 O O . MET A 1 373 ? -6.017 -12.524 1.955 1.00 90.62 373 MET A O 1
ATOM 2969 N N . TYR A 1 374 ? -5.427 -10.818 0.597 1.00 88.44 374 TYR A N 1
ATOM 2970 C CA . TYR A 1 374 ? -5.587 -9.768 1.595 1.00 88.44 374 TYR A CA 1
ATOM 2971 C C . TYR A 1 374 ? -6.988 -9.805 2.220 1.00 88.44 374 TYR A C 1
ATOM 2973 O O . TYR A 1 374 ? -7.127 -10.040 3.421 1.00 88.44 374 TYR A O 1
ATOM 2981 N N . VAL A 1 375 ? -8.049 -9.664 1.420 1.00 84.19 375 VAL A N 1
ATOM 2982 C CA . VAL A 1 375 ? -9.408 -9.565 1.981 1.00 84.19 375 VAL A CA 1
ATOM 2983 C C . VAL A 1 375 ? -9.877 -10.849 2.657 1.00 84.19 375 VAL A C 1
ATOM 2985 O O . VAL A 1 375 ? -10.530 -10.783 3.699 1.00 84.19 375 VAL A O 1
ATOM 2988 N N . ASN A 1 376 ? -9.511 -12.022 2.129 1.00 87.75 376 ASN A N 1
ATOM 2989 C CA . ASN A 1 376 ? -9.894 -13.292 2.741 1.00 87.75 376 ASN A CA 1
ATOM 2990 C C . ASN A 1 376 ? -9.183 -13.508 4.086 1.00 87.75 376 ASN A C 1
ATOM 2992 O O . ASN A 1 376 ? -9.828 -13.944 5.038 1.00 87.75 376 ASN A O 1
ATOM 2996 N N . VAL A 1 377 ? -7.893 -13.172 4.217 1.00 87.75 377 VAL A N 1
ATOM 2997 C CA . VAL A 1 377 ? -7.172 -13.311 5.496 1.00 87.75 377 VAL A CA 1
ATOM 2998 C C . VAL A 1 377 ? -7.717 -12.346 6.548 1.00 87.75 377 VAL A C 1
ATOM 3000 O O . VAL A 1 377 ? -7.982 -12.776 7.673 1.00 87.75 377 VAL A O 1
ATOM 3003 N N . PHE A 1 378 ? -7.969 -11.083 6.187 1.00 84.44 378 PHE A N 1
ATOM 3004 C CA . PHE A 1 378 ? -8.586 -10.115 7.101 1.00 84.44 378 PHE A CA 1
ATOM 3005 C C . PHE A 1 378 ? -9.986 -10.562 7.537 1.00 84.44 378 PHE A C 1
ATOM 3007 O O . PHE A 1 378 ? -10.274 -10.584 8.734 1.00 84.44 378 PHE A O 1
ATOM 3014 N N . HIS A 1 379 ? -10.830 -11.013 6.605 1.00 82.81 379 HIS A N 1
ATOM 3015 C CA . HIS A 1 379 ? -12.156 -11.539 6.931 1.00 82.81 379 HIS A CA 1
ATOM 3016 C C . HIS A 1 379 ? -12.083 -12.774 7.842 1.00 82.81 379 HIS A C 1
ATOM 3018 O O . HIS A 1 379 ? -12.873 -12.896 8.777 1.00 82.81 379 HIS A O 1
ATOM 3024 N N . LEU A 1 380 ? -11.156 -13.704 7.592 1.00 83.81 380 LEU A N 1
ATOM 3025 C CA . LEU A 1 380 ? -10.992 -14.904 8.419 1.00 83.81 380 LEU A CA 1
ATOM 3026 C C . LEU A 1 380 ? -10.521 -14.576 9.837 1.00 83.81 380 LEU A C 1
ATOM 3028 O O . LEU A 1 380 ? -10.883 -15.291 10.762 1.00 83.81 380 LEU A O 1
ATOM 3032 N N . VAL A 1 381 ? -9.711 -13.532 10.016 1.00 83.56 381 VAL A N 1
ATOM 3033 C CA . VAL A 1 381 ? -9.165 -13.144 11.328 1.00 83.56 381 VAL A CA 1
ATOM 3034 C C . VAL A 1 381 ? -10.160 -12.310 12.124 1.00 83.56 381 VAL A C 1
ATOM 3036 O O . VAL A 1 381 ? -10.326 -12.546 13.318 1.00 83.56 381 VAL A O 1
ATOM 3039 N N . LEU A 1 382 ? -10.868 -11.384 11.476 1.00 79.81 382 LEU A N 1
ATOM 3040 C CA . LEU A 1 382 ? -11.902 -10.580 12.131 1.00 79.81 382 LEU A CA 1
ATOM 3041 C C . LEU A 1 382 ? -13.081 -11.437 12.611 1.00 79.81 382 LEU A C 1
ATOM 3043 O O . LEU A 1 382 ? -13.625 -11.179 13.682 1.00 79.81 382 LEU A O 1
ATOM 3047 N N . ASN A 1 383 ? -13.422 -12.487 11.858 1.00 78.69 383 ASN A N 1
ATOM 3048 C CA . ASN A 1 383 ? -14.525 -13.396 12.170 1.00 78.69 383 ASN A CA 1
ATOM 3049 C C . ASN A 1 383 ? -14.074 -14.704 12.843 1.00 78.69 383 ASN A C 1
ATOM 3051 O O . ASN A 1 383 ? -14.856 -15.652 12.901 1.00 78.69 383 ASN A O 1
ATOM 3055 N N . ASP A 1 384 ? -12.825 -14.803 13.316 1.00 79.38 384 ASP A N 1
ATOM 3056 C CA . ASP A 1 384 ? -12.353 -16.033 13.954 1.00 79.38 384 ASP A CA 1
ATOM 3057 C C . ASP A 1 384 ? -13.002 -16.207 15.342 1.00 79.38 384 ASP A C 1
ATOM 3059 O O . ASP A 1 384 ? -12.782 -15.365 16.224 1.00 79.38 384 ASP A O 1
ATOM 3063 N N . PRO A 1 385 ? -13.764 -17.293 15.584 1.00 71.88 385 PRO A N 1
ATOM 3064 C CA . PRO A 1 385 ? -14.363 -17.556 16.891 1.00 71.88 385 PRO A CA 1
ATOM 3065 C C . PRO A 1 385 ? -13.315 -17.822 17.981 1.00 71.88 385 PRO A C 1
ATOM 3067 O O . PRO A 1 385 ? -13.609 -17.661 19.161 1.00 71.88 385 PRO A O 1
ATOM 3070 N N . ASN A 1 386 ? -12.082 -18.187 17.611 1.00 74.25 386 ASN A N 1
ATOM 3071 C CA . ASN A 1 386 ? -11.009 -18.439 18.568 1.00 74.25 386 ASN A CA 1
ATOM 3072 C C . ASN A 1 386 ? -10.431 -17.154 19.176 1.00 74.25 386 ASN A C 1
ATOM 3074 O O . ASN A 1 386 ? -9.671 -17.247 20.134 1.00 74.25 386 ASN A O 1
ATOM 3078 N N . ILE A 1 387 ? -10.750 -15.967 18.646 1.00 77.31 387 ILE A N 1
ATOM 3079 C CA . ILE A 1 387 ? -10.247 -14.685 19.161 1.00 77.31 387 ILE A CA 1
ATOM 3080 C C . ILE A 1 387 ? -11.389 -13.970 19.903 1.00 77.31 387 ILE A C 1
ATOM 3082 O O . ILE A 1 387 ? -12.090 -13.167 19.294 1.00 77.31 387 ILE A O 1
ATOM 3086 N N . PRO A 1 388 ? -11.616 -14.238 21.203 1.00 66.25 388 PRO A N 1
ATOM 3087 C CA . PRO A 1 388 ? -12.795 -13.740 21.917 1.00 66.25 388 PRO A CA 1
ATOM 3088 C C . PRO A 1 388 ? -12.759 -12.222 22.155 1.00 66.25 388 PRO A C 1
ATOM 3090 O O . PRO A 1 388 ? -13.773 -11.541 21.994 1.00 66.25 388 PRO A O 1
ATOM 3093 N N . ASN A 1 389 ? -11.587 -11.664 22.477 1.00 74.88 389 ASN A N 1
ATOM 3094 C CA . ASN A 1 389 ? -11.453 -10.269 22.902 1.00 74.88 389 ASN A CA 1
ATOM 3095 C C . ASN A 1 389 ? -11.265 -9.306 21.720 1.00 74.88 389 ASN A C 1
ATOM 3097 O O . ASN A 1 389 ? -10.376 -9.502 20.890 1.00 74.88 389 ASN A O 1
ATOM 3101 N N . SER A 1 390 ? -11.991 -8.182 21.706 1.00 71.81 390 SER A N 1
ATOM 3102 C CA . SER A 1 390 ? -11.824 -7.117 20.697 1.00 71.81 390 SER A CA 1
ATOM 3103 C C . SER A 1 390 ? -10.396 -6.561 20.645 1.00 71.81 390 SER A C 1
ATOM 3105 O O . SER A 1 390 ? -9.861 -6.327 19.566 1.00 71.81 390 SER A O 1
ATOM 3107 N N . SER A 1 391 ? -9.730 -6.435 21.798 1.00 74.62 391 SER A N 1
ATOM 3108 C CA . SER A 1 391 ? -8.335 -5.979 21.848 1.00 74.62 391 SER A CA 1
ATOM 3109 C C . SER A 1 391 ? -7.343 -7.027 21.311 1.00 74.62 391 SER A C 1
ATOM 3111 O O . SER A 1 391 ? -6.301 -6.660 20.774 1.00 74.62 391 SER A O 1
ATOM 3113 N N . ASP A 1 392 ? -7.637 -8.328 21.436 1.00 80.44 392 ASP A N 1
ATOM 3114 C CA . ASP A 1 392 ? -6.799 -9.383 20.840 1.00 80.44 392 ASP A CA 1
ATOM 3115 C C . ASP A 1 392 ? -6.992 -9.440 19.321 1.00 80.44 392 ASP A C 1
ATOM 3117 O O . ASP A 1 392 ? -6.020 -9.642 18.597 1.00 80.44 392 ASP A O 1
ATOM 3121 N N . ARG A 1 393 ? -8.213 -9.185 18.823 1.00 79.88 393 ARG A N 1
ATOM 3122 C CA . ARG A 1 393 ? -8.474 -9.031 17.381 1.00 79.88 393 ARG A CA 1
ATOM 3123 C C . ARG A 1 393 ? -7.662 -7.881 16.787 1.00 79.88 393 ARG A C 1
ATOM 3125 O O . ARG A 1 393 ? -7.020 -8.076 15.762 1.00 79.88 393 ARG A O 1
ATOM 3132 N N . GLU A 1 394 ? -7.631 -6.725 17.449 1.00 78.31 394 GLU A N 1
ATOM 3133 C CA . GLU A 1 394 ? -6.821 -5.574 17.022 1.00 78.31 394 GLU A CA 1
ATOM 3134 C C . GLU A 1 394 ? -5.326 -5.923 16.956 1.00 78.31 394 GLU A C 1
ATOM 3136 O O . GLU A 1 394 ? -4.660 -5.657 15.955 1.00 78.31 394 GLU A O 1
ATOM 3141 N N . LEU A 1 395 ? -4.799 -6.587 17.991 1.00 80.94 395 LEU A N 1
ATOM 3142 C CA . LEU A 1 395 ? -3.407 -7.036 18.007 1.00 80.94 395 LEU A CA 1
ATOM 3143 C C . LEU A 1 395 ? -3.111 -8.036 16.878 1.00 80.94 395 LEU A C 1
ATOM 3145 O O . LEU A 1 395 ? -2.085 -7.917 16.212 1.00 80.94 395 LEU A O 1
ATOM 3149 N N . CYS A 1 396 ? -4.004 -8.996 16.636 1.00 84.38 396 CYS A N 1
ATOM 3150 C CA . CYS A 1 396 ? -3.892 -9.957 15.539 1.00 84.38 396 CYS A CA 1
ATOM 3151 C C . CYS A 1 396 ? -3.870 -9.269 14.170 1.00 84.38 396 CYS A C 1
ATOM 3153 O O . CYS A 1 396 ? -3.013 -9.584 13.349 1.00 84.38 396 CYS A O 1
ATOM 3155 N N . VAL A 1 397 ? -4.765 -8.308 13.936 1.00 82.94 397 VAL A N 1
ATOM 3156 C CA . VAL A 1 397 ? -4.792 -7.517 12.698 1.00 82.94 397 VAL A CA 1
ATOM 3157 C C . VAL A 1 397 ? -3.477 -6.756 12.513 1.00 82.94 397 VAL A C 1
ATOM 3159 O O . VAL A 1 397 ? -2.868 -6.849 11.452 1.00 82.94 397 VAL A O 1
ATOM 3162 N N . ASN A 1 398 ? -2.976 -6.093 13.558 1.00 82.88 398 ASN A N 1
ATOM 3163 C CA . ASN A 1 398 ? -1.699 -5.376 13.501 1.00 82.88 398 ASN A CA 1
ATOM 3164 C C . ASN A 1 398 ? -0.509 -6.309 13.215 1.00 82.88 398 ASN A C 1
ATOM 3166 O O . ASN A 1 398 ? 0.379 -5.959 12.439 1.00 82.88 398 ASN A O 1
ATOM 3170 N N . LEU A 1 399 ? -0.489 -7.507 13.809 1.00 86.69 399 LEU A N 1
ATOM 3171 C CA . LEU A 1 399 ? 0.541 -8.513 13.534 1.00 86.69 399 LEU A CA 1
ATOM 3172 C C . LEU A 1 399 ? 0.485 -9.017 12.085 1.00 86.69 399 LEU A C 1
ATOM 3174 O O . LEU A 1 399 ? 1.533 -9.236 11.482 1.00 86.69 399 LEU A O 1
ATOM 3178 N N . ILE A 1 400 ? -0.709 -9.177 11.511 1.00 88.44 400 ILE A N 1
ATOM 3179 C CA . ILE A 1 400 ? -0.872 -9.539 10.096 1.00 88.44 400 ILE A CA 1
ATOM 3180 C C . ILE A 1 400 ? -0.342 -8.430 9.196 1.00 88.44 400 ILE A C 1
ATOM 3182 O O . ILE A 1 400 ? 0.433 -8.716 8.288 1.00 88.44 400 ILE A O 1
ATOM 3186 N N . THR A 1 401 ? -0.692 -7.174 9.473 1.00 84.69 401 THR A N 1
ATOM 3187 C CA . THR A 1 401 ? -0.160 -6.023 8.733 1.00 84.69 401 THR A CA 1
ATOM 3188 C C . THR A 1 401 ? 1.367 -5.972 8.802 1.00 84.69 401 THR A C 1
ATOM 3190 O O . THR A 1 401 ? 2.022 -5.735 7.792 1.00 84.69 401 THR A O 1
ATOM 3193 N N . LEU A 1 402 ? 1.961 -6.284 9.959 1.00 87.62 402 LEU A N 1
ATOM 3194 C CA . LEU A 1 402 ? 3.415 -6.388 10.094 1.00 87.62 402 LEU A CA 1
ATOM 3195 C C . LEU A 1 402 ? 3.999 -7.499 9.207 1.00 87.62 402 LEU A C 1
ATOM 3197 O O . LEU A 1 402 ? 5.018 -7.281 8.553 1.00 87.62 402 LEU A O 1
ATOM 3201 N N . LEU A 1 403 ? 3.365 -8.675 9.152 1.00 90.81 403 LEU A N 1
ATOM 3202 C CA . LEU A 1 403 ? 3.810 -9.782 8.298 1.00 90.81 403 LEU A CA 1
ATOM 3203 C C . LEU A 1 403 ? 3.739 -9.443 6.802 1.00 90.81 403 LEU A C 1
ATOM 3205 O O . LEU A 1 403 ? 4.619 -9.869 6.056 1.00 90.81 403 LEU A O 1
ATOM 3209 N N . ILE A 1 404 ? 2.757 -8.643 6.375 1.00 89.75 404 ILE A N 1
ATOM 3210 C CA . ILE A 1 404 ? 2.695 -8.102 5.007 1.00 89.75 404 ILE A CA 1
ATOM 3211 C C . ILE A 1 404 ? 3.947 -7.268 4.719 1.00 89.75 404 ILE A C 1
ATOM 3213 O O . ILE A 1 404 ? 4.646 -7.533 3.744 1.00 89.75 404 ILE A O 1
ATOM 3217 N N . THR A 1 405 ? 4.282 -6.312 5.591 1.00 87.81 405 THR A N 1
ATOM 3218 C CA . THR A 1 405 ? 5.469 -5.457 5.422 1.00 87.81 405 THR A CA 1
ATOM 3219 C C . THR A 1 405 ? 6.763 -6.270 5.369 1.00 87.81 405 THR A C 1
ATOM 3221 O O . THR A 1 405 ? 7.648 -5.979 4.562 1.00 87.81 405 THR A O 1
ATOM 3224 N N . VAL A 1 406 ? 6.874 -7.315 6.197 1.00 92.19 406 VAL A N 1
ATOM 3225 C CA . VAL A 1 406 ? 8.016 -8.242 6.165 1.00 92.19 406 VAL A CA 1
ATOM 3226 C C . VAL A 1 406 ? 8.082 -8.979 4.826 1.00 92.19 406 VAL A C 1
ATOM 3228 O O . VAL A 1 406 ? 9.157 -9.032 4.233 1.00 92.19 406 VAL A O 1
ATOM 3231 N N . GLY A 1 407 ? 6.956 -9.492 4.323 1.00 93.19 407 GLY A N 1
ATOM 3232 C CA . GLY A 1 407 ? 6.878 -10.160 3.020 1.00 93.19 407 GLY A CA 1
ATOM 3233 C C . GLY A 1 407 ? 7.313 -9.253 1.870 1.00 93.19 407 GLY A C 1
ATOM 3234 O O . GLY A 1 407 ? 8.175 -9.636 1.083 1.00 93.19 407 GLY A O 1
ATOM 3235 N N . ILE A 1 408 ? 6.807 -8.017 1.838 1.00 90.94 408 ILE A N 1
ATOM 3236 C CA . ILE A 1 408 ? 7.200 -6.987 0.863 1.00 90.94 408 ILE A CA 1
ATOM 3237 C C . ILE A 1 408 ? 8.709 -6.726 0.925 1.00 90.94 408 ILE A C 1
ATOM 3239 O O . ILE A 1 408 ? 9.398 -6.768 -0.091 1.00 90.94 408 ILE A O 1
ATOM 3243 N N . THR A 1 409 ? 9.244 -6.510 2.130 1.00 89.94 409 THR A N 1
ATOM 3244 C CA . THR A 1 409 ? 10.675 -6.232 2.337 1.00 89.94 409 THR A CA 1
ATOM 3245 C C . THR A 1 409 ? 11.542 -7.403 1.873 1.00 89.94 409 THR A C 1
ATOM 3247 O O . THR A 1 409 ? 12.560 -7.194 1.213 1.00 89.94 409 THR A O 1
ATOM 3250 N N . MET A 1 410 ? 11.132 -8.640 2.175 1.00 92.69 410 MET A N 1
ATOM 3251 C CA . MET A 1 410 ? 11.807 -9.845 1.694 1.00 92.69 410 MET A CA 1
ATOM 3252 C C . MET A 1 410 ? 11.754 -9.947 0.166 1.00 92.69 410 MET A C 1
ATOM 3254 O O . MET A 1 410 ? 12.756 -10.323 -0.434 1.00 92.69 410 MET A O 1
ATOM 3258 N N . GLY A 1 411 ? 10.632 -9.582 -0.466 1.00 90.75 411 GLY A N 1
ATOM 3259 C CA . GLY A 1 411 ? 10.470 -9.603 -1.924 1.00 90.75 411 GLY A CA 1
ATOM 3260 C C . GLY A 1 411 ? 11.396 -8.602 -2.616 1.00 90.75 411 GLY A C 1
ATOM 3261 O O . GLY A 1 411 ? 12.088 -8.949 -3.575 1.00 90.75 411 GLY A O 1
ATOM 3262 N N . CYS A 1 412 ? 11.498 -7.389 -2.068 1.00 88.38 412 CYS A N 1
ATOM 3263 C CA . CYS A 1 412 ? 12.448 -6.380 -2.537 1.00 88.38 412 CYS A CA 1
ATOM 3264 C C . CYS A 1 412 ? 13.904 -6.839 -2.360 1.00 88.38 412 CYS A C 1
ATOM 3266 O O . CYS A 1 412 ? 14.706 -6.708 -3.279 1.00 88.38 412 CYS A O 1
ATOM 3268 N N . LEU A 1 413 ? 14.259 -7.416 -1.204 1.00 89.25 413 LEU A N 1
ATOM 3269 C CA . LEU A 1 413 ? 15.613 -7.932 -0.971 1.00 89.25 413 LEU A CA 1
ATOM 3270 C C . LEU A 1 413 ? 15.954 -9.083 -1.925 1.00 89.25 413 LEU A C 1
ATOM 3272 O O . LEU A 1 413 ? 17.060 -9.141 -2.455 1.00 89.25 413 LEU A O 1
ATOM 3276 N N . PHE A 1 414 ? 15.006 -9.989 -2.151 1.00 89.12 414 PHE A N 1
ATOM 3277 C CA . PHE A 1 414 ? 15.157 -11.088 -3.096 1.00 89.12 414 PHE A CA 1
ATOM 3278 C C . PHE A 1 414 ? 15.391 -10.581 -4.520 1.00 89.12 414 PHE A C 1
ATOM 3280 O O . PHE A 1 414 ? 16.296 -11.073 -5.187 1.00 89.12 414 PHE A O 1
ATOM 3287 N N . THR A 1 415 ? 14.648 -9.556 -4.940 1.00 85.00 415 THR A N 1
ATOM 3288 C CA . THR A 1 415 ? 14.839 -8.886 -6.235 1.00 85.00 415 THR A CA 1
ATOM 3289 C C . THR A 1 415 ? 16.258 -8.328 -6.364 1.00 85.00 415 THR A C 1
ATOM 3291 O O . THR A 1 415 ? 16.969 -8.679 -7.298 1.00 85.00 415 THR A O 1
ATOM 3294 N N . LEU A 1 416 ? 16.733 -7.580 -5.360 1.00 84.06 416 LEU A N 1
ATOM 3295 C CA . LEU A 1 416 ? 18.103 -7.048 -5.348 1.00 84.06 416 LEU A CA 1
ATOM 3296 C C . LEU A 1 416 ? 19.170 -8.151 -5.434 1.00 84.06 416 LEU A C 1
ATOM 3298 O O . LEU A 1 416 ? 20.191 -7.990 -6.102 1.00 84.06 416 LEU A O 1
ATOM 3302 N N . ILE A 1 417 ? 18.955 -9.278 -4.746 1.00 85.38 417 ILE A N 1
ATOM 3303 C CA . ILE A 1 417 ? 19.861 -10.432 -4.809 1.00 85.38 417 ILE A CA 1
ATOM 3304 C C . ILE A 1 417 ? 19.825 -11.065 -6.201 1.00 85.38 417 ILE A C 1
ATOM 3306 O O . ILE A 1 417 ? 20.884 -11.392 -6.739 1.00 85.38 417 ILE A O 1
ATOM 3310 N N . MET A 1 418 ? 18.640 -11.245 -6.786 1.00 78.81 418 MET A N 1
ATOM 3311 C CA . MET A 1 418 ? 18.488 -11.776 -8.140 1.00 78.81 418 MET A CA 1
ATOM 3312 C C . MET A 1 418 ? 19.217 -10.912 -9.171 1.00 78.81 418 MET A C 1
ATOM 3314 O O . MET A 1 418 ? 19.983 -11.457 -9.970 1.00 78.81 418 MET A O 1
ATOM 3318 N N . ASP A 1 419 ? 19.053 -9.591 -9.096 1.00 75.19 419 ASP A N 1
ATOM 3319 C CA . ASP A 1 419 ? 19.732 -8.630 -9.970 1.00 75.19 419 ASP A CA 1
ATOM 3320 C C . ASP A 1 419 ? 21.255 -8.719 -9.823 1.00 75.19 419 ASP A C 1
ATOM 3322 O O . ASP A 1 419 ? 21.997 -8.726 -10.806 1.00 75.19 419 ASP A O 1
ATOM 3326 N N . ALA A 1 420 ? 21.743 -8.862 -8.588 1.00 78.94 420 ALA A N 1
ATOM 3327 C CA . ALA A 1 420 ? 23.172 -8.952 -8.309 1.00 78.94 420 ALA A CA 1
ATOM 3328 C C . ALA A 1 420 ? 23.813 -10.291 -8.727 1.00 78.94 420 ALA A C 1
ATOM 3330 O O . ALA A 1 420 ? 25.026 -10.330 -8.957 1.00 78.94 420 ALA A O 1
ATOM 3331 N N . THR A 1 421 ? 23.042 -11.384 -8.795 1.00 78.12 421 THR A N 1
ATOM 3332 C CA . THR A 1 421 ? 23.572 -12.754 -8.943 1.00 78.12 421 THR A CA 1
ATOM 3333 C C . THR A 1 421 ? 23.197 -13.419 -10.262 1.00 78.12 421 THR A C 1
ATOM 3335 O O . THR A 1 421 ? 24.078 -13.712 -11.067 1.00 78.12 421 THR A O 1
ATOM 3338 N N . LEU A 1 422 ? 21.908 -13.684 -10.478 1.00 60.47 422 LEU A N 1
ATOM 3339 C CA . LEU A 1 422 ? 21.411 -14.518 -11.573 1.00 60.47 422 LEU A CA 1
ATOM 3340 C C . LEU A 1 422 ? 21.306 -13.745 -12.890 1.00 60.47 422 LEU A C 1
ATOM 3342 O O . LEU A 1 422 ? 21.486 -14.332 -13.954 1.00 60.47 422 LEU A O 1
ATOM 3346 N N . LEU A 1 423 ? 21.046 -12.438 -12.818 1.00 59.56 423 LEU A N 1
ATOM 3347 C CA . LEU A 1 423 ? 20.635 -11.637 -13.974 1.00 59.56 423 LEU A CA 1
ATOM 3348 C C . LEU A 1 423 ? 21.629 -10.541 -14.376 1.00 59.56 423 LEU A C 1
ATOM 3350 O O . LEU A 1 423 ? 21.423 -9.880 -15.390 1.00 59.56 423 LEU A O 1
ATOM 3354 N N . LYS A 1 424 ? 22.761 -10.413 -13.669 1.00 57.94 424 LYS A N 1
ATOM 3355 C CA . LYS A 1 424 ? 23.827 -9.433 -13.957 1.00 57.94 424 LYS A CA 1
ATOM 3356 C C . LYS A 1 424 ? 24.373 -9.498 -15.398 1.00 57.94 424 LYS A C 1
ATOM 3358 O O . LYS A 1 424 ? 24.930 -8.518 -15.881 1.00 57.94 424 LYS A O 1
ATOM 3363 N N . ASN A 1 425 ? 24.215 -10.642 -16.070 1.00 48.22 425 ASN A N 1
ATOM 3364 C CA . ASN A 1 425 ? 24.707 -10.898 -17.429 1.00 48.22 425 ASN A CA 1
ATOM 3365 C C . ASN A 1 425 ? 23.593 -11.126 -18.476 1.00 48.22 425 ASN A C 1
ATOM 3367 O O . ASN A 1 425 ? 23.922 -11.489 -19.605 1.00 48.22 425 ASN A O 1
ATOM 3371 N N . SER A 1 426 ? 22.307 -10.994 -18.119 1.00 47.09 426 SER A N 1
ATOM 3372 C CA . SER A 1 426 ? 21.176 -11.250 -19.037 1.00 47.09 426 SER A CA 1
ATOM 3373 C C . SER A 1 426 ? 20.745 -10.012 -19.782 1.00 47.09 426 SER A C 1
ATOM 3375 O O . SER A 1 426 ? 20.609 -8.942 -19.155 1.00 47.09 426 SER A O 1
#

Nearest PDB structures (foldseek):
  8vzo-assembly1_A  TM=6.626E-01  e=2.000E-01  Mus musculus
  4jre-assembly1_D  TM=5.150E-01  e=6.930E-01  Escherichia coli K-12
  8s5u-assembly1_A  TM=4.082E-01  e=5.014E+00  Homo sapiens
  7f02-assembly1_C  TM=2.274E-01  e=1.997E+00  Escherichia coli BL21(DE3)

Sequence (426 aa):
MSYKIRIIATCLTFLLGLLGLAFSFSFYFSLVAIVLIGSATSFGESVLLGFMKDYSGMVDPWSSGTGMAGVGGALIYLAFVALELTSKQIFLLLIPSILIYFVAFFYVFKHDKKKKNENEIAIGNENDLENEERKTLLDNMSEDAELKSLSGSRSGSDSKSENSEVESVYEIKNEKNGSENKKMDSGNLIHLKKNKNKQENENENENENENENTIDSKTKESLENAEINNQVFGNENKNDFEAKTKPMNETGYQRIKRCFKMISSRGIQLLLVYFFEYAVSVGCADRSEERNFEDSKNWFIRNGFAILAFTYQLGVFISRSSLRFVKIKKIEVMTILQGINLVLWTIQDLYKVANIYMLIFAMLFVGLLGGAMYVNVFHLVLNDPNIPNSSDRELCVNLITLLITVGITMGCLFTLIMDATLLKNS

Organism: NCBI:txid1746091

Mean predicted aligned error: 16.81 Å